Protein AF-A0A958ANE6-F1 (afdb_monomer_lite)

Radius of gyration: 26.29 Å; chains: 1; bounding box: 51×74×77 Å

Structure (mmCIF, N/CA/C/O backbone):
data_AF-A0A958ANE6-F1
#
_entry.id   AF-A0A958ANE6-F1
#
loop_
_atom_site.group_PDB
_atom_site.id
_atom_site.type_symbol
_atom_site.label_atom_id
_atom_site.label_alt_id
_atom_site.label_comp_id
_atom_site.label_asym_id
_atom_site.label_entity_id
_atom_site.label_seq_id
_atom_site.pdbx_PDB_ins_code
_atom_site.Cartn_x
_atom_site.Cartn_y
_atom_site.Cartn_z
_atom_site.occupancy
_atom_site.B_iso_or_equiv
_atom_site.auth_seq_id
_atom_site.auth_comp_id
_atom_site.auth_asym_id
_atom_site.auth_atom_id
_atom_site.pdbx_PDB_model_num
ATOM 1 N N . GLY A 1 1 ? 3.156 -2.511 0.464 1.00 87.56 1 GLY A N 1
ATOM 2 C CA . GLY A 1 1 ? 3.382 -3.022 1.827 1.00 87.56 1 GLY A CA 1
ATOM 3 C C . GLY A 1 1 ? 2.097 -2.919 2.606 1.00 87.56 1 GLY A C 1
ATOM 4 O O . GLY A 1 1 ? 2.096 -2.376 3.700 1.00 87.56 1 GLY A O 1
ATOM 5 N N . ASN A 1 2 ? 1.007 -3.394 2.005 1.00 90.38 2 ASN A N 1
ATOM 6 C CA . ASN A 1 2 ? -0.313 -3.379 2.614 1.00 90.38 2 ASN A CA 1
ATOM 7 C C . ASN A 1 2 ? -0.433 -4.604 3.530 1.00 90.38 2 ASN A C 1
ATOM 9 O O . ASN A 1 2 ? 0.039 -5.687 3.167 1.00 90.38 2 ASN A O 1
ATOM 13 N N . LEU A 1 3 ? -0.988 -4.401 4.725 1.00 94.62 3 LEU A N 1
ATOM 14 C CA . LEU A 1 3 ? -1.063 -5.440 5.743 1.00 94.62 3 LEU A CA 1
ATOM 15 C C . LEU A 1 3 ? -1.974 -6.592 5.311 1.00 94.62 3 LEU A C 1
ATOM 17 O O . LEU A 1 3 ? -1.588 -7.732 5.531 1.00 94.62 3 LEU A O 1
ATOM 21 N N . ASP A 1 4 ? -3.101 -6.328 4.646 1.00 89.88 4 ASP A N 1
ATOM 22 C CA . ASP A 1 4 ? -4.021 -7.368 4.164 1.00 89.88 4 ASP A CA 1
ATOM 23 C C . ASP A 1 4 ? -3.311 -8.356 3.229 1.00 89.88 4 ASP A C 1
ATOM 25 O O . ASP A 1 4 ? -3.366 -9.568 3.428 1.00 89.88 4 ASP A O 1
ATOM 29 N N . VAL A 1 5 ? -2.549 -7.836 2.260 1.00 90.19 5 VAL A N 1
ATOM 30 C CA . VAL A 1 5 ? -1.771 -8.640 1.303 1.00 90.19 5 VAL A CA 1
ATOM 31 C C . VAL A 1 5 ? -0.646 -9.413 1.989 1.00 90.19 5 VAL A C 1
ATOM 33 O O . VAL A 1 5 ? -0.405 -10.578 1.676 1.00 90.19 5 VAL A O 1
ATOM 36 N N . LEU A 1 6 ? 0.087 -8.774 2.902 1.00 95.00 6 LEU A N 1
ATOM 37 C CA . LEU A 1 6 ? 1.187 -9.443 3.598 1.00 95.00 6 LEU A CA 1
ATOM 38 C C . LEU A 1 6 ? 0.666 -10.520 4.552 1.00 95.00 6 LEU A C 1
ATOM 40 O O . LEU A 1 6 ? 1.262 -11.592 4.639 1.00 95.00 6 LEU A O 1
ATOM 44 N N . TYR A 1 7 ? -0.454 -10.258 5.224 1.00 96.06 7 TYR A N 1
ATOM 45 C CA . TYR A 1 7 ? -1.107 -11.205 6.114 1.00 96.06 7 TYR A CA 1
ATOM 46 C C . TYR A 1 7 ? -1.694 -12.390 5.345 1.00 96.06 7 TYR A C 1
ATOM 48 O O . TYR A 1 7 ? -1.485 -13.522 5.758 1.00 96.06 7 TYR A O 1
ATOM 56 N N . GLU A 1 8 ? -2.309 -12.181 4.180 1.00 94.19 8 GLU A N 1
ATOM 57 C CA . GLU A 1 8 ? -2.743 -13.276 3.293 1.00 94.19 8 GLU A CA 1
ATOM 58 C C . GLU A 1 8 ? -1.600 -14.259 3.001 1.00 94.19 8 GLU A C 1
ATOM 60 O O . GLU A 1 8 ? -1.764 -15.480 2.996 1.00 94.19 8 GLU A O 1
ATOM 65 N N . MET A 1 9 ? -0.400 -13.714 2.802 1.00 94.69 9 MET A N 1
ATOM 66 C CA . MET A 1 9 ? 0.757 -14.485 2.376 1.00 94.69 9 MET A CA 1
ATOM 67 C C . MET A 1 9 ? 1.637 -14.974 3.532 1.00 94.69 9 MET A C 1
ATOM 69 O O . MET A 1 9 ? 2.579 -15.722 3.272 1.00 94.69 9 MET A O 1
ATOM 73 N N . HIS A 1 10 ? 1.370 -14.595 4.788 1.00 96.12 10 HIS A N 1
ATOM 74 C CA . HIS A 1 10 ? 2.350 -14.664 5.885 1.00 96.12 10 HIS A CA 1
ATOM 75 C C . HIS A 1 10 ? 2.901 -16.068 6.189 1.00 96.12 10 HIS A C 1
ATOM 77 O O . HIS A 1 10 ? 4.015 -16.198 6.696 1.00 96.12 10 HIS A O 1
ATOM 83 N N . THR A 1 11 ? 2.149 -17.122 5.864 1.00 96.19 11 THR A N 1
ATOM 84 C CA . THR A 1 11 ? 2.558 -18.524 6.050 1.00 96.19 11 THR A CA 1
ATOM 85 C C . THR A 1 11 ? 3.411 -19.069 4.900 1.00 96.19 11 THR A C 1
ATOM 87 O O . THR A 1 11 ? 4.068 -20.097 5.061 1.00 96.19 11 THR A O 1
ATOM 90 N N . TYR A 1 12 ? 3.443 -18.383 3.754 1.00 96.06 12 TYR A N 1
ATOM 91 C CA . TYR A 1 12 ? 4.133 -18.826 2.539 1.00 96.06 12 TYR A CA 1
ATOM 92 C C . TYR A 1 12 ? 5.581 -18.340 2.435 1.00 96.06 12 TYR A C 1
ATOM 94 O O . TYR A 1 12 ? 6.358 -18.908 1.666 1.00 96.06 12 TYR A O 1
ATOM 102 N N . ALA A 1 13 ? 5.974 -17.312 3.192 1.00 95.62 13 ALA A N 1
ATOM 103 C CA . ALA A 1 13 ? 7.352 -16.834 3.218 1.00 95.62 13 ALA A CA 1
ATOM 104 C C . ALA A 1 13 ? 7.815 -16.509 4.639 1.00 95.62 13 ALA A C 1
ATOM 106 O O . ALA A 1 13 ? 7.089 -15.942 5.452 1.00 95.62 13 ALA A O 1
ATOM 107 N N . ARG A 1 14 ? 9.079 -16.837 4.928 1.00 97.00 14 ARG A N 1
ATOM 108 C CA . ARG A 1 14 ? 9.703 -16.505 6.215 1.00 97.00 14 ARG A CA 1
ATOM 109 C C . ARG A 1 14 ? 9.950 -15.005 6.360 1.00 97.00 14 ARG A C 1
ATOM 111 O O . ARG A 1 14 ? 9.785 -14.483 7.456 1.00 97.00 14 ARG A O 1
ATOM 118 N N . VAL A 1 15 ? 10.346 -14.340 5.276 1.00 97.94 15 VAL A N 1
ATOM 119 C CA . VAL A 1 15 ? 10.618 -12.900 5.209 1.00 97.94 15 VAL A CA 1
ATOM 120 C C . VAL A 1 15 ? 9.950 -12.329 3.966 1.00 97.94 15 VAL A C 1
ATOM 122 O O . VAL A 1 15 ? 10.050 -12.907 2.885 1.00 97.94 15 VAL A O 1
ATOM 125 N N . PHE A 1 16 ? 9.311 -11.178 4.131 1.00 97.56 16 PHE A N 1
ATOM 126 C CA . PHE A 1 16 ? 8.783 -10.348 3.057 1.00 97.56 16 PHE A CA 1
ATOM 127 C C . PHE A 1 16 ? 9.645 -9.107 2.931 1.00 97.56 16 PHE A C 1
ATOM 129 O O . PHE A 1 16 ? 10.003 -8.524 3.948 1.00 97.56 16 PHE A O 1
ATOM 136 N N . VAL A 1 17 ? 9.925 -8.678 1.703 1.00 95.31 17 VAL A N 1
ATOM 137 C CA . VAL A 1 17 ? 10.537 -7.378 1.414 1.00 95.31 17 VAL A CA 1
ATOM 138 C C . VAL A 1 17 ? 9.550 -6.576 0.584 1.00 95.31 17 VAL A C 1
ATOM 140 O O . VAL A 1 17 ? 9.065 -7.066 -0.436 1.00 95.31 17 VAL A O 1
ATOM 143 N N . ALA A 1 18 ? 9.219 -5.365 1.019 1.00 93.19 18 ALA A N 1
ATOM 144 C CA . ALA A 1 18 ? 8.211 -4.547 0.358 1.00 93.19 18 ALA A CA 1
ATOM 145 C C . ALA A 1 18 ? 8.467 -3.045 0.543 1.00 93.19 18 ALA A C 1
ATOM 147 O O . ALA A 1 18 ? 9.238 -2.617 1.398 1.00 93.19 18 ALA A O 1
ATOM 148 N N . SER A 1 19 ? 7.776 -2.236 -0.260 1.00 90.88 19 SER A N 1
ATOM 149 C CA . SER A 1 19 ? 7.583 -0.803 -0.019 1.00 90.88 19 SER A CA 1
ATOM 150 C C . SER A 1 19 ? 6.097 -0.546 0.253 1.00 90.88 19 SER A C 1
ATOM 152 O O . SER A 1 19 ? 5.262 -1.183 -0.396 1.00 90.88 19 SER A O 1
ATOM 154 N N . PRO A 1 20 ? 5.724 0.312 1.219 1.00 85.62 20 PRO A N 1
ATOM 155 C CA . PRO A 1 20 ? 4.340 0.758 1.427 1.00 85.62 20 PRO A CA 1
ATOM 156 C C . PRO A 1 20 ? 3.800 1.564 0.254 1.00 85.62 20 PRO A C 1
ATOM 158 O O . PRO A 1 20 ?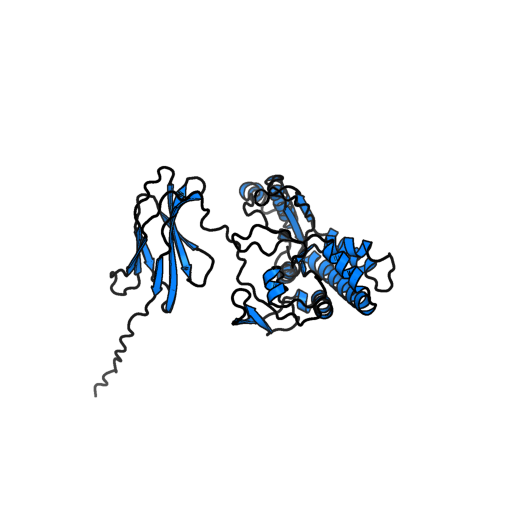 2.602 1.524 0.003 1.00 85.62 20 PRO A O 1
ATOM 161 N N . ASN A 1 21 ? 4.689 2.275 -0.434 1.00 76.25 21 ASN A N 1
ATOM 162 C CA . ASN A 1 21 ? 4.392 3.127 -1.572 1.00 76.25 21 ASN A CA 1
ATOM 163 C C . ASN A 1 21 ? 5.023 2.516 -2.839 1.00 76.25 21 ASN A C 1
ATOM 165 O O . ASN A 1 21 ? 5.506 1.380 -2.824 1.00 76.25 21 ASN A O 1
ATOM 169 N N . TYR A 1 22 ? 5.038 3.251 -3.947 1.00 68.69 22 TYR A N 1
ATOM 170 C CA . TYR A 1 22 ? 5.743 2.852 -5.157 1.00 68.69 22 TYR A CA 1
ATOM 171 C C . TYR A 1 22 ? 7.217 2.581 -4.854 1.00 68.69 22 TYR A C 1
ATOM 173 O O . TYR A 1 22 ? 7.999 3.496 -4.593 1.00 68.69 22 TYR A O 1
ATOM 181 N N . ALA A 1 23 ? 7.618 1.313 -4.941 1.00 61.44 23 ALA A N 1
ATOM 182 C CA . ALA A 1 23 ? 9.021 0.998 -5.118 1.00 61.44 23 ALA A CA 1
ATOM 183 C C . ALA A 1 23 ? 9.446 1.604 -6.464 1.00 61.44 23 ALA A C 1
ATOM 185 O O . ALA A 1 23 ? 8.895 1.258 -7.509 1.00 61.44 23 ALA A O 1
ATOM 186 N N . TRP A 1 24 ? 10.424 2.508 -6.452 1.00 69.88 24 TRP A N 1
ATOM 187 C CA . TRP A 1 24 ? 11.109 2.946 -7.664 1.00 69.88 24 TRP A CA 1
ATOM 188 C C . TRP A 1 24 ? 11.573 1.703 -8.435 1.00 69.88 24 TRP A C 1
ATOM 190 O O . TRP A 1 24 ? 12.364 0.908 -7.921 1.00 69.88 24 TRP A O 1
ATOM 200 N N . LEU A 1 25 ? 11.026 1.510 -9.640 1.00 59.69 25 LEU A N 1
ATOM 201 C CA . LEU A 1 25 ? 11.039 0.251 -10.402 1.00 59.69 25 LEU A CA 1
ATOM 202 C C . LEU A 1 25 ? 12.421 -0.220 -10.907 1.00 59.69 25 LEU A C 1
ATOM 204 O O . LEU A 1 25 ? 12.505 -1.148 -11.704 1.00 59.69 25 LEU A O 1
ATOM 208 N N . ALA A 1 26 ? 13.516 0.378 -10.444 1.00 63.47 26 ALA A N 1
ATOM 209 C CA . ALA A 1 26 ? 14.881 -0.004 -10.791 1.00 63.47 26 ALA A CA 1
ATOM 210 C C . ALA A 1 26 ? 15.586 -0.618 -9.574 1.00 63.47 26 ALA A C 1
ATOM 212 O O . ALA A 1 26 ? 16.532 -0.047 -9.029 1.00 63.47 26 ALA A O 1
ATOM 213 N N . ALA A 1 27 ? 15.112 -1.780 -9.114 1.00 72.12 27 ALA A N 1
ATOM 214 C CA . ALA A 1 27 ? 15.794 -2.486 -8.035 1.00 72.12 27 ALA A CA 1
ATOM 215 C C . ALA A 1 27 ? 17.225 -2.856 -8.487 1.00 72.12 27 ALA A C 1
ATOM 217 O O . ALA A 1 27 ? 17.397 -3.438 -9.562 1.00 72.12 27 ALA A O 1
ATOM 218 N N . PRO A 1 28 ? 18.272 -2.535 -7.705 1.00 78.31 28 PRO A N 1
ATOM 219 C CA . PRO A 1 28 ? 19.657 -2.728 -8.121 1.00 78.31 28 PRO A CA 1
ATOM 220 C C . PRO A 1 28 ? 20.097 -4.190 -7.941 1.00 78.31 28 PRO A C 1
ATOM 222 O O . PRO A 1 28 ? 21.021 -4.468 -7.183 1.00 78.31 28 PRO A O 1
ATOM 225 N N . TYR A 1 29 ? 19.449 -5.129 -8.640 1.00 82.00 29 TYR A N 1
ATOM 226 C CA . TYR A 1 29 ? 19.687 -6.577 -8.529 1.00 82.00 29 TYR A CA 1
ATOM 227 C C . TYR A 1 29 ? 21.172 -6.948 -8.611 1.00 82.00 29 TYR A C 1
ATOM 229 O O . TYR A 1 29 ? 21.667 -7.730 -7.806 1.00 82.00 29 TYR A O 1
ATOM 237 N N . HIS A 1 30 ? 21.911 -6.315 -9.526 1.00 78.50 30 HIS A N 1
ATOM 238 C CA . HIS A 1 30 ? 23.353 -6.508 -9.697 1.00 78.50 30 HIS A CA 1
ATOM 239 C C . HIS A 1 30 ? 24.185 -6.210 -8.435 1.00 78.50 30 HIS A C 1
ATOM 241 O O . HIS A 1 30 ? 25.318 -6.673 -8.347 1.00 78.50 30 HIS A O 1
ATOM 247 N N . ARG A 1 31 ? 23.657 -5.437 -7.475 1.00 79.19 31 ARG A N 1
ATOM 248 C CA . ARG A 1 31 ? 24.360 -5.062 -6.240 1.00 79.19 31 ARG A CA 1
ATOM 249 C C . ARG A 1 31 ? 24.153 -6.036 -5.091 1.00 79.19 31 ARG A C 1
ATOM 251 O O . ARG A 1 31 ? 25.072 -6.162 -4.304 1.00 79.19 31 ARG A O 1
ATOM 258 N N . TYR A 1 32 ? 22.987 -6.677 -4.989 1.00 84.12 32 TYR A N 1
ATOM 259 C CA . TYR A 1 32 ? 22.661 -7.543 -3.847 1.00 84.12 32 TYR A CA 1
ATOM 260 C C . TYR A 1 32 ? 22.518 -9.024 -4.202 1.00 84.12 32 TYR A C 1
ATOM 262 O O . TYR A 1 32 ? 22.618 -9.865 -3.317 1.00 84.12 32 TYR A O 1
ATOM 270 N N . LEU A 1 33 ? 22.320 -9.390 -5.476 1.00 88.31 33 LEU A N 1
ATOM 271 C CA . LEU A 1 33 ? 22.270 -10.809 -5.865 1.00 88.31 33 LEU A CA 1
ATOM 272 C C . LEU A 1 33 ? 23.603 -11.528 -5.623 1.00 88.31 33 LEU A C 1
ATOM 274 O O . LEU A 1 33 ? 23.615 -12.737 -5.420 1.00 88.31 33 LEU A O 1
ATOM 278 N N . ILE A 1 34 ? 24.720 -10.796 -5.615 1.00 86.94 34 ILE A N 1
ATOM 279 C CA . ILE A 1 34 ? 26.043 -11.350 -5.296 1.00 86.94 34 ILE A CA 1
ATOM 280 C C . ILE A 1 34 ? 26.152 -11.823 -3.839 1.00 86.94 34 ILE A C 1
ATOM 282 O O . ILE A 1 34 ? 26.965 -12.695 -3.544 1.00 86.94 34 ILE A O 1
ATOM 286 N N . ASP A 1 35 ? 25.303 -11.301 -2.952 1.00 85.75 35 ASP A N 1
ATOM 287 C CA . ASP A 1 35 ? 25.270 -11.658 -1.532 1.00 85.75 35 ASP A CA 1
ATOM 288 C C . ASP A 1 35 ? 24.332 -12.844 -1.253 1.00 85.75 35 ASP A C 1
ATOM 290 O O . ASP A 1 35 ? 24.246 -13.327 -0.122 1.00 85.75 35 ASP A O 1
ATOM 294 N N . PHE A 1 36 ? 23.627 -13.346 -2.276 1.00 91.12 36 PHE A N 1
ATOM 295 C CA . PHE A 1 36 ? 22.690 -14.464 -2.154 1.00 91.12 36 PHE A CA 1
ATOM 296 C C . PHE A 1 36 ? 23.459 -15.787 -2.183 1.00 91.12 36 PHE A C 1
ATOM 298 O O . PHE A 1 36 ? 23.410 -16.563 -3.138 1.00 91.12 36 PHE A O 1
ATOM 305 N N . VAL A 1 37 ? 24.206 -16.032 -1.110 1.00 91.31 37 VAL A N 1
ATOM 306 C CA . VAL A 1 37 ? 24.974 -17.262 -0.908 1.00 91.31 37 VAL A CA 1
ATOM 307 C C . VAL A 1 37 ? 24.139 -18.326 -0.183 1.00 91.31 37 VAL A C 1
ATOM 309 O O . VAL A 1 37 ? 23.283 -17.974 0.630 1.00 91.31 37 VAL A O 1
ATOM 312 N N . PRO A 1 38 ? 24.404 -19.634 -0.383 1.00 91.31 38 PRO A N 1
ATOM 313 C CA . PRO A 1 38 ? 23.616 -20.713 0.232 1.00 91.31 38 PRO A CA 1
ATOM 314 C C . PRO A 1 38 ? 23.543 -20.690 1.768 1.00 91.31 38 PRO A C 1
ATOM 316 O O . PRO A 1 38 ? 22.682 -21.339 2.353 1.00 91.31 38 PRO A O 1
ATOM 319 N N . THR A 1 39 ? 24.459 -19.979 2.430 1.00 94.19 39 THR A N 1
ATOM 320 C CA . THR A 1 39 ? 24.528 -19.860 3.893 1.00 94.19 39 THR A CA 1
ATOM 321 C C . THR A 1 39 ? 23.801 -18.635 4.450 1.00 94.19 39 THR A C 1
ATOM 323 O O . THR A 1 39 ? 23.708 -18.504 5.669 1.00 94.19 39 THR A O 1
ATOM 326 N N . ALA A 1 40 ? 23.325 -17.717 3.604 1.00 94.31 40 ALA A N 1
ATOM 327 C CA . ALA A 1 40 ? 22.613 -16.528 4.058 1.00 94.31 40 ALA A CA 1
ATOM 328 C C . ALA A 1 40 ? 21.207 -16.897 4.553 1.00 94.31 40 ALA A C 1
ATOM 330 O O . ALA A 1 40 ? 20.478 -17.647 3.901 1.00 94.31 40 ALA A O 1
ATOM 331 N N . THR A 1 41 ? 20.808 -16.368 5.713 1.00 96.81 41 THR A N 1
ATOM 332 C CA . THR A 1 41 ? 19.433 -16.541 6.200 1.00 96.81 41 THR A CA 1
ATOM 333 C C . THR A 1 41 ? 18.488 -15.577 5.479 1.00 96.81 41 THR A C 1
ATOM 335 O O . THR A 1 41 ? 18.931 -14.515 5.038 1.00 96.81 41 THR A O 1
ATOM 338 N N . PRO A 1 42 ? 17.178 -15.873 5.390 1.00 96.75 42 PRO A N 1
ATOM 339 C CA . PRO A 1 42 ? 16.216 -14.958 4.775 1.00 96.75 42 PRO A CA 1
ATOM 340 C C . PRO A 1 42 ? 16.205 -13.549 5.382 1.00 96.75 42 PRO A C 1
ATOM 342 O O . PRO A 1 42 ? 15.998 -12.586 4.656 1.00 96.75 42 PRO A O 1
ATOM 345 N N . GLU A 1 43 ? 16.465 -13.408 6.684 1.00 97.88 43 GLU A N 1
ATOM 346 C CA . GLU A 1 43 ? 16.584 -12.104 7.351 1.00 97.88 43 GLU A CA 1
ATOM 347 C C . GLU A 1 43 ? 17.821 -11.332 6.883 1.00 97.88 43 GLU A C 1
ATOM 349 O O . GLU A 1 43 ? 17.721 -10.145 6.592 1.00 97.88 43 GLU A O 1
ATOM 354 N N . VAL A 1 44 ? 18.970 -12.008 6.741 1.00 96.88 44 VAL A N 1
ATOM 355 C CA . VAL A 1 44 ? 20.181 -11.395 6.169 1.00 96.88 44 VAL A CA 1
ATOM 356 C C . VAL A 1 44 ? 19.915 -10.954 4.732 1.00 96.88 44 VAL A C 1
ATOM 358 O O . VAL A 1 44 ? 20.258 -9.835 4.370 1.00 96.88 44 VAL A O 1
ATOM 361 N N . LEU A 1 45 ? 19.247 -11.788 3.929 1.00 96.50 45 LEU A N 1
ATOM 362 C CA . LEU A 1 45 ? 18.872 -11.427 2.560 1.00 96.50 45 LEU A CA 1
ATOM 363 C C . LEU A 1 45 ? 17.918 -10.224 2.525 1.00 96.50 45 LEU A C 1
ATOM 365 O O . LEU A 1 45 ? 18.104 -9.329 1.704 1.00 96.50 45 LEU A O 1
ATOM 369 N N . GLY A 1 46 ? 16.928 -10.178 3.421 1.00 96.38 46 GLY A N 1
ATOM 370 C CA . GLY A 1 46 ? 16.016 -9.044 3.566 1.00 96.38 46 GLY A CA 1
ATOM 371 C C . GLY A 1 46 ? 16.758 -7.745 3.874 1.00 96.38 46 GLY A C 1
ATOM 372 O O . GLY A 1 46 ? 16.565 -6.750 3.173 1.00 96.38 46 GLY A O 1
ATOM 373 N N . GLU A 1 47 ? 17.661 -7.777 4.857 1.00 97.56 47 GLU A N 1
ATOM 374 C CA . GLU A 1 47 ? 18.489 -6.632 5.249 1.00 97.56 47 GLU A CA 1
ATOM 375 C C . GLU A 1 47 ? 19.389 -6.153 4.101 1.00 97.56 47 GLU A C 1
ATOM 377 O O . GLU A 1 47 ? 19.452 -4.957 3.797 1.00 97.56 47 GLU A O 1
ATOM 382 N N . THR A 1 48 ? 20.032 -7.090 3.399 1.00 94.75 48 THR A N 1
ATOM 383 C CA . THR A 1 48 ? 20.851 -6.802 2.220 1.00 94.75 48 THR A CA 1
ATOM 384 C C . THR A 1 48 ? 20.023 -6.126 1.125 1.00 94.75 48 THR A C 1
ATOM 386 O O . THR A 1 48 ? 20.438 -5.089 0.599 1.00 94.75 48 THR A O 1
ATOM 389 N N . ILE A 1 49 ? 18.840 -6.658 0.786 1.00 93.69 49 ILE A N 1
ATOM 390 C CA . ILE A 1 49 ? 17.985 -6.067 -0.254 1.00 93.69 49 ILE A CA 1
ATOM 391 C C . ILE A 1 49 ? 17.640 -4.621 0.108 1.00 93.69 49 ILE A C 1
ATOM 393 O O . ILE A 1 49 ? 17.858 -3.731 -0.717 1.00 93.69 49 ILE A O 1
ATOM 397 N N . ILE A 1 50 ? 17.132 -4.363 1.321 1.00 94.38 50 ILE A N 1
ATOM 398 C CA . ILE A 1 50 ? 16.704 -3.007 1.697 1.00 94.38 50 ILE A CA 1
ATOM 399 C C . ILE A 1 50 ? 17.873 -2.021 1.724 1.00 94.38 50 ILE A C 1
ATOM 401 O O . ILE A 1 50 ? 17.730 -0.890 1.249 1.00 94.38 50 ILE A O 1
ATOM 405 N N . THR A 1 51 ? 19.042 -2.464 2.192 1.00 93.31 51 THR A N 1
ATOM 406 C CA . THR A 1 51 ? 20.259 -1.649 2.272 1.00 93.31 51 THR A CA 1
ATOM 407 C C . THR A 1 51 ? 20.752 -1.253 0.884 1.00 93.31 51 THR A C 1
ATOM 409 O O . THR A 1 51 ? 20.931 -0.066 0.598 1.00 93.31 51 THR A O 1
ATOM 412 N N . HIS A 1 52 ? 20.934 -2.225 -0.016 1.00 87.62 52 HIS A N 1
ATOM 413 C CA . HIS A 1 52 ? 21.424 -1.949 -1.368 1.00 87.62 52 HIS A CA 1
ATOM 414 C C . HIS A 1 52 ? 20.409 -1.186 -2.212 1.00 87.62 52 HIS A C 1
ATOM 416 O O . HIS A 1 52 ? 20.804 -0.326 -3.005 1.00 87.62 52 HIS A O 1
ATOM 422 N N . TYR A 1 53 ? 19.117 -1.466 -2.030 1.00 89.06 53 TYR A N 1
ATOM 423 C CA . TYR A 1 53 ? 18.051 -0.719 -2.676 1.00 89.06 53 TYR A CA 1
ATOM 424 C C . TYR A 1 53 ? 18.105 0.759 -2.276 1.00 89.06 53 TYR A C 1
ATOM 426 O O . TYR A 1 53 ? 18.218 1.618 -3.147 1.00 89.06 53 TYR A O 1
ATOM 434 N N . GLN A 1 54 ? 18.134 1.074 -0.977 1.00 89.06 54 GLN A N 1
ATOM 435 C CA . GLN A 1 54 ? 18.173 2.468 -0.517 1.00 89.06 54 GLN A CA 1
ATOM 436 C C . GLN A 1 54 ? 19.475 3.200 -0.837 1.00 89.06 54 GLN A C 1
ATOM 438 O O . GLN A 1 54 ? 19.463 4.412 -1.076 1.00 89.06 54 GLN A O 1
ATOM 443 N N . ALA A 1 55 ? 20.596 2.480 -0.889 1.00 86.00 55 ALA A N 1
ATOM 444 C CA . ALA A 1 55 ? 21.877 3.032 -1.320 1.00 86.00 55 ALA A CA 1
ATOM 445 C C . ALA A 1 55 ? 21.904 3.398 -2.817 1.00 86.00 55 ALA A C 1
ATOM 447 O O . ALA A 1 55 ? 22.749 4.187 -3.239 1.00 86.00 55 ALA A O 1
ATOM 448 N N . ALA A 1 56 ? 21.011 2.830 -3.634 1.00 84.12 56 ALA A N 1
ATOM 449 C CA . ALA A 1 56 ? 20.876 3.186 -5.045 1.00 84.12 56 ALA A CA 1
ATOM 450 C C . ALA A 1 56 ? 19.960 4.398 -5.283 1.00 84.12 56 ALA A C 1
ATOM 452 O O . ALA A 1 56 ? 19.978 4.958 -6.378 1.00 84.12 56 ALA A O 1
ATOM 453 N N . LEU A 1 57 ? 19.182 4.816 -4.280 1.00 84.12 57 LEU A N 1
ATOM 454 C CA . LEU A 1 57 ? 18.266 5.948 -4.392 1.00 84.12 57 LEU A CA 1
ATOM 455 C C . LEU A 1 57 ? 18.936 7.274 -4.016 1.00 84.12 57 LEU A C 1
ATOM 457 O O . LEU A 1 57 ? 19.818 7.338 -3.157 1.00 84.12 57 LEU A O 1
ATOM 461 N N . THR A 1 58 ? 18.464 8.360 -4.627 1.00 83.62 58 THR A N 1
ATOM 462 C CA . THR A 1 58 ? 18.828 9.738 -4.266 1.00 83.62 58 THR A CA 1
ATOM 463 C C . THR A 1 58 ? 17.618 10.476 -3.698 1.00 83.62 58 THR A C 1
ATOM 465 O O . THR A 1 58 ? 16.515 9.938 -3.640 1.00 83.62 58 THR A O 1
ATOM 468 N N . ASN A 1 59 ? 17.782 11.739 -3.299 1.00 85.00 59 ASN A N 1
ATOM 469 C CA . ASN A 1 59 ? 16.659 12.560 -2.827 1.00 85.00 59 ASN A CA 1
ATOM 470 C C . ASN A 1 59 ?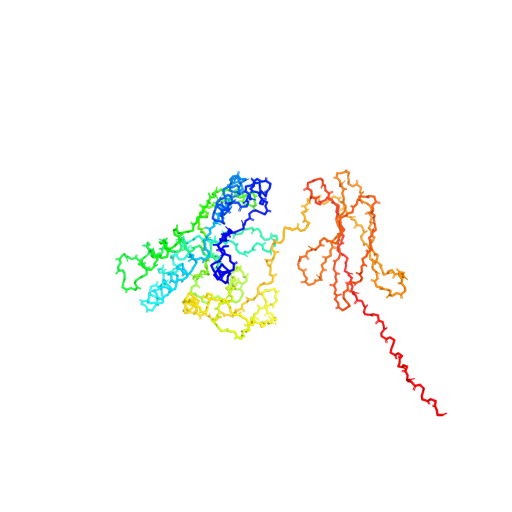 15.623 12.853 -3.932 1.00 85.00 59 ASN A C 1
ATOM 472 O O . ASN A 1 59 ? 14.546 13.350 -3.618 1.00 85.00 59 ASN A O 1
ATOM 476 N N . ALA A 1 60 ? 15.931 12.533 -5.197 1.00 80.94 60 ALA A N 1
ATOM 477 C CA . ALA A 1 60 ? 14.974 12.525 -6.302 1.00 80.94 60 ALA A CA 1
ATOM 478 C C . ALA A 1 60 ? 14.119 11.244 -6.363 1.00 80.94 60 ALA A C 1
ATOM 480 O O . ALA A 1 60 ? 13.209 11.152 -7.185 1.00 80.94 60 ALA A O 1
ATOM 481 N N . GLN A 1 61 ? 14.404 10.262 -5.503 1.00 84.56 61 GLN A N 1
ATOM 482 C CA . GLN A 1 61 ? 13.664 9.012 -5.354 1.00 84.56 61 GLN A CA 1
ATOM 483 C C . GLN A 1 61 ? 13.320 8.740 -3.876 1.00 84.56 61 GLN A C 1
ATOM 485 O O . GLN A 1 61 ? 13.777 7.748 -3.305 1.00 84.56 61 GLN A O 1
ATOM 490 N N . PRO A 1 62 ? 12.554 9.620 -3.207 1.00 86.38 62 PRO A N 1
ATOM 491 C CA . PRO A 1 62 ? 12.109 9.365 -1.840 1.00 86.38 62 PRO A CA 1
ATOM 492 C C . PRO A 1 62 ? 11.265 8.087 -1.773 1.00 86.38 62 PRO A C 1
ATOM 494 O O . PRO A 1 62 ? 10.376 7.884 -2.599 1.00 86.38 62 PRO A O 1
ATOM 497 N N . ASN A 1 63 ? 11.563 7.207 -0.820 1.00 87.56 63 ASN A N 1
ATOM 498 C CA . ASN A 1 63 ? 10.892 5.920 -0.651 1.00 87.56 63 ASN A CA 1
ATOM 499 C C . ASN A 1 63 ? 11.159 5.330 0.735 1.00 87.56 63 ASN A C 1
ATOM 501 O O . ASN A 1 63 ? 12.212 5.569 1.330 1.00 87.56 63 ASN A O 1
ATOM 505 N N . VAL A 1 64 ? 10.248 4.472 1.185 1.00 92.00 64 VAL A N 1
ATOM 506 C CA . VAL A 1 64 ? 10.482 3.538 2.289 1.00 92.00 64 VAL A CA 1
ATOM 507 C C . VAL A 1 64 ? 10.575 2.137 1.717 1.00 92.00 64 VAL A C 1
ATOM 509 O O . VAL A 1 64 ? 9.766 1.743 0.888 1.00 92.00 64 VAL A O 1
ATOM 512 N N . ILE A 1 65 ? 11.562 1.364 2.134 1.00 93.94 65 ILE A N 1
ATOM 513 C CA . ILE A 1 65 ? 11.596 -0.070 1.864 1.00 93.94 65 ILE A CA 1
ATOM 514 C C . ILE A 1 65 ? 11.862 -0.773 3.184 1.00 93.94 65 ILE A C 1
ATOM 516 O O . ILE A 1 65 ? 12.606 -0.274 4.030 1.00 93.94 65 ILE A O 1
ATOM 520 N N . PHE A 1 66 ? 11.217 -1.909 3.377 1.00 96.88 66 PHE A N 1
ATOM 521 C CA . PHE A 1 66 ? 11.302 -2.653 4.614 1.00 96.88 66 PHE A CA 1
ATOM 522 C C . PHE A 1 66 ? 11.302 -4.148 4.349 1.00 96.88 66 PHE A C 1
ATOM 524 O O . PHE A 1 66 ? 10.892 -4.609 3.280 1.00 96.88 66 PHE A O 1
ATOM 531 N N . TRP A 1 67 ? 11.727 -4.897 5.358 1.00 97.81 67 TRP A N 1
ATOM 532 C CA . TRP A 1 67 ? 11.462 -6.313 5.460 1.00 97.81 67 TRP A CA 1
ATOM 533 C C . TRP A 1 67 ? 10.825 -6.660 6.809 1.00 97.81 67 TRP A C 1
ATOM 535 O O . TRP A 1 67 ? 10.989 -5.958 7.807 1.00 97.81 67 TRP A O 1
ATOM 545 N N . VAL A 1 68 ? 10.035 -7.730 6.824 1.00 98.44 68 VAL A N 1
ATOM 546 C CA . VAL A 1 68 ? 9.323 -8.226 8.010 1.00 98.44 68 VAL A CA 1
ATOM 547 C C . VAL A 1 68 ? 9.260 -9.747 7.962 1.00 98.44 68 VAL A C 1
ATOM 549 O O . VAL A 1 68 ? 9.173 -10.326 6.874 1.00 98.44 68 VAL A O 1
ATOM 552 N N . ARG A 1 69 ? 9.311 -10.421 9.117 1.00 98.50 69 ARG A N 1
ATOM 553 C CA . ARG A 1 69 ? 9.113 -11.875 9.156 1.00 98.50 69 ARG A CA 1
ATOM 554 C C . ARG A 1 69 ? 7.632 -12.209 9.054 1.00 98.50 69 ARG A C 1
ATOM 556 O O . ARG A 1 69 ? 6.805 -11.548 9.672 1.00 98.50 69 ARG A O 1
ATOM 563 N N . GLY A 1 70 ? 7.302 -13.301 8.368 1.00 98.06 70 GLY A N 1
ATOM 564 C CA . GLY A 1 70 ? 5.924 -13.800 8.308 1.00 98.06 70 GLY A CA 1
ATOM 565 C C . GLY A 1 70 ? 5.326 -14.049 9.696 1.00 98.06 70 GLY A C 1
ATOM 566 O O . GLY A 1 70 ? 4.168 -13.734 9.940 1.00 98.06 70 GLY A O 1
ATOM 567 N N . MET A 1 71 ? 6.150 -14.505 10.647 1.00 98.06 71 MET A N 1
ATOM 568 C CA . MET A 1 71 ? 5.738 -14.727 12.039 1.00 98.06 71 MET A CA 1
ATOM 569 C C . MET A 1 71 ? 5.459 -13.447 12.845 1.00 98.06 71 MET A C 1
ATOM 571 O O . MET A 1 71 ? 4.828 -13.538 13.894 1.00 98.06 71 MET A O 1
ATOM 575 N N . ASP A 1 72 ? 5.915 -12.280 12.379 1.00 98.50 72 ASP A N 1
ATOM 576 C CA . ASP A 1 72 ? 5.698 -10.994 13.059 1.00 98.50 72 ASP A CA 1
ATOM 577 C C . ASP A 1 72 ? 4.409 -10.298 12.580 1.00 98.50 72 ASP A C 1
ATOM 579 O O . ASP A 1 72 ? 3.939 -9.361 13.221 1.00 98.50 72 ASP A O 1
ATOM 583 N N . LEU A 1 73 ? 3.790 -10.775 11.492 1.00 98.38 73 LEU A N 1
ATOM 584 C CA . LEU A 1 73 ? 2.543 -10.214 10.963 1.00 98.38 73 LEU A CA 1
ATOM 585 C C . LEU A 1 73 ? 1.307 -10.520 11.837 1.00 98.38 73 LEU A C 1
ATOM 587 O O . LEU A 1 73 ? 0.510 -9.603 12.033 1.00 98.38 73 LEU A O 1
ATOM 591 N N . PRO A 1 74 ? 1.129 -11.724 12.428 1.00 98.44 74 PRO A N 1
ATOM 592 C CA . PRO A 1 74 ? 0.008 -11.978 13.339 1.00 98.44 74 PRO A CA 1
ATOM 593 C C . PRO A 1 74 ? -0.038 -11.095 14.590 1.00 98.44 74 PRO A C 1
ATOM 595 O O . PRO A 1 74 ? -1.113 -10.574 14.883 1.00 98.44 74 PRO A O 1
ATOM 598 N N . PRO A 1 75 ? 1.073 -10.829 15.304 1.00 98.62 75 PRO A N 1
ATOM 599 C CA . PRO A 1 75 ? 1.077 -9.822 16.365 1.00 98.62 75 PRO A CA 1
ATOM 600 C C . PRO A 1 75 ? 0.606 -8.435 15.901 1.00 98.62 75 PRO A C 1
ATOM 602 O O . PRO A 1 75 ? -0.198 -7.812 16.590 1.00 98.62 75 PRO A O 1
ATOM 605 N N . VAL A 1 76 ? 1.040 -7.975 14.720 1.00 98.56 76 VAL A N 1
ATOM 606 C CA . VAL A 1 76 ? 0.608 -6.683 14.155 1.00 98.56 76 VAL A CA 1
ATOM 607 C C . VAL A 1 76 ? -0.892 -6.688 13.834 1.00 98.56 76 VAL A C 1
ATOM 609 O O . VAL A 1 76 ? -1.594 -5.740 14.180 1.00 98.56 76 VAL A O 1
ATOM 612 N N . ALA A 1 77 ? -1.406 -7.760 13.225 1.00 98.25 77 ALA A N 1
ATOM 613 C CA . ALA A 1 77 ? -2.832 -7.919 12.927 1.00 98.25 77 ALA A CA 1
ATOM 614 C C . ALA A 1 77 ? -3.703 -7.940 14.199 1.00 98.25 77 ALA A C 1
ATOM 616 O O . ALA A 1 77 ? -4.765 -7.311 14.245 1.00 98.25 77 ALA A O 1
ATOM 617 N N . ASN A 1 78 ? -3.230 -8.602 15.259 1.00 98.62 78 ASN A N 1
ATOM 618 C CA . ASN A 1 78 ? -3.902 -8.628 16.557 1.00 98.62 78 ASN A CA 1
ATOM 619 C C . ASN A 1 78 ? -3.920 -7.240 17.209 1.00 98.62 78 ASN A C 1
ATOM 621 O O . ASN A 1 78 ? -4.963 -6.810 17.700 1.00 98.62 78 ASN A O 1
ATOM 625 N N . ALA A 1 79 ? -2.799 -6.513 17.176 1.00 98.75 79 ALA A N 1
ATOM 626 C CA . ALA A 1 79 ? -2.723 -5.153 17.705 1.00 98.75 79 ALA A CA 1
ATOM 627 C C . ALA A 1 79 ? -3.624 -4.182 16.924 1.00 98.75 79 ALA A C 1
ATOM 629 O O . ALA A 1 79 ? -4.312 -3.357 17.524 1.00 98.75 79 ALA A O 1
ATOM 630 N N . LEU A 1 80 ? -3.689 -4.319 15.595 1.00 98.44 80 LEU A N 1
ATOM 631 C CA . LEU A 1 80 ? -4.622 -3.556 14.766 1.00 98.44 80 LEU A CA 1
ATOM 632 C C . LEU A 1 80 ? -6.084 -3.883 15.101 1.00 98.44 80 LEU A C 1
ATOM 634 O O . LEU A 1 80 ? -6.921 -2.985 15.127 1.00 98.44 80 LEU A O 1
ATOM 638 N N . SER A 1 81 ? -6.395 -5.146 15.388 1.00 98.44 81 SER A N 1
ATOM 639 C CA . SER A 1 81 ? -7.744 -5.563 15.783 1.00 98.44 81 SER A CA 1
ATOM 640 C C . SER A 1 81 ? -8.139 -5.013 17.155 1.00 98.44 81 SER A C 1
ATOM 642 O O . SER A 1 81 ? -9.238 -4.489 17.303 1.00 98.44 81 SER A O 1
ATOM 644 N N . ALA A 1 82 ? -7.222 -5.026 18.127 1.00 98.69 82 ALA A N 1
ATOM 645 C CA . ALA A 1 82 ? -7.436 -4.383 19.424 1.00 98.69 82 ALA A CA 1
ATOM 646 C C . ALA A 1 82 ? -7.645 -2.866 19.281 1.00 98.69 82 ALA A C 1
ATOM 648 O O . ALA A 1 82 ? -8.510 -2.288 19.939 1.00 98.69 82 ALA A O 1
ATOM 649 N N . LEU A 1 83 ? -6.895 -2.222 18.378 1.00 98.81 83 LEU A N 1
ATOM 650 C CA . LEU A 1 83 ? -7.113 -0.821 18.035 1.00 98.81 83 LEU A CA 1
ATOM 651 C C . LEU A 1 83 ? -8.493 -0.603 17.405 1.00 98.81 83 LEU A C 1
ATOM 653 O O . LEU A 1 83 ? -9.169 0.357 17.757 1.00 98.81 83 LEU A O 1
ATOM 657 N N . ALA A 1 84 ? -8.934 -1.491 16.514 1.00 98.00 84 ALA A N 1
ATOM 658 C CA . ALA A 1 84 ? -10.255 -1.415 15.901 1.00 98.00 84 ALA A CA 1
ATOM 659 C C . ALA A 1 84 ? -11.379 -1.472 16.947 1.00 98.00 84 ALA A C 1
ATOM 661 O O . ALA A 1 84 ? -12.288 -0.644 16.905 1.00 98.00 84 ALA A O 1
ATOM 662 N N . ASP A 1 85 ? -11.301 -2.401 17.904 1.00 98.44 85 ASP A N 1
ATOM 663 C CA . ASP A 1 85 ? -12.291 -2.525 18.979 1.00 98.44 85 ASP A CA 1
ATOM 664 C C . ASP A 1 85 ? -12.303 -1.269 19.880 1.00 98.44 85 ASP A C 1
ATOM 666 O O . ASP A 1 85 ? -13.373 -0.744 20.199 1.00 98.44 85 ASP A O 1
ATOM 670 N N . ALA A 1 86 ? -11.129 -0.719 20.222 1.00 98.62 86 ALA A N 1
ATOM 671 C CA . ALA A 1 86 ? -11.018 0.528 20.987 1.00 98.62 86 ALA A CA 1
ATOM 672 C C . ALA A 1 86 ? -11.614 1.730 20.231 1.00 98.62 86 ALA A C 1
ATOM 674 O O . ALA A 1 86 ? -12.354 2.534 20.799 1.00 98.62 86 ALA A O 1
ATOM 675 N N . LEU A 1 87 ? -11.355 1.836 18.923 1.00 98.12 87 LEU A N 1
ATOM 676 C CA . LEU A 1 87 ? -11.924 2.893 18.084 1.00 98.12 87 LEU A CA 1
ATOM 677 C C . LEU A 1 87 ? -13.443 2.757 17.936 1.00 98.12 87 LEU A C 1
ATOM 679 O O . LEU A 1 87 ? -14.135 3.773 17.926 1.00 98.12 87 LEU A O 1
ATOM 683 N N . GLN A 1 88 ? -13.983 1.536 17.858 1.00 97.00 88 GLN A N 1
ATOM 684 C CA . GLN A 1 88 ? -15.434 1.318 17.877 1.00 97.00 88 GLN A CA 1
ATOM 685 C C . GLN A 1 88 ? -16.057 1.822 19.186 1.00 97.00 88 GLN A C 1
ATOM 687 O O . GLN A 1 88 ? -17.083 2.504 19.135 1.00 97.00 88 GLN A O 1
ATOM 692 N N . SER A 1 89 ? -15.428 1.542 20.335 1.00 97.94 89 SER A N 1
ATOM 693 C CA . SER A 1 89 ? -15.862 2.075 21.637 1.00 97.94 89 SER A CA 1
ATOM 694 C C . SER A 1 89 ? -15.830 3.603 21.649 1.00 97.94 89 SER A C 1
ATOM 696 O O . SER A 1 89 ? -16.845 4.240 21.925 1.00 97.94 89 SER A O 1
ATOM 698 N N . ALA A 1 90 ? -14.710 4.200 21.235 1.00 97.38 90 ALA A N 1
ATOM 699 C CA . ALA A 1 90 ? -14.538 5.650 21.204 1.00 97.38 90 ALA A CA 1
ATOM 700 C C . ALA A 1 90 ? -15.567 6.346 20.300 1.00 97.38 90 ALA A C 1
ATOM 702 O O . ALA A 1 90 ? -16.152 7.364 20.673 1.00 97.38 90 ALA A O 1
ATOM 703 N N . VAL A 1 91 ? -15.847 5.779 19.125 1.00 94.69 91 VAL A N 1
ATOM 704 C CA . VAL A 1 91 ? -16.887 6.275 18.212 1.00 94.69 91 VAL A CA 1
ATOM 705 C C . VAL A 1 91 ? -18.278 6.164 18.834 1.00 94.69 91 VAL A C 1
ATOM 707 O O . VAL A 1 91 ? -19.059 7.112 18.744 1.00 94.69 91 VAL A O 1
ATOM 710 N N . ALA A 1 92 ? -18.592 5.055 19.509 1.00 95.38 92 ALA A N 1
ATOM 711 C CA . ALA A 1 92 ? -19.852 4.910 20.242 1.00 95.38 92 ALA A CA 1
ATOM 712 C C . ALA A 1 92 ? -19.982 5.932 21.390 1.00 95.38 92 ALA A C 1
ATOM 714 O O . ALA A 1 92 ? -21.088 6.392 21.680 1.00 95.38 92 ALA A O 1
ATOM 715 N N . SER A 1 93 ? -18.855 6.337 21.980 1.00 95.56 93 SER A N 1
ATOM 716 C CA . SER A 1 93 ? -18.738 7.392 22.994 1.00 95.56 93 SER A CA 1
ATOM 717 C C . SER A 1 93 ? -18.709 8.821 22.414 1.00 95.56 93 SER A C 1
ATOM 719 O O . SER A 1 93 ? -18.663 9.788 23.173 1.00 95.56 93 SER A O 1
ATOM 721 N N . GLY A 1 94 ? -18.771 8.988 21.085 1.00 95.06 94 GLY A N 1
ATOM 722 C CA . GLY A 1 94 ? -18.830 10.291 20.410 1.00 95.06 94 GLY A CA 1
ATOM 723 C C . GLY A 1 94 ? -17.476 10.907 20.029 1.00 95.06 94 GLY A C 1
ATOM 724 O O . GLY A 1 94 ? -17.426 12.084 19.680 1.00 95.06 94 GLY A O 1
ATOM 725 N N . ALA A 1 95 ? -16.381 10.144 20.050 1.00 95.69 95 ALA A N 1
ATOM 726 C CA . ALA A 1 95 ? -15.026 10.617 19.738 1.00 95.69 95 ALA A CA 1
ATOM 727 C C . ALA A 1 95 ? -14.696 10.662 18.229 1.00 95.69 95 ALA A C 1
ATOM 729 O O . ALA A 1 95 ? -13.533 10.571 17.832 1.00 95.69 95 ALA A O 1
ATOM 730 N N . ASP A 1 96 ? -15.707 10.805 17.370 1.00 92.25 96 ASP A N 1
ATOM 731 C CA . ASP A 1 96 ? -15.561 10.755 15.912 1.00 92.25 96 ASP A CA 1
ATOM 732 C C . ASP A 1 96 ? -14.543 11.758 15.366 1.00 92.25 96 ASP A C 1
ATOM 734 O O . ASP A 1 96 ? -13.711 11.418 14.527 1.00 92.25 96 ASP A O 1
ATOM 738 N N . GLU A 1 97 ? -14.597 12.999 15.849 1.00 92.06 97 GLU A N 1
ATOM 739 C CA . GLU A 1 97 ? -13.706 14.064 15.386 1.00 92.06 97 GLU A CA 1
ATOM 740 C C . GLU A 1 97 ? -12.243 13.754 15.717 1.00 92.06 97 GLU A C 1
ATOM 742 O O . GLU A 1 97 ? -11.372 13.957 14.876 1.00 92.06 97 GLU A O 1
ATOM 747 N N . LEU A 1 98 ? -11.968 13.170 16.890 1.00 95.25 98 LEU A N 1
ATOM 748 C CA . LEU A 1 98 ? -10.609 12.795 17.292 1.00 95.25 98 LEU A CA 1
ATOM 749 C C . LEU A 1 98 ? -10.032 11.707 16.383 1.00 95.25 98 LEU A C 1
ATOM 751 O O . LEU A 1 98 ? -8.882 11.809 15.949 1.00 95.25 98 LEU A O 1
ATOM 755 N N . VAL A 1 99 ? -10.836 10.687 16.068 1.00 94.25 99 VAL A N 1
ATOM 756 C CA . VAL A 1 99 ? -10.441 9.593 15.170 1.00 94.25 99 VAL A CA 1
ATOM 757 C C . VAL A 1 99 ? -10.210 10.116 13.752 1.00 94.25 99 VAL A C 1
ATOM 759 O O . VAL A 1 99 ? -9.167 9.842 13.153 1.00 94.25 99 VAL A O 1
ATOM 762 N N . GLY A 1 100 ? -11.146 10.916 13.234 1.00 90.44 100 GLY A N 1
ATOM 763 C CA . GLY A 1 100 ? -11.053 11.507 11.900 1.00 90.44 100 GLY A CA 1
ATOM 764 C C . GLY A 1 100 ? -9.845 12.434 11.752 1.00 90.44 100 GLY A C 1
ATOM 765 O O . GLY A 1 100 ? -9.089 12.312 10.789 1.00 90.44 100 GLY A O 1
ATOM 766 N N . ASP A 1 101 ? -9.601 13.311 12.726 1.00 91.25 101 ASP A N 1
ATOM 767 C CA . ASP A 1 101 ? -8.455 14.222 12.720 1.00 91.25 101 ASP A CA 1
ATOM 768 C C . ASP A 1 101 ? -7.119 13.482 12.836 1.00 91.25 101 ASP A C 1
ATOM 770 O O . ASP A 1 101 ? -6.131 13.864 12.199 1.00 91.25 101 ASP A O 1
ATOM 774 N N . ALA A 1 102 ? -7.056 12.421 13.647 1.00 94.56 102 ALA A N 1
ATOM 775 C CA . ALA A 1 102 ? -5.867 11.581 13.737 1.00 94.56 102 ALA A CA 1
ATOM 776 C C . ALA A 1 102 ? -5.561 10.913 12.390 1.00 94.56 102 ALA A C 1
ATOM 778 O O . ALA A 1 102 ? -4.416 10.958 11.930 1.00 94.56 102 ALA A O 1
ATOM 779 N N . ALA A 1 103 ? -6.580 10.374 11.717 1.00 91.56 103 ALA A N 1
ATOM 780 C CA . ALA A 1 103 ? -6.437 9.812 10.381 1.00 91.56 103 ALA A CA 1
ATOM 781 C C . ALA A 1 103 ? -5.981 10.871 9.370 1.00 91.56 103 ALA A C 1
ATOM 783 O O . ALA A 1 103 ? -4.989 10.666 8.674 1.00 91.56 103 ALA A O 1
ATOM 784 N N . LEU A 1 104 ? -6.622 12.041 9.317 1.00 87.06 104 LEU A N 1
ATOM 785 C CA . LEU A 1 104 ? -6.264 13.119 8.382 1.00 87.06 104 LEU A CA 1
ATOM 786 C C . LEU A 1 104 ? -4.817 13.606 8.549 1.00 87.06 104 LEU A C 1
ATOM 788 O O . LEU A 1 104 ? -4.151 13.896 7.559 1.00 87.06 104 LEU A O 1
ATOM 792 N N . ARG A 1 105 ? -4.297 13.644 9.781 1.00 90.25 105 ARG A N 1
ATOM 793 C CA . ARG A 1 105 ? -2.904 14.034 10.076 1.00 90.25 105 ARG A CA 1
ATOM 794 C C . ARG A 1 105 ? -1.868 12.943 9.781 1.00 90.25 105 ARG A C 1
ATOM 796 O O . ARG A 1 105 ? -0.676 13.158 10.014 1.00 90.25 105 ARG A O 1
ATOM 803 N N . SER A 1 106 ? -2.294 11.769 9.330 1.00 92.12 106 SER A N 1
ATOM 804 C CA . SER A 1 106 ? -1.411 10.626 9.090 1.00 92.12 106 SER A CA 1
ATOM 805 C C . SER A 1 106 ? -0.751 10.675 7.713 1.00 92.12 106 SER A C 1
ATOM 807 O O . SER A 1 106 ? -1.053 11.524 6.870 1.00 92.12 106 SER A O 1
ATOM 809 N N . GLN A 1 107 ? 0.223 9.795 7.507 1.00 89.75 107 GLN A N 1
ATOM 810 C CA . GLN A 1 107 ? 0.936 9.667 6.246 1.00 89.75 107 GLN A CA 1
ATOM 811 C C . GLN A 1 107 ? 0.167 8.720 5.326 1.00 89.75 107 GLN A C 1
ATOM 813 O O . GLN A 1 107 ? -0.130 7.590 5.702 1.00 89.75 107 GLN A O 1
ATOM 818 N N . TYR A 1 108 ? -0.143 9.182 4.120 1.00 83.38 108 TYR A N 1
ATOM 819 C CA . TYR A 1 108 ? -0.871 8.417 3.111 1.00 83.38 108 TYR A CA 1
ATOM 820 C C . TYR A 1 108 ? 0.076 7.969 2.008 1.00 83.38 108 TYR A C 1
ATOM 822 O O . TYR A 1 108 ? 1.052 8.665 1.706 1.00 83.38 108 TYR A O 1
ATOM 830 N N . VAL A 1 109 ? -0.220 6.820 1.410 1.00 75.81 109 VAL A N 1
ATOM 831 C CA . VAL A 1 109 ? 0.447 6.377 0.183 1.00 75.81 109 VAL A CA 1
ATOM 832 C C . VAL A 1 109 ? -0.464 6.648 -0.999 1.00 75.81 109 VAL A C 1
ATOM 834 O O . VAL A 1 109 ? -1.663 6.404 -0.910 1.00 75.81 109 VAL A O 1
ATOM 837 N N . ASP A 1 110 ? 0.108 7.165 -2.085 1.00 67.44 110 ASP A N 1
ATOM 838 C CA . ASP A 1 110 ? -0.645 7.419 -3.313 1.00 67.44 110 ASP A CA 1
ATOM 839 C C . ASP A 1 110 ? -1.032 6.073 -3.934 1.00 67.44 110 ASP A C 1
ATOM 841 O O . ASP A 1 110 ? -0.152 5.300 -4.305 1.00 67.44 110 ASP A O 1
ATOM 845 N N . THR A 1 111 ? -2.323 5.772 -4.051 1.00 58.66 111 THR A N 1
ATOM 846 C CA . THR A 1 111 ? -2.823 4.551 -4.719 1.00 58.66 111 THR A CA 1
ATOM 847 C C . THR A 1 111 ? -3.296 4.802 -6.157 1.00 58.66 111 THR A C 1
ATOM 849 O O . THR A 1 111 ? -3.720 3.882 -6.860 1.00 58.66 111 THR A O 1
ATOM 852 N N . THR A 1 112 ? -3.204 6.047 -6.632 1.00 52.81 112 THR A N 1
ATOM 853 C CA . THR A 1 112 ? -3.922 6.562 -7.805 1.00 52.81 112 THR A CA 1
ATOM 854 C C . THR A 1 112 ? -3.084 6.718 -9.083 1.00 52.81 112 THR A C 1
ATOM 856 O O . THR A 1 112 ? -3.590 7.261 -10.067 1.00 52.81 112 THR A O 1
ATOM 859 N N . GLN A 1 113 ? -1.854 6.184 -9.151 1.00 49.03 113 GLN A N 1
ATOM 860 C CA . GLN A 1 113 ? -0.881 6.358 -10.260 1.00 49.03 113 GLN A CA 1
ATOM 861 C C . GLN A 1 113 ? -1.278 5.732 -11.622 1.00 49.03 113 GLN A C 1
ATOM 863 O O . GLN A 1 113 ? -0.451 5.469 -12.495 1.00 49.03 113 GLN A O 1
ATOM 868 N N . CYS A 1 114 ? -2.555 5.496 -11.881 1.00 51.56 114 CYS A N 1
ATOM 869 C CA . CYS A 1 114 ? -3.010 4.774 -13.061 1.00 51.56 114 CYS A CA 1
ATOM 870 C C . CYS A 1 114 ? -3.414 5.762 -14.180 1.00 51.56 114 CYS A C 1
ATOM 872 O O . CYS A 1 114 ? -4.583 5.870 -14.556 1.00 51.56 114 CYS A O 1
ATOM 874 N N . GLY A 1 115 ? -2.419 6.507 -14.705 1.00 45.84 115 GLY A N 1
ATOM 875 C CA . GLY A 1 115 ? -2.507 7.359 -15.910 1.00 45.84 115 GLY A CA 1
ATOM 876 C C . GLY A 1 115 ? -1.526 8.552 -15.962 1.00 45.84 115 GLY A C 1
ATOM 877 O O . GLY A 1 115 ? -0.721 8.742 -15.063 1.00 45.84 115 GLY A O 1
ATOM 878 N N . ARG A 1 116 ? -1.642 9.426 -16.987 1.00 40.22 116 ARG A N 1
ATOM 879 C CA . ARG A 1 116 ? -0.987 10.768 -17.044 1.00 40.22 116 ARG A CA 1
ATOM 880 C C . ARG A 1 116 ? -1.481 11.736 -15.946 1.00 40.22 116 ARG A C 1
ATOM 882 O O . ARG A 1 116 ? -1.141 12.917 -15.964 1.00 40.22 116 ARG A O 1
ATOM 889 N N . GLY A 1 117 ? -2.336 11.267 -15.038 1.00 42.44 117 GLY A N 1
ATOM 890 C CA . GLY A 1 117 ? -2.720 12.007 -13.849 1.00 42.44 117 GLY A CA 1
ATOM 891 C C . GLY A 1 117 ? -1.512 12.041 -12.935 1.00 42.44 117 GLY A C 1
ATOM 892 O O . GLY A 1 117 ? -1.196 11.037 -12.312 1.00 42.44 117 GLY A O 1
ATOM 893 N N . ASN A 1 118 ? -0.812 13.174 -12.953 1.00 41.81 118 ASN A N 1
ATOM 894 C CA . ASN A 1 118 ? 0.315 13.495 -12.085 1.00 41.81 118 ASN A CA 1
ATOM 895 C C . ASN A 1 118 ? 0.103 12.929 -10.679 1.00 41.81 118 ASN A C 1
ATOM 897 O O . ASN A 1 118 ? -1.020 12.965 -10.177 1.00 41.81 118 ASN A O 1
ATOM 901 N N . LEU A 1 119 ? 1.169 12.439 -10.052 1.00 42.50 119 LEU A N 1
ATOM 902 C CA . LEU A 1 119 ? 1.085 11.931 -8.687 1.00 42.50 119 LEU A CA 1
ATOM 903 C C . LEU A 1 119 ? 0.517 13.015 -7.789 1.00 42.50 119 LEU A C 1
ATOM 905 O O . LEU A 1 119 ? 1.064 14.120 -7.693 1.00 42.50 119 LEU A O 1
ATOM 909 N N . HIS A 1 120 ? -0.589 12.690 -7.145 1.00 43.56 120 HIS A N 1
ATOM 910 C CA . HIS A 1 120 ? -1.092 13.493 -6.060 1.00 43.56 120 HIS A CA 1
ATOM 911 C C . HIS A 1 120 ? -0.890 12.643 -4.817 1.00 43.56 120 HIS A C 1
ATOM 913 O O . HIS A 1 120 ? -1.732 11.818 -4.486 1.00 43.56 120 HIS A O 1
ATOM 919 N N . LEU A 1 121 ? 0.196 12.901 -4.079 1.00 42.84 121 LEU A N 1
ATOM 920 C CA . LEU A 1 121 ? 0.132 12.723 -2.631 1.00 42.84 121 LEU A CA 1
ATOM 921 C C . LEU A 1 121 ? -0.876 13.756 -2.113 1.00 42.84 121 LEU A C 1
ATOM 923 O O . LEU A 1 121 ? -0.520 14.856 -1.692 1.00 42.84 121 LEU A O 1
ATOM 927 N N . GLY A 1 122 ? -2.156 13.440 -2.265 1.00 44.25 122 GLY A N 1
ATOM 928 C CA . GLY A 1 122 ? -3.260 14.213 -1.739 1.00 44.25 122 GLY A CA 1
ATOM 929 C C . GLY A 1 122 ? -3.717 13.545 -0.462 1.00 44.25 122 GLY A C 1
ATOM 930 O O . GLY A 1 122 ? -4.207 12.423 -0.493 1.00 44.25 122 GLY A O 1
ATOM 931 N N . GLN A 1 123 ? -3.571 14.224 0.672 1.00 53.19 123 GLN A N 1
ATOM 932 C CA . GLN A 1 123 ? -4.350 13.829 1.835 1.00 53.19 123 GLN A CA 1
ATOM 933 C C . GLN A 1 123 ? -5.835 14.101 1.540 1.00 53.19 123 GLN A C 1
ATOM 935 O O . GLN A 1 123 ? -6.156 15.216 1.111 1.00 53.19 123 GLN A O 1
ATOM 940 N N . PRO A 1 124 ? -6.752 13.167 1.830 1.00 56.12 124 PRO A N 1
ATOM 941 C CA . PRO A 1 124 ? -6.536 11.755 2.161 1.00 56.12 124 PRO A CA 1
ATOM 942 C C . PRO A 1 124 ? -6.608 10.795 0.948 1.00 56.12 124 PRO A C 1
ATOM 944 O O . PRO A 1 124 ? -7.480 10.953 0.093 1.00 56.12 124 PRO A O 1
ATOM 947 N N . ASP A 1 125 ? -5.765 9.754 0.953 1.00 68.88 125 ASP A N 1
ATOM 948 C CA . ASP A 1 125 ? -5.832 8.577 0.059 1.00 68.88 125 ASP A CA 1
ATOM 949 C C . ASP A 1 125 ? -6.450 7.367 0.805 1.00 68.88 125 ASP A C 1
ATOM 951 O O . ASP A 1 125 ? -6.668 7.412 2.015 1.00 68.88 125 ASP A O 1
ATOM 955 N N . GLU A 1 126 ? -6.755 6.277 0.108 1.00 75.81 126 GLU A N 1
ATOM 956 C CA . GLU A 1 126 ? -7.379 5.073 0.657 1.00 75.81 126 GLU A CA 1
ATOM 957 C C . GLU A 1 126 ? -6.481 4.314 1.644 1.00 75.81 126 GLU A C 1
ATOM 959 O O . GLU A 1 126 ? -6.979 3.713 2.599 1.00 75.81 126 GLU A O 1
ATOM 964 N N . LEU A 1 127 ? -5.163 4.359 1.448 1.00 83.00 127 LEU A N 1
ATOM 965 C CA . LEU A 1 127 ? -4.200 3.666 2.297 1.00 83.00 127 LEU A CA 1
ATOM 966 C C . LEU A 1 127 ? -3.420 4.652 3.171 1.00 83.00 127 LEU A C 1
ATOM 968 O O . LEU A 1 127 ? -2.756 5.570 2.683 1.00 83.00 127 LEU A O 1
ATOM 972 N N . VAL A 1 128 ? -3.455 4.408 4.479 1.00 89.50 128 VAL A N 1
ATOM 973 C CA . VAL A 1 128 ? -2.718 5.165 5.495 1.00 89.50 128 VAL A CA 1
ATOM 974 C C . VAL A 1 128 ? -1.643 4.287 6.116 1.00 89.50 128 VAL A C 1
ATOM 976 O O . VAL A 1 128 ? -1.823 3.080 6.291 1.00 89.50 128 VAL A O 1
ATOM 979 N N . GLY A 1 129 ? -0.508 4.881 6.463 1.00 93.94 129 GLY A N 1
ATOM 980 C CA . GLY A 1 129 ? 0.521 4.193 7.220 1.00 93.94 129 GLY A CA 1
ATOM 981 C C . GLY A 1 129 ? 0.064 3.923 8.660 1.00 93.94 129 GLY A C 1
ATOM 982 O O . GLY A 1 129 ? -0.358 4.824 9.390 1.00 93.94 129 GLY A O 1
ATOM 983 N N . ALA A 1 130 ? 0.146 2.658 9.077 1.00 97.06 130 ALA A N 1
ATOM 984 C CA . ALA A 1 130 ? -0.329 2.204 10.384 1.00 97.06 130 ALA A CA 1
ATOM 985 C C . ALA A 1 130 ? 0.430 2.874 11.544 1.00 97.06 130 ALA A C 1
ATOM 987 O O . ALA A 1 130 ? -0.151 3.181 12.585 1.00 97.06 130 ALA A O 1
ATOM 988 N N . GLY A 1 131 ? 1.723 3.152 11.348 1.00 97.69 131 GLY A N 1
ATOM 989 C CA . GLY A 1 131 ? 2.569 3.801 12.346 1.00 97.69 131 GLY A CA 1
ATOM 990 C C . GLY A 1 131 ? 2.180 5.257 12.603 1.00 97.69 131 GLY A C 1
ATOM 991 O O . GLY A 1 131 ? 2.051 5.669 13.754 1.00 97.69 131 GLY A O 1
ATOM 992 N N . SER A 1 132 ? 1.978 6.059 11.559 1.00 96.81 132 SER A N 1
ATOM 993 C CA . SER A 1 132 ? 1.572 7.459 11.704 1.00 96.81 132 SER A CA 1
ATOM 994 C C . SER A 1 132 ? 0.150 7.579 12.231 1.00 96.81 132 SER A C 1
ATOM 996 O O . SER A 1 132 ? -0.076 8.425 13.096 1.00 96.81 132 SER A O 1
ATOM 998 N N . LEU A 1 133 ? -0.761 6.693 11.810 1.00 97.38 133 LEU A N 1
ATOM 999 C CA . LEU A 1 133 ? -2.102 6.605 12.383 1.00 97.38 133 LEU A CA 1
ATOM 1000 C C . LEU A 1 133 ? -2.041 6.358 13.890 1.00 97.38 133 LEU A C 1
ATOM 1002 O O . LEU A 1 133 ? -2.585 7.148 14.662 1.00 97.38 133 LEU A O 1
ATOM 1006 N N . ALA A 1 134 ? -1.308 5.332 14.320 1.00 98.56 134 ALA A N 1
ATOM 1007 C CA . ALA A 1 134 ? -1.151 5.023 15.734 1.00 98.56 134 ALA A CA 1
ATOM 1008 C C . ALA A 1 134 ? -0.501 6.181 16.517 1.00 98.56 134 ALA A C 1
ATOM 1010 O O . ALA A 1 134 ? -1.022 6.584 17.553 1.00 98.56 134 ALA A O 1
ATOM 1011 N N . ARG A 1 135 ? 0.572 6.803 16.000 1.00 98.56 135 ARG A N 1
ATOM 1012 C CA . ARG A 1 135 ? 1.203 7.983 16.634 1.00 98.56 135 ARG A CA 1
ATOM 1013 C C . ARG A 1 135 ? 0.262 9.181 16.748 1.00 98.56 135 ARG A C 1
ATOM 1015 O O . ARG A 1 135 ? 0.387 9.971 17.679 1.00 98.56 135 ARG A O 1
ATOM 1022 N N . ASN A 1 136 ? -0.631 9.377 15.785 1.00 98.12 136 ASN A N 1
ATOM 1023 C CA . ASN A 1 136 ? -1.591 10.472 15.839 1.00 98.12 136 ASN A CA 1
ATOM 1024 C C . ASN A 1 136 ? -2.745 10.168 16.799 1.00 98.12 136 ASN A C 1
ATOM 1026 O O . ASN A 1 136 ? -3.209 11.084 17.473 1.00 98.12 136 ASN A O 1
ATOM 1030 N N . LEU A 1 137 ? -3.152 8.903 16.925 1.00 98.50 137 LEU A N 1
ATOM 1031 C CA . LEU A 1 137 ? -4.132 8.466 17.921 1.00 98.50 137 LEU A CA 1
ATOM 1032 C C . LEU A 1 137 ? -3.585 8.592 19.349 1.00 98.50 137 LEU A C 1
ATOM 1034 O O . LEU A 1 137 ? -4.280 9.128 20.206 1.00 98.50 137 LEU A O 1
ATOM 1038 N N . THR A 1 138 ? -2.320 8.239 19.603 1.00 98.62 138 THR A N 1
ATOM 1039 C CA . THR A 1 138 ? -1.704 8.433 20.934 1.00 98.62 138 THR A CA 1
ATOM 1040 C C . THR A 1 138 ? -1.545 9.902 21.330 1.00 98.62 138 THR A C 1
ATOM 1042 O O . THR A 1 138 ? -1.406 10.208 22.510 1.00 98.62 138 THR A O 1
ATOM 1045 N N . ARG A 1 139 ? -1.562 10.829 20.364 1.00 98.31 139 ARG A N 1
ATOM 1046 C CA . ARG A 1 139 ? -1.594 12.280 20.619 1.00 98.31 139 ARG A CA 1
ATOM 1047 C C . ARG A 1 139 ? -3.007 12.824 20.802 1.00 98.31 139 ARG A C 1
ATOM 1049 O O . ARG A 1 139 ? -3.163 13.868 21.422 1.00 98.31 139 ARG A O 1
ATOM 1056 N N . ALA A 1 140 ? -4.001 12.182 20.191 1.00 97.75 140 ALA A N 1
ATOM 1057 C CA . ALA A 1 140 ? -5.393 12.619 20.231 1.00 97.75 140 ALA A CA 1
ATOM 1058 C C . ALA A 1 140 ? -6.127 12.121 21.485 1.00 97.75 140 ALA A C 1
ATOM 1060 O O . ALA A 1 140 ? -7.028 12.802 21.965 1.00 97.75 140 ALA A O 1
ATOM 1061 N N . PHE A 1 141 ? -5.737 10.957 22.007 1.00 98.44 141 PHE A N 1
ATOM 1062 C CA . PHE A 1 141 ? -6.312 10.340 23.199 1.00 98.44 141 PHE A CA 1
ATOM 1063 C C . PHE A 1 141 ? -5.305 10.377 24.347 1.00 98.44 141 PHE A C 1
ATOM 1065 O O . PHE A 1 141 ? -4.137 10.031 24.163 1.00 98.44 141 PHE A O 1
ATOM 1072 N N . GLU A 1 142 ? -5.753 10.786 25.533 1.00 97.38 142 GLU A N 1
ATOM 1073 C CA . GLU A 1 142 ? -4.911 10.842 26.732 1.00 97.38 142 GLU A CA 1
ATOM 1074 C C . GLU A 1 142 ? -4.474 9.436 27.185 1.00 97.38 142 GLU A C 1
ATOM 1076 O O . GLU A 1 142 ? -5.218 8.468 27.011 1.00 97.38 142 GLU A O 1
ATOM 1081 N N . PRO A 1 143 ? -3.297 9.281 27.814 1.00 98.00 143 PRO A N 1
ATOM 1082 C CA . PRO A 1 143 ? -2.926 8.023 28.452 1.00 98.00 143 PRO A CA 1
ATOM 1083 C C . PRO A 1 143 ? -3.975 7.582 29.486 1.00 98.00 143 PRO A C 1
ATOM 1085 O O . PRO A 1 143 ? -4.268 8.309 30.435 1.00 98.00 143 PRO A O 1
ATOM 1088 N N . GLY A 1 144 ? -4.509 6.368 29.323 1.00 96.19 144 GLY A N 1
ATOM 1089 C CA . GLY A 1 144 ? -5.572 5.837 30.184 1.00 96.19 144 GLY A CA 1
ATOM 1090 C C . GLY A 1 144 ? -6.978 6.320 29.821 1.00 96.19 144 GLY A C 1
ATOM 1091 O O . GLY A 1 144 ? -7.860 6.279 30.680 1.00 96.19 144 GLY A O 1
ATOM 1092 N N . ASP A 1 145 ? -7.190 6.783 28.583 1.00 98.25 145 ASP A N 1
ATOM 1093 C CA . ASP A 1 145 ? -8.523 7.060 28.055 1.00 98.25 145 ASP A CA 1
ATOM 1094 C C . ASP A 1 145 ? -9.473 5.868 28.258 1.00 98.25 145 ASP A C 1
ATOM 1096 O O . ASP A 1 145 ? -9.071 4.703 28.221 1.00 98.25 145 ASP A O 1
ATOM 1100 N N . VAL A 1 146 ? -10.748 6.174 28.505 1.00 97.31 146 VAL A N 1
ATOM 1101 C CA . VAL A 1 146 ? -11.756 5.184 28.920 1.00 97.31 146 VAL A CA 1
ATOM 1102 C C . VAL A 1 146 ? -12.048 4.127 27.856 1.00 97.31 146 VAL A C 1
ATOM 1104 O O . VAL A 1 146 ? -12.463 3.025 28.205 1.00 97.31 146 VAL A O 1
ATOM 1107 N N . ASP A 1 147 ? -11.815 4.457 26.586 1.00 98.06 147 ASP A N 1
ATOM 1108 C CA . ASP A 1 147 ? -12.026 3.571 25.442 1.00 98.06 147 ASP A CA 1
ATOM 1109 C C . ASP A 1 147 ? -10.767 2.744 25.104 1.00 98.06 147 ASP A C 1
ATOM 1111 O O . ASP A 1 147 ? -10.826 1.823 24.291 1.00 98.06 147 ASP A O 1
ATOM 1115 N N . GLY A 1 148 ? -9.629 3.035 25.746 1.00 98.44 148 GLY A N 1
ATOM 1116 C CA . GLY A 1 148 ? -8.364 2.319 25.583 1.00 98.44 148 GLY A CA 1
ATOM 1117 C C . GLY A 1 148 ? -7.627 2.591 24.267 1.00 98.44 148 GLY A C 1
ATOM 1118 O O . GLY A 1 148 ? -6.712 1.837 23.921 1.00 98.44 148 GLY A O 1
ATOM 1119 N N . VAL A 1 149 ? -7.979 3.648 23.528 1.00 98.69 149 VAL A N 1
ATOM 1120 C CA . VAL A 1 149 ? -7.412 3.957 22.205 1.00 98.69 149 VAL A CA 1
ATOM 1121 C C . VAL A 1 149 ? -5.918 4.251 22.294 1.00 98.69 149 VAL A C 1
ATOM 1123 O O . VAL A 1 149 ? -5.143 3.741 21.482 1.00 98.69 149 VAL A O 1
ATOM 1126 N N . ASN A 1 150 ? -5.481 5.032 23.286 1.00 98.69 150 ASN A N 1
ATOM 1127 C CA . ASN A 1 150 ? -4.069 5.361 23.467 1.00 98.69 150 ASN A CA 1
ATOM 1128 C C . ASN A 1 150 ? -3.237 4.094 23.727 1.00 98.69 150 ASN A C 1
ATOM 1130 O O . ASN A 1 150 ? -2.179 3.903 23.123 1.00 98.69 150 ASN A O 1
ATOM 1134 N N . ALA A 1 151 ? -3.734 3.201 24.588 1.00 98.75 151 ALA A N 1
ATOM 1135 C CA . ALA A 1 151 ? -3.062 1.946 24.913 1.00 98.75 151 ALA A CA 1
ATOM 1136 C C . ALA A 1 151 ? -2.978 1.014 23.692 1.00 98.75 151 ALA A C 1
ATOM 1138 O O . ALA A 1 151 ? -1.896 0.520 23.376 1.00 98.75 151 ALA A O 1
ATOM 1139 N N . ALA A 1 152 ? -4.083 0.832 22.964 1.00 98.81 152 ALA A N 1
ATOM 1140 C CA . ALA A 1 152 ? -4.115 -0.012 21.771 1.00 98.81 152 ALA A CA 1
ATOM 1141 C C . ALA A 1 152 ? -3.231 0.538 20.636 1.00 98.81 152 ALA A C 1
ATOM 1143 O O . ALA A 1 152 ? -2.535 -0.217 19.957 1.00 98.81 152 ALA A O 1
ATOM 1144 N N . ALA A 1 153 ? -3.186 1.861 20.458 1.00 98.75 153 ALA A N 1
ATOM 1145 C CA . ALA A 1 153 ? -2.305 2.492 19.480 1.00 98.75 153 ALA A CA 1
ATOM 1146 C C . ALA A 1 153 ? -0.818 2.334 19.855 1.00 98.75 153 ALA A C 1
ATOM 1148 O O . ALA A 1 153 ? 0.012 2.074 18.984 1.00 98.75 153 ALA A O 1
ATOM 1149 N N . ASN A 1 154 ? -0.465 2.426 21.142 1.00 98.75 154 ASN A N 1
ATOM 1150 C CA . ASN A 1 154 ? 0.895 2.136 21.609 1.00 98.75 154 ASN A CA 1
ATOM 1151 C C . ASN A 1 154 ? 1.289 0.663 21.409 1.00 98.75 154 ASN A C 1
ATOM 1153 O O . ASN A 1 154 ? 2.435 0.382 21.049 1.00 98.75 154 ASN A O 1
ATOM 1157 N N . GLU A 1 155 ? 0.358 -0.274 21.587 1.00 98.75 155 GLU A N 1
ATOM 1158 C CA . GLU A 1 155 ? 0.593 -1.693 21.294 1.00 98.75 155 GLU A CA 1
ATOM 1159 C C . GLU A 1 155 ? 0.848 -1.925 19.797 1.00 98.75 155 GLU A C 1
ATOM 1161 O O . GLU A 1 155 ? 1.789 -2.627 19.415 1.00 98.75 155 GLU A O 1
ATOM 1166 N N . LEU A 1 156 ? 0.086 -1.257 18.923 1.00 98.75 156 LEU A N 1
ATOM 1167 C CA . LEU A 1 156 ? 0.344 -1.295 17.483 1.00 98.75 156 LEU A CA 1
ATOM 1168 C C . LEU A 1 156 ? 1.737 -0.740 17.144 1.00 98.75 156 LEU A C 1
ATOM 1170 O O . LEU A 1 156 ? 2.472 -1.352 16.377 1.00 98.75 156 LEU A O 1
ATOM 1174 N N . LEU A 1 157 ? 2.160 0.370 17.754 1.00 98.69 157 LEU A N 1
ATOM 1175 C CA . LEU A 1 157 ? 3.524 0.887 17.570 1.00 98.69 157 LEU A CA 1
ATOM 1176 C C . LEU A 1 157 ? 4.600 -0.091 18.055 1.00 98.69 157 LEU A C 1
ATOM 1178 O O . LEU A 1 157 ? 5.646 -0.217 17.420 1.00 98.69 157 LEU A O 1
ATOM 1182 N N . THR A 1 158 ? 4.336 -0.789 19.158 1.00 98.62 158 THR A N 1
ATOM 1183 C CA . THR A 1 158 ? 5.257 -1.770 19.742 1.00 98.62 158 THR A CA 1
ATOM 1184 C C . THR A 1 158 ? 5.437 -2.971 18.818 1.00 98.62 158 THR A C 1
ATOM 1186 O O . THR A 1 158 ? 6.566 -3.376 18.551 1.00 98.62 158 THR A O 1
ATOM 1189 N N . THR A 1 159 ? 4.349 -3.505 18.262 1.00 98.50 159 THR A N 1
ATOM 1190 C CA . THR A 1 159 ? 4.408 -4.623 17.306 1.00 98.50 159 THR A CA 1
ATOM 1191 C C . THR A 1 159 ? 5.030 -4.212 15.969 1.00 98.50 159 THR A C 1
ATOM 1193 O O . THR A 1 159 ? 5.820 -4.967 15.401 1.00 98.50 159 THR A O 1
ATOM 1196 N N . LEU A 1 160 ? 4.777 -2.985 15.498 1.00 98.31 160 LEU A N 1
ATOM 1197 C CA . LEU A 1 160 ? 5.414 -2.433 14.297 1.00 98.31 160 LEU A CA 1
ATOM 1198 C C . LEU A 1 160 ? 6.936 -2.266 14.431 1.00 98.31 160 LEU A C 1
ATOM 1200 O O . LEU A 1 160 ? 7.624 -2.243 13.412 1.00 98.31 160 LEU A O 1
ATOM 1204 N N . ALA A 1 161 ? 7.482 -2.199 15.649 1.00 97.19 161 ALA A N 1
ATOM 1205 C CA . ALA A 1 161 ? 8.927 -2.104 15.871 1.00 97.19 161 ALA A CA 1
ATOM 1206 C C . ALA A 1 161 ? 9.703 -3.350 15.394 1.00 97.19 161 ALA A C 1
ATOM 1208 O O . ALA A 1 161 ? 10.920 -3.284 15.232 1.00 97.19 161 ALA A O 1
ATOM 1209 N N . ALA A 1 162 ? 9.013 -4.470 15.146 1.00 96.12 162 ALA A N 1
ATOM 1210 C CA . ALA A 1 162 ? 9.593 -5.670 14.542 1.00 96.12 162 ALA A CA 1
ATOM 1211 C C . ALA A 1 162 ? 9.830 -5.540 13.023 1.00 96.12 162 ALA A C 1
ATOM 1213 O O . ALA A 1 162 ? 10.477 -6.398 12.422 1.00 96.12 162 ALA A O 1
ATOM 1214 N N . VAL A 1 163 ? 9.303 -4.493 12.380 1.00 97.94 163 VAL A N 1
ATOM 1215 C CA . VAL A 1 163 ? 9.503 -4.241 10.950 1.00 97.94 163 VAL A CA 1
ATOM 1216 C C . VAL A 1 163 ? 10.820 -3.499 10.740 1.00 97.94 163 VAL A C 1
ATOM 1218 O O . VAL A 1 163 ? 11.001 -2.378 11.211 1.00 97.94 163 VAL A O 1
ATOM 1221 N N . HIS A 1 164 ? 11.733 -4.105 9.987 1.00 98.19 164 HIS A N 1
ATOM 1222 C CA . HIS A 1 164 ? 13.035 -3.526 9.679 1.00 98.19 164 HIS A CA 1
ATOM 1223 C C . HIS A 1 164 ? 12.931 -2.658 8.435 1.00 98.19 164 HIS A C 1
ATOM 1225 O O . HIS A 1 164 ? 12.587 -3.150 7.363 1.00 98.19 164 HIS A O 1
ATOM 1231 N N . SER A 1 165 ? 13.233 -1.369 8.545 1.00 96.81 165 SER A N 1
ATOM 1232 C CA . SER A 1 165 ? 13.010 -0.433 7.447 1.00 96.81 165 SER A CA 1
ATOM 1233 C C . SER A 1 165 ? 14.113 0.586 7.283 1.00 96.81 165 SER A C 1
ATOM 1235 O O . SER A 1 165 ? 14.729 1.031 8.249 1.00 96.81 165 SER A O 1
ATOM 1237 N N . LEU A 1 166 ? 14.258 1.041 6.047 1.00 95.31 166 LEU A N 1
ATOM 1238 C CA . LEU A 1 166 ? 15.046 2.202 5.690 1.00 95.31 166 LEU A CA 1
ATOM 1239 C C . LEU A 1 166 ? 14.154 3.169 4.918 1.00 95.31 166 LEU A C 1
ATOM 1241 O O . LEU A 1 166 ? 13.445 2.777 3.986 1.00 95.31 166 LEU A O 1
ATOM 1245 N N . ALA A 1 167 ? 14.229 4.443 5.280 1.00 93.19 167 ALA A N 1
ATOM 1246 C CA . ALA A 1 167 ? 13.467 5.514 4.662 1.00 93.19 167 ALA A CA 1
ATOM 1247 C C . ALA A 1 167 ? 14.401 6.549 4.034 1.00 93.19 167 ALA A C 1
ATOM 1249 O O . ALA A 1 167 ? 15.483 6.842 4.546 1.00 93.19 167 ALA A O 1
ATOM 1250 N N . ARG A 1 168 ? 13.955 7.128 2.923 1.00 90.38 168 ARG A N 1
ATOM 1251 C CA . ARG A 1 168 ? 14.572 8.286 2.290 1.00 90.38 168 ARG A CA 1
ATOM 1252 C C . ARG A 1 168 ? 13.487 9.299 1.972 1.00 90.38 168 ARG A C 1
ATOM 1254 O O . ARG A 1 168 ? 12.535 8.986 1.262 1.00 90.38 168 ARG A O 1
ATOM 1261 N N . THR A 1 169 ? 13.672 10.518 2.452 1.00 91.50 169 THR A N 1
ATOM 1262 C CA . THR A 1 169 ? 12.796 11.659 2.179 1.00 91.50 169 THR A CA 1
ATOM 1263 C C . THR A 1 169 ? 13.443 12.578 1.143 1.00 91.50 169 THR A C 1
ATOM 1265 O O . THR A 1 169 ? 14.655 12.522 0.908 1.00 91.50 169 THR A O 1
ATOM 1268 N N . GLY A 1 170 ? 12.650 13.389 0.446 1.00 89.69 170 GLY A N 1
ATOM 1269 C CA . GLY A 1 170 ? 13.173 14.153 -0.684 1.00 89.69 170 GLY A CA 1
ATOM 1270 C C . GLY A 1 170 ? 12.112 14.755 -1.592 1.00 89.69 170 GLY A C 1
ATOM 1271 O O . GLY A 1 170 ? 10.933 14.780 -1.262 1.00 89.69 170 GLY A O 1
ATOM 1272 N N . ARG A 1 171 ? 12.549 15.267 -2.742 1.00 83.31 171 ARG A N 1
ATOM 1273 C CA . ARG A 1 171 ? 11.691 15.868 -3.769 1.00 83.31 171 ARG A CA 1
ATOM 1274 C C . ARG A 1 171 ? 11.720 14.963 -4.996 1.00 83.31 171 ARG A C 1
ATOM 1276 O O . ARG A 1 171 ? 12.740 14.955 -5.682 1.00 83.31 171 ARG A O 1
ATOM 1283 N N . PRO A 1 172 ? 10.679 14.161 -5.251 1.00 78.31 172 PRO A N 1
ATOM 1284 C CA . PRO A 1 172 ? 10.715 13.148 -6.302 1.00 78.31 172 PRO A CA 1
ATOM 1285 C C . PRO A 1 172 ? 10.880 13.780 -7.693 1.00 78.31 172 PRO A C 1
ATOM 1287 O O . PRO A 1 172 ? 10.288 14.818 -7.977 1.00 78.31 172 PRO A O 1
ATOM 1290 N N . SER A 1 173 ? 11.615 13.139 -8.605 1.00 72.81 173 SER A N 1
ATOM 1291 C CA . SER A 1 173 ? 11.807 13.649 -9.981 1.00 72.81 173 SER A CA 1
ATOM 1292 C C . SER A 1 173 ? 10.500 13.801 -10.769 1.00 72.81 173 SER A C 1
ATOM 1294 O O . SER A 1 173 ? 10.387 14.654 -11.642 1.00 72.81 173 SER A O 1
ATOM 1296 N N . ILE A 1 174 ? 9.509 12.980 -10.434 1.00 67.44 174 ILE A N 1
ATOM 1297 C CA . ILE A 1 174 ? 8.157 12.959 -11.005 1.00 67.44 174 ILE A CA 1
ATOM 1298 C C . ILE A 1 174 ? 7.226 14.040 -10.422 1.00 67.44 174 ILE A C 1
ATOM 1300 O O . ILE A 1 174 ? 6.175 14.305 -10.997 1.00 67.44 174 ILE A O 1
ATOM 1304 N N . ALA A 1 175 ? 7.601 14.672 -9.304 1.00 70.69 175 ALA A N 1
ATOM 1305 C CA . ALA A 1 175 ? 6.880 15.790 -8.690 1.00 70.69 175 ALA A CA 1
ATOM 1306 C C . ALA A 1 175 ? 7.857 16.704 -7.908 1.00 70.69 175 ALA A C 1
ATOM 1308 O O . ALA A 1 175 ? 7.785 16.780 -6.679 1.00 70.69 175 ALA A O 1
ATOM 1309 N N . PRO A 1 176 ? 8.790 17.396 -8.592 1.00 75.94 176 PRO A N 1
ATOM 1310 C CA . PRO A 1 176 ? 9.925 18.074 -7.948 1.00 75.94 176 PRO A CA 1
ATOM 1311 C C . PRO A 1 176 ? 9.516 19.220 -7.005 1.00 75.94 176 PRO A C 1
ATOM 1313 O O . PRO A 1 176 ? 10.235 19.549 -6.054 1.00 75.94 176 PRO A O 1
ATOM 1316 N N . ASP A 1 177 ? 8.335 19.801 -7.215 1.00 78.94 177 ASP A N 1
ATOM 1317 C CA . ASP A 1 177 ? 7.797 20.870 -6.370 1.00 78.94 177 ASP A CA 1
ATOM 1318 C C . ASP A 1 177 ? 7.229 20.356 -5.036 1.00 78.94 177 ASP A C 1
ATOM 1320 O O . ASP A 1 177 ? 7.096 21.127 -4.081 1.00 78.94 177 ASP A O 1
ATOM 1324 N N . GLN A 1 178 ? 6.980 19.050 -4.915 1.00 79.06 178 GLN A N 1
ATOM 1325 C CA . GLN A 1 178 ? 6.502 18.416 -3.687 1.00 79.06 178 GLN A CA 1
ATOM 1326 C C . GLN A 1 178 ? 7.667 17.874 -2.851 1.00 79.06 178 GLN A C 1
ATOM 1328 O O . GLN A 1 178 ? 8.675 17.417 -3.384 1.00 79.06 178 GLN A O 1
ATOM 1333 N N . PHE A 1 179 ? 7.530 17.906 -1.523 1.00 85.44 179 PHE A N 1
ATOM 1334 C CA . PHE A 1 179 ? 8.454 17.236 -0.606 1.00 85.44 179 PHE A CA 1
ATOM 1335 C C . PHE A 1 179 ? 7.771 16.014 0.000 1.00 85.44 179 PHE A C 1
ATOM 1337 O O . PHE A 1 179 ? 6.708 16.130 0.602 1.00 85.44 179 PHE A O 1
ATOM 1344 N N . TRP A 1 180 ? 8.380 14.849 -0.175 1.00 84.94 180 TRP A N 1
ATOM 1345 C CA . TRP A 1 180 ? 7.889 13.573 0.322 1.00 84.94 180 TRP A CA 1
ATOM 1346 C C . TRP A 1 180 ? 8.680 13.192 1.573 1.00 84.94 180 TRP A C 1
ATOM 1348 O O . TRP A 1 180 ? 9.888 12.951 1.508 1.00 84.94 180 TRP A O 1
ATOM 1358 N N . ASN A 1 181 ? 7.988 13.134 2.709 1.00 88.88 181 ASN A N 1
ATOM 1359 C CA . ASN A 1 181 ? 8.533 12.786 4.023 1.00 88.88 181 ASN A CA 1
ATOM 1360 C C . ASN A 1 181 ? 7.895 11.519 4.613 1.00 88.88 181 ASN A C 1
ATOM 1362 O O . ASN A 1 181 ? 7.732 11.403 5.826 1.00 88.88 181 ASN A O 1
ATOM 1366 N N . TYR A 1 182 ? 7.480 10.602 3.743 1.00 87.62 182 TYR A N 1
ATOM 1367 C CA . TYR A 1 182 ? 6.837 9.358 4.138 1.00 87.62 182 TYR A CA 1
ATOM 1368 C C . TYR A 1 182 ? 7.865 8.398 4.756 1.00 87.62 182 TYR A C 1
ATOM 1370 O O . TYR A 1 182 ? 8.903 8.139 4.147 1.00 87.62 182 TYR A O 1
ATOM 1378 N N . GLU A 1 183 ? 7.573 7.881 5.951 1.00 91.12 183 GLU A N 1
ATOM 1379 C CA . GLU A 1 183 ? 8.478 7.028 6.744 1.00 91.12 183 GLU A CA 1
ATOM 1380 C C . GLU A 1 183 ? 7.795 5.773 7.311 1.00 91.12 183 GLU A C 1
ATOM 1382 O O . GLU A 1 183 ? 8.471 4.897 7.847 1.00 91.12 183 GLU A O 1
ATOM 1387 N N . ASP A 1 184 ? 6.471 5.652 7.192 1.00 93.44 184 ASP A N 1
ATOM 1388 C CA . ASP A 1 184 ? 5.753 4.458 7.642 1.00 93.44 184 ASP A CA 1
ATOM 1389 C C . ASP A 1 184 ? 6.100 3.211 6.820 1.00 93.44 184 ASP A C 1
ATOM 1391 O O . ASP A 1 184 ? 6.598 3.310 5.707 1.00 93.44 184 ASP A O 1
ATOM 1395 N N . THR A 1 185 ? 5.826 2.020 7.356 1.00 94.88 185 THR A N 1
ATOM 1396 C CA . THR A 1 185 ? 6.189 0.735 6.731 1.00 94.88 185 THR A CA 1
ATOM 1397 C C . THR A 1 185 ? 4.979 -0.045 6.241 1.00 94.88 185 THR A C 1
ATOM 1399 O O . THR A 1 185 ? 4.865 -0.323 5.053 1.00 94.88 185 THR A O 1
ATOM 1402 N N . LEU A 1 186 ? 4.063 -0.395 7.140 1.00 95.88 186 LEU A N 1
ATOM 1403 C CA . LEU A 1 186 ? 2.843 -1.127 6.819 1.00 95.88 186 LEU A CA 1
ATOM 1404 C C . LEU A 1 186 ? 1.684 -0.157 6.610 1.00 95.88 186 LEU A C 1
ATOM 1406 O O . LEU A 1 186 ? 1.522 0.795 7.377 1.00 95.88 186 LEU A O 1
ATOM 1410 N N . THR A 1 187 ? 0.880 -0.406 5.577 1.00 93.25 187 THR A N 1
ATOM 1411 C CA . THR A 1 187 ? -0.335 0.364 5.292 1.00 93.25 187 THR A CA 1
ATOM 1412 C C . THR A 1 187 ? -1.594 -0.434 5.590 1.00 93.25 187 THR A C 1
ATOM 1414 O O . THR A 1 187 ? -1.626 -1.654 5.429 1.00 93.25 187 THR A O 1
ATOM 1417 N N . VAL A 1 188 ? -2.633 0.282 6.008 1.00 92.00 188 VAL A N 1
ATOM 1418 C CA . VAL A 1 188 ? -3.991 -0.219 6.252 1.00 92.00 188 VAL A CA 1
ATOM 1419 C C . VAL A 1 188 ? -4.989 0.698 5.552 1.00 92.00 188 VAL A C 1
ATOM 1421 O O . VAL A 1 188 ? -4.646 1.830 5.195 1.00 92.00 188 VAL A O 1
ATOM 1424 N N . VAL A 1 189 ? -6.226 0.242 5.363 1.00 86.06 189 VAL A N 1
ATOM 1425 C CA . VAL A 1 189 ? -7.289 1.122 4.860 1.00 86.06 189 VAL A CA 1
ATOM 1426 C C . VAL A 1 189 ? -7.556 2.232 5.864 1.00 86.06 189 VAL A C 1
ATOM 1428 O O . VAL A 1 189 ? -7.733 1.984 7.058 1.00 86.06 189 VAL A O 1
ATOM 1431 N N . ALA A 1 190 ? -7.593 3.462 5.375 1.00 85.62 190 ALA A N 1
ATOM 1432 C CA . ALA A 1 190 ? -7.762 4.637 6.199 1.00 85.62 190 ALA A CA 1
ATOM 1433 C C . ALA A 1 190 ? -9.229 4.833 6.633 1.00 85.62 190 ALA A C 1
ATOM 1435 O O . ALA A 1 190 ? -10.138 4.696 5.806 1.00 85.62 190 ALA A O 1
ATOM 1436 N N . PRO A 1 191 ? -9.499 5.225 7.893 1.00 85.06 191 PRO A N 1
ATOM 1437 C CA . PRO A 1 191 ? -10.801 5.747 8.292 1.00 85.06 191 PRO A CA 1
ATOM 1438 C C . PRO A 1 191 ? -10.923 7.206 7.824 1.00 85.06 191 PRO A C 1
ATOM 1440 O O . PRO A 1 191 ? -10.581 8.147 8.537 1.00 85.06 191 PRO A O 1
ATOM 1443 N N . LEU A 1 192 ? -11.374 7.394 6.580 1.00 76.31 192 LEU A N 1
ATOM 1444 C CA . LEU A 1 192 ? -11.501 8.704 5.926 1.00 76.31 192 LEU A CA 1
ATOM 1445 C C . LEU A 1 192 ? -12.731 9.484 6.401 1.00 76.31 192 LEU A C 1
ATOM 1447 O O . LEU A 1 192 ? -13.416 9.075 7.326 1.00 76.31 192 LEU A O 1
ATOM 1451 N N . LEU A 1 193 ? -13.060 10.614 5.765 1.00 69.06 193 LEU A N 1
ATOM 1452 C CA . LEU A 1 193 ? -14.214 11.440 6.144 1.00 69.06 193 LEU A CA 1
ATOM 1453 C C . LEU A 1 193 ? -15.494 10.604 6.353 1.00 69.06 193 LEU A C 1
ATOM 1455 O O . LEU A 1 193 ? -16.036 10.026 5.405 1.00 69.06 193 LEU A O 1
ATOM 1459 N N . LYS A 1 194 ? -16.008 10.623 7.593 1.00 66.69 194 LYS A N 1
ATOM 1460 C CA . LYS A 1 194 ? -17.189 9.872 8.064 1.00 66.69 194 LYS A CA 1
ATOM 1461 C C . LYS A 1 194 ? -18.474 10.180 7.274 1.00 66.69 194 LYS A C 1
ATOM 1463 O O . LYS A 1 194 ? -19.434 9.405 7.286 1.00 66.69 194 LYS A O 1
ATOM 1468 N N . ARG A 1 195 ? -18.513 11.311 6.555 1.00 66.56 195 ARG A N 1
ATOM 1469 C CA . ARG A 1 195 ? -19.696 11.765 5.812 1.00 66.56 195 ARG A CA 1
ATOM 1470 C C . ARG A 1 195 ? -19.979 10.934 4.562 1.00 66.56 195 ARG A C 1
ATOM 1472 O O . ARG A 1 195 ? -19.077 10.399 3.910 1.00 66.56 195 ARG A O 1
ATOM 1479 N N . ALA A 1 196 ? -21.252 10.919 4.184 1.00 54.81 196 ALA A N 1
ATOM 1480 C CA . ALA A 1 196 ? -21.686 10.469 2.876 1.00 54.81 196 ALA A CA 1
ATOM 1481 C C . ALA A 1 196 ? -20.993 11.301 1.781 1.00 54.81 196 ALA A C 1
ATOM 1483 O O . ALA A 1 196 ? -21.049 12.534 1.785 1.00 54.81 196 ALA A O 1
ATOM 1484 N N . MET A 1 197 ? -20.340 10.610 0.850 1.00 57.94 197 MET A N 1
ATOM 1485 C CA . MET A 1 197 ? -19.922 11.167 -0.432 1.00 57.94 197 MET A CA 1
ATOM 1486 C C . MET A 1 197 ? -20.793 10.529 -1.510 1.00 57.94 197 MET A C 1
ATOM 1488 O O . MET A 1 197 ? -20.989 9.312 -1.532 1.00 57.94 197 MET A O 1
ATOM 1492 N N . THR A 1 198 ? -21.346 11.347 -2.395 1.00 58.50 198 THR A N 1
ATOM 1493 C CA . THR A 1 198 ? -22.010 10.876 -3.611 1.00 58.50 198 THR A CA 1
ATOM 1494 C C . THR A 1 198 ? -20.998 10.170 -4.514 1.00 58.50 198 THR A C 1
ATOM 1496 O O . THR A 1 198 ? -19.806 10.464 -4.472 1.00 58.50 198 THR A O 1
ATOM 1499 N N . HIS A 1 199 ? -21.455 9.268 -5.389 1.00 57.22 199 HIS A N 1
ATOM 1500 C CA . HIS A 1 199 ? -20.570 8.652 -6.389 1.00 57.22 199 HIS A CA 1
ATOM 1501 C C . HIS A 1 199 ? -19.846 9.702 -7.242 1.00 57.22 199 HIS A C 1
ATOM 1503 O O . HIS A 1 199 ? -18.663 9.560 -7.528 1.00 57.22 199 HIS A O 1
ATOM 1509 N N . ARG A 1 200 ? -20.527 10.810 -7.564 1.00 61.66 200 ARG A N 1
ATOM 1510 C CA . ARG A 1 200 ? -19.918 11.954 -8.246 1.00 61.66 200 ARG A CA 1
ATOM 1511 C C . ARG A 1 200 ? -18.800 12.592 -7.415 1.00 61.66 200 ARG A C 1
ATOM 1513 O O . ARG A 1 200 ? -17.747 12.847 -7.978 1.00 61.66 200 ARG A O 1
ATOM 1520 N N . GLU A 1 201 ? -19.003 12.833 -6.120 1.00 60.84 201 GLU A N 1
ATOM 1521 C CA . GLU A 1 201 ? -17.954 13.366 -5.234 1.00 60.84 201 GLU A CA 1
ATOM 1522 C C . GLU A 1 201 ? -16.781 12.396 -5.082 1.00 60.84 201 GLU A C 1
ATOM 1524 O O . GLU A 1 201 ? -15.643 12.840 -5.089 1.00 60.84 201 GLU A O 1
ATOM 1529 N N . MET A 1 202 ? -17.038 11.088 -4.983 1.00 56.91 202 MET A N 1
ATOM 1530 C CA . MET A 1 202 ? -15.987 10.063 -4.935 1.00 56.91 202 MET A CA 1
ATOM 1531 C C . MET A 1 202 ? -15.139 10.084 -6.213 1.00 56.91 202 MET A C 1
ATOM 1533 O O . MET A 1 202 ? -13.917 10.159 -6.140 1.00 56.91 202 MET A O 1
ATOM 1537 N N . VAL A 1 203 ? -15.785 10.129 -7.384 1.00 55.81 203 VAL A N 1
ATOM 1538 C CA . VAL A 1 203 ? -15.105 10.239 -8.686 1.00 55.81 203 VAL A CA 1
ATOM 1539 C C . VAL A 1 203 ? -14.368 11.575 -8.839 1.00 55.81 203 VAL A C 1
ATOM 1541 O O . VAL A 1 203 ? -13.263 11.598 -9.361 1.00 55.81 203 VAL A O 1
ATOM 1544 N N . GLN A 1 204 ? -14.948 12.693 -8.392 1.00 57.44 204 GLN A N 1
ATOM 1545 C CA . GLN A 1 204 ? -14.333 14.024 -8.503 1.00 57.44 204 GLN A CA 1
ATOM 1546 C C . GLN A 1 204 ? -13.162 14.227 -7.543 1.00 57.44 204 GLN A C 1
ATOM 1548 O O . GLN A 1 204 ? -12.200 14.903 -7.894 1.00 57.44 204 GLN A O 1
ATOM 1553 N N . ALA A 1 205 ? -13.250 13.668 -6.339 1.00 51.41 205 ALA A N 1
ATOM 1554 C CA . ALA A 1 205 ? -12.197 13.745 -5.339 1.00 51.41 205 ALA A CA 1
ATOM 1555 C C . ALA A 1 205 ? -11.129 12.655 -5.526 1.00 51.41 205 ALA A C 1
ATOM 1557 O O . ALA A 1 205 ? -10.199 12.601 -4.732 1.00 51.41 205 ALA A O 1
ATOM 1558 N N . ASN A 1 206 ? -11.276 11.774 -6.529 1.00 50.62 206 ASN A N 1
ATOM 1559 C CA . ASN A 1 206 ? -10.498 10.539 -6.671 1.00 50.62 206 ASN A CA 1
ATOM 1560 C C . ASN A 1 206 ? -10.466 9.687 -5.387 1.00 50.62 206 ASN A C 1
ATOM 1562 O O . ASN A 1 206 ? -9.557 8.888 -5.191 1.00 50.62 206 ASN A O 1
ATOM 1566 N N . VAL A 1 207 ? -11.474 9.830 -4.521 1.00 51.12 207 VAL A N 1
ATOM 1567 C CA . VAL A 1 207 ? -11.606 9.038 -3.299 1.00 51.12 207 VAL A CA 1
ATOM 1568 C C . VAL A 1 207 ? -12.330 7.764 -3.679 1.00 51.12 207 VAL A C 1
ATOM 1570 O O . VAL A 1 207 ? -13.563 7.694 -3.704 1.00 51.12 207 VAL A O 1
ATOM 1573 N N . TRP A 1 208 ? -11.547 6.750 -4.002 1.00 53.34 208 TRP A N 1
ATOM 1574 C CA . TRP A 1 208 ? -12.050 5.404 -4.157 1.00 53.34 208 TRP A CA 1
ATOM 1575 C C . TRP A 1 208 ? -12.054 4.785 -2.759 1.00 53.34 208 TRP A C 1
ATOM 1577 O O . TRP A 1 208 ? -11.017 4.594 -2.148 1.00 53.34 208 TRP A O 1
ATOM 1587 N N . ARG A 1 209 ? -13.242 4.549 -2.192 1.00 54.03 209 ARG A N 1
ATOM 1588 C CA . ARG A 1 209 ? -13.391 3.723 -0.979 1.00 54.03 209 ARG A CA 1
ATOM 1589 C C . ARG A 1 209 ? -13.378 2.251 -1.404 1.00 54.03 209 ARG A C 1
ATOM 1591 O O . ARG A 1 209 ? -14.387 1.558 -1.277 1.00 54.03 209 ARG A O 1
ATOM 1598 N N . ALA A 1 210 ? -12.320 1.869 -2.103 1.00 50.03 210 ALA A N 1
ATOM 1599 C CA . ALA A 1 210 ? -12.239 0.731 -2.991 1.00 50.03 210 ALA A CA 1
ATOM 1600 C C . ALA A 1 210 ? -11.344 -0.375 -2.455 1.00 50.03 210 ALA A C 1
ATOM 1602 O O . ALA A 1 210 ? -10.329 -0.692 -3.063 1.00 50.03 210 ALA A O 1
ATOM 1603 N N . SER A 1 211 ? -11.756 -1.042 -1.380 1.00 53.38 211 SER A N 1
ATOM 1604 C CA . SER A 1 211 ? -11.083 -2.279 -1.018 1.00 53.38 211 SER A CA 1
ATOM 1605 C C . SER A 1 211 ? -12.040 -3.307 -0.438 1.00 53.38 211 SER A C 1
ATOM 1607 O O . SER A 1 211 ? -12.930 -3.029 0.368 1.00 53.38 211 SER A O 1
ATOM 1609 N N . VAL A 1 212 ? -11.899 -4.513 -0.970 1.00 59.84 212 VAL A N 1
ATOM 1610 C CA . VAL A 1 212 ? -12.752 -5.665 -0.732 1.00 59.84 212 VAL A CA 1
ATOM 1611 C C . VAL A 1 212 ? -12.342 -6.311 0.583 1.00 59.84 212 VAL A C 1
ATOM 1613 O O . VAL A 1 212 ? -11.487 -7.187 0.589 1.00 59.84 212 VAL A O 1
ATOM 1616 N N . TYR A 1 213 ? -12.982 -5.924 1.681 1.00 65.69 213 TYR A N 1
ATOM 1617 C CA . TYR A 1 213 ? -12.739 -6.567 2.968 1.00 65.69 213 TYR A CA 1
ATOM 1618 C C . TYR A 1 213 ? -14.058 -6.867 3.669 1.00 65.69 213 TYR A C 1
ATOM 1620 O O . TYR A 1 213 ? -14.630 -6.094 4.441 1.00 65.69 213 TYR A O 1
ATOM 1628 N N . ARG A 1 214 ? -14.614 -8.014 3.299 1.00 77.12 214 ARG A N 1
ATOM 1629 C CA . ARG A 1 214 ? -15.677 -8.663 4.056 1.00 77.12 214 ARG A CA 1
ATOM 1630 C C . ARG A 1 214 ? -15.140 -10.009 4.482 1.00 77.12 214 ARG A C 1
ATOM 1632 O O . ARG A 1 214 ? -14.554 -10.691 3.654 1.00 77.12 214 ARG A O 1
ATOM 1639 N N . GLU A 1 215 ? -15.421 -10.404 5.715 1.00 83.56 215 GLU A N 1
ATOM 1640 C CA . GLU A 1 215 ? -15.146 -11.748 6.240 1.00 83.56 215 GLU A CA 1
ATOM 1641 C C . GLU A 1 215 ? -15.771 -12.865 5.378 1.00 83.56 215 GLU A C 1
ATOM 1643 O O . GLU A 1 215 ? -15.272 -13.989 5.323 1.00 83.56 215 GLU A O 1
ATOM 1648 N N . THR A 1 216 ? -16.863 -12.565 4.665 1.00 84.62 216 THR A N 1
ATOM 1649 C CA . THR A 1 216 ? -17.645 -13.551 3.915 1.00 84.62 216 THR A CA 1
ATOM 1650 C C . THR A 1 216 ? -17.577 -13.352 2.402 1.00 84.62 216 THR A C 1
ATOM 1652 O O . THR A 1 216 ? -17.682 -12.243 1.873 1.00 84.62 216 THR A O 1
ATOM 1655 N N . ALA A 1 217 ? -17.464 -14.479 1.698 1.00 86.06 217 ALA A N 1
ATOM 1656 C CA . ALA A 1 217 ? -17.577 -14.605 0.251 1.00 86.06 217 ALA A CA 1
ATOM 1657 C C . ALA A 1 217 ? -18.533 -15.779 -0.089 1.00 86.06 217 ALA A C 1
ATOM 1659 O O . ALA A 1 217 ? -18.676 -16.692 0.728 1.00 86.06 217 ALA A O 1
ATOM 1660 N N . PRO A 1 218 ? -19.202 -15.790 -1.261 1.00 89.94 218 PRO A N 1
ATOM 1661 C CA . PRO A 1 218 ? -19.040 -14.847 -2.362 1.00 89.94 218 PRO A CA 1
ATOM 1662 C C . PRO A 1 218 ? -19.696 -13.484 -2.097 1.00 89.94 218 PRO A C 1
ATOM 1664 O O . PRO A 1 218 ? -20.709 -13.389 -1.409 1.00 89.94 218 PRO A O 1
ATOM 1667 N N . MET A 1 219 ? -19.145 -12.425 -2.691 1.00 85.06 219 MET A N 1
ATOM 1668 C CA . MET A 1 219 ? -19.704 -11.071 -2.621 1.00 85.06 219 MET A CA 1
ATOM 1669 C C . MET A 1 219 ? -19.699 -10.383 -3.987 1.00 85.06 219 MET A C 1
ATOM 1671 O O . MET A 1 219 ? -18.792 -10.572 -4.796 1.00 85.06 219 MET A O 1
ATOM 1675 N N . SER A 1 220 ? -20.725 -9.569 -4.246 1.00 84.81 220 SER A N 1
ATOM 1676 C CA . SER A 1 220 ? -20.794 -8.746 -5.455 1.00 84.81 220 SER A CA 1
ATOM 1677 C C . SER A 1 220 ? -19.954 -7.486 -5.277 1.00 84.81 220 SER A C 1
ATOM 1679 O O . SER A 1 220 ? -20.109 -6.769 -4.288 1.00 84.81 220 SER A O 1
ATOM 1681 N N . ALA A 1 221 ? -19.129 -7.189 -6.273 1.00 80.50 221 ALA A N 1
ATOM 1682 C CA . ALA A 1 221 ? -18.359 -5.962 -6.379 1.00 80.50 221 ALA A CA 1
ATOM 1683 C C . ALA A 1 221 ? -18.677 -5.231 -7.688 1.00 80.50 221 ALA A C 1
ATOM 1685 O O . ALA A 1 221 ? -19.146 -5.843 -8.646 1.00 80.50 221 ALA A O 1
ATOM 1686 N N . ILE A 1 222 ? -18.419 -3.929 -7.742 1.00 76.06 222 ILE A N 1
ATOM 1687 C CA . ILE A 1 222 ? -18.518 -3.111 -8.956 1.00 76.06 222 ILE A CA 1
ATOM 1688 C C . ILE A 1 222 ? -17.130 -2.978 -9.591 1.00 76.06 222 ILE A C 1
ATOM 1690 O O . ILE A 1 222 ? -16.149 -2.731 -8.892 1.00 76.06 222 ILE A O 1
ATOM 1694 N N . LEU A 1 223 ? -17.020 -3.091 -10.915 1.00 71.00 223 LEU A N 1
ATOM 1695 C CA . LEU A 1 223 ? -15.749 -2.837 -11.597 1.00 71.00 223 LEU A CA 1
ATOM 1696 C C . LEU A 1 223 ? -15.445 -1.334 -11.607 1.00 71.00 223 LEU A C 1
ATOM 1698 O O . LEU A 1 223 ? -16.174 -0.551 -12.209 1.00 71.00 223 LEU A O 1
ATOM 1702 N N . ALA A 1 224 ? -14.338 -0.906 -10.993 1.00 65.44 224 ALA A N 1
ATOM 1703 C CA . ALA A 1 224 ? -14.001 0.522 -10.900 1.00 65.44 224 ALA A CA 1
ATOM 1704 C C . ALA A 1 224 ? -13.789 1.169 -12.285 1.00 65.44 224 ALA A C 1
ATOM 1706 O O . ALA A 1 224 ? -14.071 2.347 -12.487 1.00 65.44 224 ALA A O 1
ATOM 1707 N N . GLY A 1 225 ? -13.312 0.389 -13.264 1.00 62.78 225 GLY A N 1
ATOM 1708 C CA . GLY A 1 225 ? -13.173 0.827 -14.657 1.00 62.78 225 GLY A CA 1
ATOM 1709 C C . GLY A 1 225 ? -14.502 0.976 -15.405 1.00 62.78 225 GLY A C 1
ATOM 1710 O O . GLY A 1 225 ? -14.560 1.722 -16.378 1.00 62.78 225 GLY A O 1
ATOM 1711 N N . ASN A 1 226 ? -15.561 0.306 -14.944 1.00 69.00 226 ASN A N 1
ATOM 1712 C CA . ASN A 1 226 ? -16.891 0.346 -15.537 1.00 69.00 226 ASN A CA 1
ATOM 1713 C C . ASN A 1 226 ? -17.966 0.148 -14.449 1.00 69.00 226 ASN A C 1
ATOM 1715 O O . ASN A 1 226 ? -18.394 -0.984 -14.215 1.00 69.00 226 ASN A O 1
ATOM 1719 N N . PRO A 1 227 ? -18.449 1.233 -13.812 1.00 68.69 227 PRO A N 1
ATOM 1720 C CA . PRO A 1 227 ? -19.386 1.147 -12.691 1.00 68.69 227 PRO A CA 1
ATOM 1721 C C . PRO A 1 227 ? -20.742 0.492 -13.002 1.00 68.69 227 PRO A C 1
ATOM 1723 O O . PRO A 1 227 ? -21.513 0.220 -12.086 1.00 68.69 227 PRO A O 1
ATOM 1726 N N . SER A 1 228 ? -21.053 0.258 -14.283 1.00 76.50 228 SER A N 1
ATOM 1727 C CA . SER A 1 228 ? -22.258 -0.465 -14.711 1.00 76.50 228 SER A CA 1
ATOM 1728 C C . SER A 1 228 ? -22.105 -1.990 -14.674 1.00 76.50 228 SER A C 1
ATOM 1730 O O . SER A 1 228 ? -23.097 -2.706 -14.790 1.00 76.50 228 SER A O 1
ATOM 1732 N N . GLN A 1 229 ? -20.878 -2.493 -14.518 1.00 77.69 229 GLN A N 1
ATOM 1733 C CA . GLN A 1 229 ? -20.573 -3.918 -14.469 1.00 77.69 229 GLN A CA 1
ATOM 1734 C C . GLN A 1 229 ? -20.290 -4.375 -13.042 1.00 77.69 229 GLN A C 1
ATOM 1736 O O . GLN A 1 229 ? -19.602 -3.700 -12.270 1.00 77.69 229 GLN A O 1
ATOM 1741 N N . THR A 1 230 ? -20.784 -5.567 -12.721 1.00 83.62 230 THR A N 1
ATOM 1742 C CA . THR A 1 230 ? -20.493 -6.257 -11.469 1.00 83.62 230 THR A CA 1
ATOM 1743 C C . THR A 1 230 ? -19.555 -7.438 -11.697 1.00 83.62 230 THR A C 1
ATOM 1745 O O . THR A 1 230 ? -19.543 -8.057 -12.760 1.00 83.62 230 THR A O 1
ATOM 1748 N N . ALA A 1 231 ? -18.765 -7.754 -10.677 1.00 81.56 231 ALA A N 1
ATOM 1749 C CA . ALA A 1 231 ? -17.936 -8.946 -10.587 1.00 81.56 231 ALA A CA 1
ATOM 1750 C C . ALA A 1 231 ? -18.277 -9.709 -9.302 1.00 81.56 231 ALA A C 1
ATOM 1752 O O . ALA A 1 231 ? -18.680 -9.109 -8.304 1.00 81.56 231 ALA A O 1
ATOM 1753 N N . THR A 1 232 ? -18.115 -11.032 -9.319 1.00 87.06 232 THR A N 1
ATOM 1754 C CA . THR A 1 232 ? -18.251 -11.858 -8.112 1.00 87.06 232 THR A CA 1
ATOM 1755 C C . THR A 1 232 ? -16.871 -12.106 -7.530 1.00 87.06 232 THR A C 1
ATOM 1757 O O . THR A 1 232 ? -16.033 -12.728 -8.178 1.00 87.06 232 THR A O 1
ATOM 1760 N N . VAL A 1 233 ? -16.646 -11.643 -6.306 1.00 84.12 233 VAL A N 1
ATOM 1761 C CA . VAL A 1 233 ? -15.469 -12.010 -5.523 1.00 84.12 233 VAL A CA 1
ATOM 1762 C C . VAL A 1 233 ? -15.783 -13.310 -4.796 1.00 84.12 233 VAL A C 1
ATOM 1764 O O . VAL A 1 233 ? -16.763 -13.386 -4.057 1.00 84.12 233 VAL A O 1
ATOM 1767 N N . THR A 1 234 ? -14.973 -14.339 -5.024 1.00 89.44 234 THR A N 1
ATOM 1768 C CA . THR A 1 234 ? -15.213 -15.700 -4.519 1.00 89.44 234 THR A CA 1
ATOM 1769 C C . THR A 1 234 ? -14.508 -16.005 -3.202 1.00 89.44 234 THR A C 1
ATOM 1771 O O . THR A 1 234 ? -14.807 -17.023 -2.586 1.00 89.44 234 THR A O 1
ATOM 1774 N N . SER A 1 235 ? -13.595 -15.136 -2.766 1.00 86.31 235 SER A N 1
ATOM 1775 C CA . SER A 1 235 ? -12.775 -15.334 -1.570 1.00 86.31 235 SER A CA 1
ATOM 1776 C C . SER A 1 235 ? -12.532 -14.001 -0.867 1.00 86.31 235 SER A C 1
ATOM 1778 O O . SER A 1 235 ? -12.366 -12.975 -1.524 1.00 86.31 235 SER A O 1
ATOM 1780 N N . ALA A 1 236 ? -12.542 -14.026 0.461 1.00 86.31 236 ALA A N 1
ATOM 1781 C CA . ALA A 1 236 ? -12.153 -12.903 1.304 1.00 86.31 236 ALA A CA 1
ATOM 1782 C C . ALA A 1 236 ? -10.653 -12.968 1.615 1.00 86.31 236 ALA A C 1
ATOM 1784 O O . ALA A 1 236 ? -10.079 -14.055 1.576 1.00 86.31 236 ALA A O 1
ATOM 1785 N N . PHE A 1 237 ? -10.049 -11.829 1.957 1.00 87.75 237 PHE A N 1
ATOM 1786 C CA . PHE A 1 237 ? -8.719 -11.811 2.565 1.00 87.75 237 PHE A CA 1
ATOM 1787 C C . PHE A 1 237 ? -8.765 -12.422 3.966 1.00 87.75 237 PHE A C 1
ATOM 1789 O O . PHE A 1 237 ? -9.702 -12.156 4.720 1.00 87.75 237 PHE A O 1
ATOM 1796 N N . VAL A 1 238 ? -7.728 -13.169 4.340 1.00 91.69 238 VAL A N 1
ATOM 1797 C CA . VAL A 1 238 ? -7.610 -13.806 5.659 1.00 91.69 238 VAL A CA 1
ATOM 1798 C C . VAL A 1 238 ? -7.624 -12.755 6.776 1.00 91.69 238 VAL A C 1
ATOM 1800 O O . VAL A 1 238 ? -8.264 -12.964 7.800 1.00 91.69 238 VAL A O 1
ATOM 1803 N N . LEU A 1 239 ? -7.032 -11.570 6.570 1.00 91.62 239 LEU A N 1
ATOM 1804 C CA . LEU A 1 239 ? -7.075 -10.502 7.583 1.00 91.62 239 LEU A CA 1
ATOM 1805 C C . LEU A 1 239 ? -8.494 -9.973 7.828 1.00 91.62 239 LEU A C 1
ATOM 1807 O O . LEU A 1 239 ? -8.830 -9.646 8.960 1.00 91.62 239 LEU A O 1
ATOM 1811 N N . ALA A 1 240 ? -9.335 -9.939 6.795 1.00 89.44 240 ALA A N 1
ATOM 1812 C CA . ALA A 1 240 ? -10.733 -9.542 6.933 1.00 89.44 240 ALA A CA 1
ATOM 1813 C C . ALA A 1 240 ? -11.583 -10.618 7.634 1.00 89.44 240 ALA A C 1
ATOM 1815 O O . ALA A 1 240 ? -12.699 -10.324 8.052 1.00 89.44 240 ALA A O 1
ATOM 1816 N N . GLN A 1 241 ? -11.094 -11.862 7.713 1.00 91.12 241 GLN A N 1
ATOM 1817 C CA . GLN A 1 241 ? -11.733 -12.975 8.424 1.00 91.12 241 GLN A CA 1
ATOM 1818 C C . GLN A 1 241 ? -11.281 -13.052 9.883 1.00 91.12 241 GLN A C 1
ATOM 1820 O O . GLN A 1 241 ? -12.102 -13.247 10.776 1.00 91.12 241 GLN A O 1
ATOM 1825 N N . ASP A 1 242 ? -9.978 -12.897 10.112 1.00 93.88 242 ASP A N 1
ATOM 1826 C CA . ASP A 1 242 ? -9.358 -13.061 11.427 1.00 93.88 242 ASP A CA 1
ATOM 1827 C C . ASP A 1 242 ? -9.332 -11.751 12.234 1.00 93.88 242 ASP A C 1
ATOM 1829 O O . ASP A 1 242 ? -9.235 -11.769 13.462 1.00 93.88 242 ASP A O 1
ATOM 1833 N N . GLY A 1 243 ? -9.385 -10.606 11.549 1.00 93.50 243 GLY A N 1
ATOM 1834 C CA . GLY A 1 243 ? -9.209 -9.276 12.120 1.00 93.50 243 GLY A CA 1
ATOM 1835 C C . GLY A 1 243 ? -10.504 -8.490 12.330 1.00 93.50 243 GLY A C 1
ATOM 1836 O O . GLY A 1 243 ? -11.589 -8.870 11.904 1.00 93.50 243 GLY A O 1
ATOM 1837 N N . ARG A 1 244 ? -10.375 -7.344 13.010 1.00 94.69 244 ARG A N 1
ATOM 1838 C CA . ARG A 1 244 ? -11.502 -6.462 13.393 1.00 94.69 244 ARG A CA 1
ATOM 1839 C C . ARG A 1 244 ? -11.475 -5.088 12.725 1.00 94.69 244 ARG A C 1
ATOM 1841 O O . ARG A 1 244 ? -12.378 -4.275 12.930 1.00 94.69 244 ARG A O 1
ATOM 1848 N N . TRP A 1 245 ? -10.445 -4.815 11.924 1.00 93.94 245 TRP A N 1
ATOM 1849 C CA . TRP A 1 245 ? -10.248 -3.513 11.283 1.00 93.94 245 TRP A CA 1
ATOM 1850 C C . TRP A 1 245 ? -11.394 -3.159 10.330 1.00 93.94 245 TRP A C 1
ATOM 1852 O O . TRP A 1 245 ? -11.953 -2.065 10.400 1.00 93.94 245 TRP A O 1
ATOM 1862 N N . ASP A 1 246 ? -11.822 -4.113 9.508 1.00 87.88 246 ASP A N 1
ATOM 1863 C CA . ASP A 1 246 ? -12.895 -3.895 8.535 1.00 87.88 246 ASP A CA 1
ATOM 1864 C C . ASP A 1 246 ? -14.275 -3.763 9.173 1.00 87.88 246 ASP A C 1
ATOM 1866 O O . ASP A 1 246 ? -15.145 -3.075 8.634 1.00 87.88 246 ASP A O 1
ATOM 1870 N N . ASP A 1 247 ? -14.478 -4.368 10.344 1.00 88.19 247 ASP A N 1
ATOM 1871 C CA . ASP A 1 247 ? -15.685 -4.166 11.145 1.00 88.19 247 ASP A CA 1
ATOM 1872 C C . ASP A 1 247 ? -15.758 -2.731 11.667 1.00 88.19 247 ASP A C 1
ATOM 1874 O O . ASP A 1 247 ? -16.802 -2.081 11.548 1.00 88.19 247 ASP A O 1
ATOM 1878 N N . PHE A 1 248 ? -14.632 -2.203 12.164 1.00 91.69 248 PHE A N 1
ATOM 1879 C CA . PHE A 1 248 ? -14.532 -0.800 12.556 1.00 91.69 248 PHE A CA 1
ATOM 1880 C C . PHE A 1 248 ? -14.810 0.120 11.363 1.00 91.69 248 PHE A C 1
ATOM 1882 O O . PHE A 1 248 ? -15.672 0.993 11.460 1.00 91.69 248 PHE A O 1
ATOM 1889 N N . LEU A 1 249 ? -14.161 -0.103 10.217 1.00 87.56 249 LEU A N 1
ATOM 1890 C CA . LEU A 1 249 ? -14.379 0.712 9.019 1.00 87.56 249 LEU A CA 1
ATOM 1891 C C . LEU A 1 249 ? -15.835 0.659 8.539 1.00 87.56 249 LEU A C 1
ATOM 1893 O O . LEU A 1 249 ? -16.402 1.681 8.147 1.00 87.56 249 LEU A O 1
ATOM 1897 N N . ARG A 1 250 ? -16.478 -0.510 8.607 1.00 82.12 250 ARG A N 1
ATOM 1898 C CA . ARG A 1 250 ? -17.891 -0.673 8.245 1.00 82.12 250 ARG A CA 1
ATOM 1899 C C . ARG A 1 250 ? -18.819 0.126 9.156 1.00 82.12 250 ARG A C 1
ATOM 1901 O O . ARG A 1 250 ? -19.785 0.693 8.655 1.00 82.12 250 ARG A O 1
ATOM 1908 N N . GLY A 1 251 ? -18.536 0.172 10.458 1.00 84.19 251 GLY A N 1
ATOM 1909 C CA . GLY A 1 251 ? -19.273 1.002 11.417 1.00 84.19 251 GLY A CA 1
ATOM 1910 C C . GLY A 1 251 ? -18.947 2.495 11.306 1.00 84.19 251 GLY A C 1
ATOM 1911 O O . GLY A 1 251 ? -19.800 3.342 11.566 1.00 84.19 251 GLY A O 1
ATOM 1912 N N . TRP A 1 252 ? -17.726 2.821 10.884 1.00 86.12 252 TRP A N 1
ATOM 1913 C CA . TRP A 1 252 ? -17.258 4.186 10.689 1.00 86.12 252 TRP A CA 1
ATOM 1914 C C . TRP A 1 252 ? -17.985 4.877 9.529 1.00 86.12 252 TRP A C 1
ATOM 1916 O O . TRP A 1 252 ? -18.480 5.996 9.678 1.00 86.12 252 TRP A O 1
ATOM 1926 N N . TYR A 1 253 ? -18.104 4.226 8.370 1.00 79.25 253 TYR A N 1
ATOM 1927 C CA . TYR A 1 253 ? -18.723 4.847 7.201 1.00 79.25 253 TYR A CA 1
ATOM 1928 C C . TYR A 1 253 ? -20.256 4.852 7.259 1.00 79.25 253 TYR A C 1
ATOM 1930 O O . TYR A 1 253 ? -20.913 3.827 7.385 1.00 79.25 253 TYR A O 1
ATOM 1938 N N . THR A 1 254 ? -20.844 6.031 7.049 1.00 71.06 254 THR A N 1
ATOM 1939 C CA . THR A 1 254 ? -22.307 6.236 7.076 1.00 71.06 254 THR A CA 1
ATOM 1940 C C . THR A 1 254 ? -23.060 5.698 5.852 1.00 71.06 254 THR A C 1
ATOM 1942 O O . THR A 1 254 ? -24.278 5.545 5.905 1.00 71.06 254 THR A O 1
ATOM 1945 N N . ASN A 1 255 ? -22.360 5.385 4.756 1.00 63.84 255 ASN A N 1
ATOM 1946 C CA . ASN A 1 255 ? -22.937 4.765 3.561 1.00 63.84 255 ASN A CA 1
ATOM 1947 C C . ASN A 1 255 ? -22.439 3.324 3.424 1.00 63.84 255 ASN A C 1
ATOM 1949 O O . ASN A 1 255 ? -21.264 3.076 3.707 1.00 63.84 255 ASN A O 1
ATOM 1953 N N . PRO A 1 256 ? -23.262 2.399 2.893 1.00 60.25 256 PRO A N 1
ATOM 1954 C CA . PRO A 1 256 ? -22.788 1.066 2.563 1.00 60.25 256 PRO A CA 1
ATOM 1955 C C . PRO A 1 256 ? -21.627 1.165 1.570 1.00 60.25 256 PRO A C 1
ATOM 1957 O O . PRO A 1 256 ? -21.788 1.643 0.442 1.00 60.25 256 PRO A O 1
ATOM 1960 N N . LEU A 1 257 ? -20.455 0.694 1.997 1.00 64.94 257 LEU A N 1
ATOM 1961 C CA . LEU A 1 257 ? -19.325 0.467 1.110 1.00 64.94 257 LEU A CA 1
ATOM 1962 C C . LEU A 1 257 ? -19.715 -0.653 0.145 1.00 64.94 257 LEU A C 1
ATOM 1964 O O . LEU A 1 257 ? -19.768 -1.834 0.507 1.00 64.94 257 LEU A O 1
ATOM 1968 N N . THR A 1 258 ? -20.059 -0.270 -1.083 1.00 66.44 258 THR A N 1
ATOM 1969 C CA . THR A 1 258 ? -20.191 -1.247 -2.160 1.00 66.44 258 THR A CA 1
ATOM 1970 C C . THR A 1 258 ? -18.779 -1.660 -2.546 1.00 66.44 258 THR A C 1
ATOM 1972 O O . THR A 1 258 ? -18.019 -0.776 -2.943 1.00 66.44 258 THR A O 1
ATOM 1975 N N . PRO A 1 259 ? -18.406 -2.949 -2.423 1.00 71.31 259 PRO A N 1
ATOM 1976 C CA . PRO A 1 259 ? -17.078 -3.394 -2.808 1.00 71.31 259 PRO A CA 1
ATOM 1977 C C . PRO A 1 259 ? -16.821 -3.003 -4.258 1.00 71.31 259 PRO A C 1
ATOM 1979 O O . PRO A 1 259 ? -17.696 -3.160 -5.115 1.00 71.31 259 PRO A O 1
ATOM 1982 N N . THR A 1 260 ? -15.635 -2.495 -4.547 1.00 66.12 260 THR A N 1
ATOM 1983 C CA . THR A 1 260 ? -15.212 -2.232 -5.917 1.00 66.12 260 THR A CA 1
ATOM 1984 C C . THR A 1 260 ? -13.957 -3.038 -6.209 1.00 66.12 260 THR A C 1
ATOM 1986 O O . THR A 1 260 ? -13.111 -3.242 -5.345 1.00 66.12 260 THR A O 1
ATOM 1989 N N . VAL A 1 261 ? -13.857 -3.541 -7.435 1.00 66.19 261 VAL A N 1
ATOM 1990 C CA . VAL A 1 261 ? -12.657 -4.211 -7.937 1.00 66.19 261 VAL A CA 1
ATOM 1991 C C . VAL A 1 261 ? -12.048 -3.305 -8.991 1.00 66.19 261 VAL A C 1
ATOM 1993 O O . VAL A 1 261 ? -12.644 -3.034 -10.039 1.00 66.19 261 VAL A O 1
ATOM 1996 N N . GLY A 1 262 ? -10.862 -2.788 -8.693 1.00 59.84 262 GLY A N 1
ATOM 1997 C CA . GLY A 1 262 ? -10.075 -2.012 -9.636 1.00 59.84 262 GLY A CA 1
ATOM 1998 C C . GLY A 1 262 ? -9.249 -2.920 -10.538 1.00 59.84 262 GLY A C 1
ATOM 1999 O O . GLY A 1 262 ? -8.405 -3.661 -10.061 1.00 59.84 262 GLY A O 1
ATOM 2000 N N . VAL A 1 263 ? -9.426 -2.807 -11.857 1.00 53.94 263 VAL A N 1
ATOM 2001 C CA . VAL A 1 263 ? -8.507 -3.403 -12.854 1.00 53.94 263 VAL A CA 1
ATOM 2002 C C . VAL A 1 263 ? -7.321 -2.473 -13.157 1.00 53.94 263 VAL A C 1
ATOM 2004 O O . VAL A 1 263 ? -6.540 -2.712 -14.074 1.00 53.94 263 VAL A O 1
ATOM 2007 N N . ARG A 1 264 ? -7.224 -1.333 -12.459 1.00 50.38 264 ARG A N 1
ATOM 2008 C CA . ARG A 1 264 ? -6.475 -0.179 -12.965 1.00 50.38 264 ARG A CA 1
ATOM 2009 C C . ARG A 1 264 ? -4.972 -0.221 -12.734 1.00 50.38 264 ARG A C 1
ATOM 2011 O O . ARG A 1 264 ? -4.293 0.558 -13.388 1.00 50.38 264 ARG A O 1
ATOM 2018 N N . CYS A 1 265 ? -4.435 -1.097 -11.891 1.00 47.94 265 CYS A N 1
ATOM 2019 C CA . CYS A 1 265 ? -3.080 -0.880 -11.389 1.00 47.94 265 CYS A CA 1
ATOM 2020 C C . CYS A 1 265 ? -2.217 -2.145 -11.373 1.00 47.94 265 CYS A C 1
ATOM 2022 O O . CYS A 1 265 ? -1.644 -2.522 -10.360 1.00 47.94 265 CYS A O 1
ATOM 2024 N N . HIS A 1 266 ? -2.025 -2.738 -12.550 1.00 39.38 266 HIS A N 1
ATOM 2025 C CA . HIS A 1 266 ? -0.674 -3.176 -12.885 1.00 39.38 266 HIS A CA 1
ATOM 2026 C C . HIS A 1 266 ? 0.042 -1.939 -13.437 1.00 39.38 266 HIS A C 1
ATOM 2028 O O . HIS A 1 266 ? -0.080 -1.645 -14.626 1.00 39.38 266 HIS A O 1
ATOM 2034 N N . TYR A 1 267 ? 0.739 -1.166 -12.592 1.00 38.72 267 TYR A N 1
ATOM 2035 C CA . TYR A 1 267 ? 1.752 -0.244 -13.112 1.00 38.72 267 TYR A CA 1
ATOM 2036 C C . TYR A 1 267 ? 2.901 -1.105 -13.637 1.00 38.72 267 TYR A C 1
ATOM 2038 O O . TYR A 1 267 ? 3.873 -1.408 -12.951 1.00 38.72 267 TYR A O 1
ATOM 2046 N N . MET A 1 268 ? 2.724 -1.583 -14.862 1.00 38.59 268 MET A N 1
ATOM 2047 C CA . MET A 1 268 ? 3.841 -1.909 -15.720 1.00 38.59 268 MET A CA 1
ATOM 2048 C C . MET A 1 268 ? 4.429 -0.551 -16.119 1.00 38.59 268 MET A C 1
ATOM 2050 O O . MET A 1 268 ? 3.642 0.351 -16.436 1.00 38.59 268 MET A O 1
ATOM 2054 N N . PRO A 1 269 ? 5.762 -0.355 -16.069 1.00 40.31 269 PRO A N 1
ATOM 2055 C CA . PRO A 1 269 ? 6.358 0.853 -16.635 1.00 40.31 269 PRO A CA 1
ATOM 2056 C C . PRO A 1 269 ? 5.736 1.053 -18.019 1.00 40.31 269 PRO A C 1
ATOM 2058 O O . PRO A 1 269 ? 5.520 0.043 -18.703 1.00 40.31 269 PRO A O 1
ATOM 2061 N N . PRO A 1 270 ? 5.345 2.288 -18.397 1.00 45.84 270 PRO A N 1
ATOM 2062 C CA . PRO A 1 270 ? 4.662 2.493 -19.659 1.00 45.84 270 PRO A CA 1
ATOM 2063 C C . PRO A 1 270 ? 5.517 1.817 -20.714 1.00 45.84 270 PRO A C 1
ATOM 2065 O O . PRO A 1 270 ? 6.683 2.172 -20.870 1.00 45.84 270 PRO A O 1
ATOM 2068 N N . ALA A 1 271 ? 4.949 0.812 -21.386 1.00 55.81 271 ALA A N 1
ATOM 2069 C CA . ALA A 1 271 ? 5.698 0.039 -22.368 1.00 55.81 271 ALA A CA 1
ATOM 2070 C C . ALA A 1 271 ? 6.331 0.987 -23.409 1.00 55.81 271 ALA A C 1
ATOM 2072 O O . ALA A 1 271 ? 7.364 0.688 -23.981 1.00 55.81 271 ALA A O 1
ATOM 2073 N N . ILE A 1 272 ? 5.733 2.177 -23.556 1.00 67.94 272 ILE A N 1
ATOM 2074 C CA . ILE A 1 272 ? 6.138 3.266 -24.425 1.00 67.94 272 ILE A CA 1
ATOM 2075 C C . ILE A 1 272 ? 6.458 4.506 -23.581 1.00 67.94 272 ILE A C 1
ATOM 2077 O O . ILE A 1 272 ? 5.552 5.217 -23.127 1.00 67.94 272 ILE A O 1
ATOM 2081 N N . VAL A 1 273 ? 7.742 4.816 -23.424 1.00 72.06 273 VAL A N 1
ATOM 2082 C CA . VAL A 1 273 ? 8.197 6.131 -22.954 1.00 72.06 273 VAL A CA 1
ATOM 2083 C C . VAL A 1 273 ? 8.171 7.071 -24.155 1.00 72.06 273 VAL A C 1
ATOM 2085 O O . VAL A 1 273 ? 8.839 6.802 -25.144 1.00 72.06 273 VAL A O 1
ATOM 2088 N N . ARG A 1 274 ? 7.372 8.145 -24.123 1.00 76.38 274 ARG A N 1
ATOM 2089 C CA . ARG A 1 274 ? 7.267 9.089 -25.251 1.00 76.38 274 ARG A CA 1
ATOM 2090 C C . ARG A 1 274 ? 8.134 10.316 -25.025 1.00 76.38 274 ARG A C 1
ATOM 2092 O O . ARG A 1 274 ? 7.923 11.028 -24.044 1.00 76.38 274 ARG A O 1
ATOM 2099 N N . GLY A 1 275 ? 9.053 10.565 -25.952 1.00 74.06 275 GLY A N 1
ATOM 2100 C CA . GLY A 1 275 ? 9.734 11.845 -26.088 1.00 74.06 275 GLY A CA 1
ATOM 2101 C C . GLY A 1 275 ? 8.935 12.799 -26.974 1.00 74.06 275 GLY A C 1
ATOM 2102 O O . GLY A 1 275 ? 7.719 12.662 -27.148 1.00 74.06 275 GLY A O 1
ATOM 2103 N N . THR A 1 276 ? 9.627 13.769 -27.563 1.00 81.44 276 THR A N 1
ATOM 2104 C CA . THR A 1 276 ? 9.065 14.576 -28.649 1.00 81.44 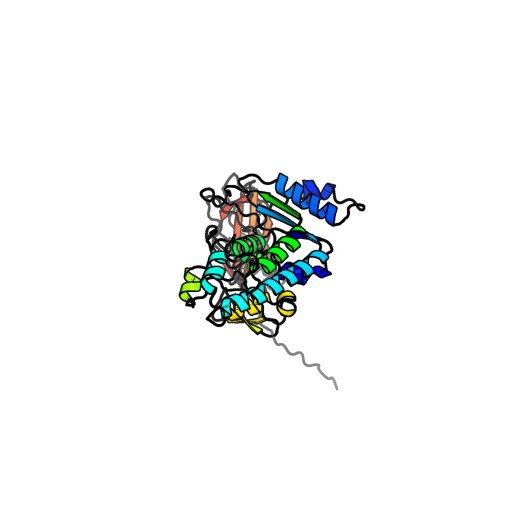276 THR A CA 1
ATOM 2105 C C . THR A 1 276 ? 8.955 13.706 -29.896 1.00 81.44 276 THR A C 1
ATOM 2107 O O . THR A 1 276 ? 9.969 13.353 -30.486 1.00 81.44 276 THR A O 1
ATOM 2110 N N . ILE A 1 277 ? 7.729 13.377 -30.305 1.00 86.38 277 ILE A N 1
ATOM 2111 C CA . ILE A 1 277 ? 7.483 12.625 -31.540 1.00 86.38 277 ILE A CA 1
ATOM 2112 C C . ILE A 1 277 ? 7.715 13.550 -32.732 1.00 86.38 277 ILE A C 1
ATOM 2114 O O . ILE A 1 277 ? 6.979 14.522 -32.917 1.00 86.38 277 ILE A O 1
ATOM 2118 N N . THR A 1 278 ? 8.743 13.262 -33.522 1.00 82.81 278 THR A N 1
ATOM 2119 C CA . THR A 1 278 ? 9.131 14.071 -34.688 1.00 82.81 278 THR A CA 1
ATOM 2120 C C . THR A 1 278 ? 8.632 13.480 -36.004 1.00 82.81 278 THR A C 1
ATOM 2122 O O . THR A 1 278 ? 8.552 14.197 -37.001 1.00 82.81 278 THR A O 1
ATOM 2125 N N . GLU A 1 279 ? 8.236 12.206 -36.001 1.00 94.12 279 GLU A N 1
ATOM 2126 C CA . GLU A 1 279 ? 7.785 11.474 -37.182 1.00 94.12 279 GLU A CA 1
ATOM 2127 C C . GLU A 1 279 ? 6.576 10.577 -36.873 1.00 94.12 279 GLU A C 1
ATOM 2129 O O . GLU A 1 279 ? 6.467 9.987 -35.795 1.00 94.12 279 GLU A O 1
ATOM 2134 N N . THR A 1 280 ? 5.659 10.463 -37.842 1.00 95.69 280 THR A N 1
ATOM 2135 C CA . THR A 1 280 ? 4.532 9.523 -37.792 1.00 95.69 280 THR A CA 1
ATOM 2136 C C . THR A 1 280 ? 4.734 8.382 -38.782 1.00 95.69 280 THR A C 1
ATOM 2138 O O . THR A 1 280 ? 4.785 8.617 -39.987 1.00 95.69 280 THR A O 1
ATOM 2141 N N . LEU A 1 281 ? 4.786 7.146 -38.281 1.00 96.38 281 LEU A N 1
ATOM 2142 C CA . LEU A 1 281 ? 4.924 5.942 -39.105 1.00 96.38 281 LEU A CA 1
ATOM 2143 C C . LEU A 1 281 ? 3.552 5.503 -39.651 1.00 96.38 281 LEU A C 1
ATOM 2145 O O . LEU A 1 281 ? 2.540 5.567 -38.949 1.00 96.38 281 LEU A O 1
ATOM 2149 N N . ALA A 1 282 ? 3.486 5.015 -40.889 1.00 96.19 282 ALA A N 1
ATOM 2150 C CA . ALA A 1 282 ? 2.255 4.447 -41.437 1.00 96.19 282 ALA A CA 1
ATOM 2151 C C . ALA A 1 282 ? 2.217 2.941 -41.169 1.00 96.19 282 ALA A C 1
ATOM 2153 O O . ALA A 1 282 ? 2.973 2.206 -41.789 1.00 96.19 282 ALA A O 1
ATOM 2154 N N . LEU A 1 283 ? 1.344 2.502 -40.258 1.00 96.69 283 LEU A N 1
ATOM 2155 C CA . LEU A 1 283 ? 1.131 1.097 -39.894 1.00 96.69 283 LEU A CA 1
ATOM 2156 C C . LEU A 1 283 ? -0.076 0.524 -40.646 1.00 96.69 283 LEU A C 1
ATOM 2158 O O . LEU A 1 283 ? -1.131 1.156 -40.715 1.00 96.69 283 LEU A O 1
ATOM 2162 N N . THR A 1 284 ? 0.056 -0.694 -41.162 1.00 95.38 284 THR A N 1
ATOM 2163 C CA . THR A 1 284 ? -1.020 -1.442 -41.820 1.00 95.38 284 THR A CA 1
ATOM 2164 C C . THR A 1 284 ? -1.041 -2.889 -41.344 1.00 95.38 284 THR A C 1
ATOM 2166 O O . THR A 1 284 ? -0.019 -3.437 -40.939 1.00 95.38 284 THR A O 1
ATOM 2169 N N . ILE A 1 285 ? -2.229 -3.496 -41.351 1.00 91.75 285 ILE A N 1
ATOM 2170 C CA . ILE A 1 285 ? -2.438 -4.891 -40.959 1.00 91.75 285 ILE A CA 1
ATOM 2171 C C . ILE A 1 285 ? -3.191 -5.583 -42.087 1.00 91.75 285 ILE A C 1
ATOM 2173 O O . ILE A 1 285 ? -4.247 -5.104 -42.510 1.00 91.75 285 ILE A O 1
ATOM 2177 N N . ALA A 1 286 ? -2.666 -6.713 -42.541 1.00 87.69 286 ALA A N 1
ATOM 2178 C CA . ALA A 1 286 ? -3.273 -7.567 -43.549 1.00 87.69 286 ALA A CA 1
ATOM 2179 C C . ALA A 1 286 ? -3.372 -9.010 -43.039 1.00 87.69 286 ALA A C 1
ATOM 2181 O O . ALA A 1 286 ? -2.518 -9.486 -42.294 1.00 87.69 286 ALA A O 1
ATOM 2182 N N . GLU A 1 287 ? -4.420 -9.725 -43.443 1.00 82.94 287 GLU A N 1
ATOM 2183 C CA . GLU A 1 287 ? -4.509 -11.167 -43.202 1.00 82.94 287 GLU A CA 1
ATOM 2184 C C . GLU A 1 287 ? -3.667 -11.903 -44.255 1.00 82.94 287 GLU A C 1
ATOM 2186 O O . GLU A 1 287 ? -3.833 -11.690 -45.460 1.00 82.94 287 GLU A O 1
ATOM 2191 N N . GLY A 1 288 ? -2.735 -12.741 -43.795 1.00 64.75 288 GLY A N 1
ATOM 2192 C CA . GLY A 1 288 ? -1.897 -13.575 -44.652 1.00 64.75 288 GLY A CA 1
ATOM 2193 C C . GLY A 1 288 ? -2.656 -14.801 -45.166 1.00 64.75 288 GLY A C 1
ATOM 2194 O O . GLY A 1 288 ? -3.583 -15.292 -44.522 1.00 64.75 288 GLY A O 1
ATOM 2195 N N . SER A 1 289 ? -2.255 -15.316 -46.331 1.00 52.75 289 SER A N 1
ATOM 2196 C CA . SER A 1 289 ? -2.907 -16.456 -47.001 1.00 52.75 289 SER A CA 1
ATOM 2197 C C . SER A 1 289 ? -2.114 -17.772 -46.952 1.00 52.75 289 SER A C 1
ATOM 2199 O O . SER A 1 289 ? -2.522 -18.735 -47.599 1.00 52.75 289 SER A O 1
ATOM 2201 N N . ASP A 1 290 ? -1.019 -17.849 -46.185 1.00 47.00 290 ASP A N 1
ATOM 2202 C CA . ASP A 1 290 ? -0.136 -19.024 -46.176 1.00 47.00 290 ASP A CA 1
ATOM 2203 C C . ASP A 1 290 ? 0.377 -19.363 -44.756 1.00 47.00 290 ASP A C 1
ATOM 2205 O O . ASP A 1 290 ? 0.992 -18.496 -44.127 1.00 47.00 290 ASP A O 1
ATOM 2209 N N . PRO A 1 291 ? 0.133 -20.583 -44.219 1.00 50.03 291 PRO A N 1
ATOM 2210 C CA . PRO A 1 291 ? -0.625 -21.694 -44.813 1.00 50.03 291 PRO A CA 1
ATOM 2211 C C . PRO A 1 291 ? -2.134 -21.378 -44.920 1.00 50.03 291 PRO A C 1
ATOM 2213 O O . PRO A 1 291 ? -2.594 -20.398 -44.331 1.00 50.03 291 PRO A O 1
ATOM 2216 N N . PRO A 1 292 ? -2.935 -22.179 -45.662 1.00 49.44 292 PRO A N 1
ATOM 2217 C CA . PRO A 1 292 ? -4.315 -21.854 -46.070 1.00 49.44 292 PRO A CA 1
ATOM 2218 C C . PRO A 1 292 ? -5.358 -21.801 -44.932 1.00 49.44 292 PRO A C 1
ATOM 2220 O O . PRO A 1 292 ? -6.555 -21.935 -45.180 1.00 49.44 292 PRO A O 1
ATOM 2223 N N . SER A 1 293 ? -4.934 -21.607 -43.683 1.00 52.66 293 SER A N 1
ATOM 2224 C CA . SER A 1 293 ? -5.807 -21.468 -42.520 1.00 52.66 293 SER A CA 1
ATOM 2225 C C . SER A 1 293 ? -6.246 -20.023 -42.239 1.00 52.66 293 SER A C 1
ATOM 2227 O O . SER A 1 293 ? -7.203 -19.829 -41.492 1.00 52.66 293 SER A O 1
ATOM 2229 N N . GLY A 1 294 ? -5.611 -18.999 -42.834 1.00 58.31 294 GLY A N 1
ATOM 2230 C CA . GLY A 1 294 ? -5.940 -17.591 -42.536 1.00 58.31 294 GLY A CA 1
ATOM 2231 C C . G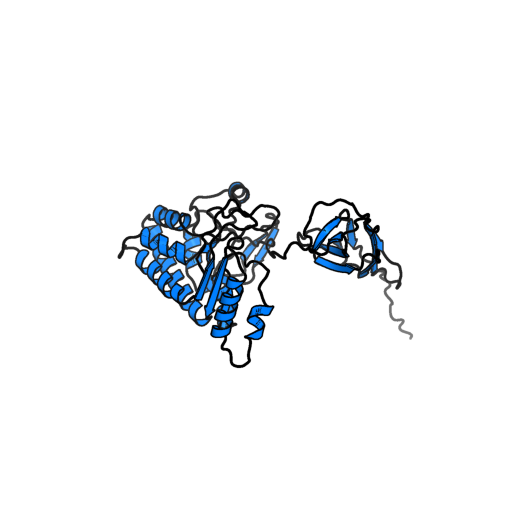LY A 1 294 ? -5.688 -17.216 -41.066 1.00 58.31 294 GLY A C 1
ATOM 2232 O O . GLY A 1 294 ? -6.310 -16.303 -40.520 1.00 58.31 294 GLY A O 1
ATOM 2233 N N . GLU A 1 295 ? -4.800 -17.960 -40.404 1.00 70.75 295 GLU A N 1
ATOM 2234 C CA . GLU A 1 295 ? -4.498 -17.851 -38.972 1.00 70.75 295 GLU A CA 1
ATOM 2235 C C . GLU A 1 295 ? -3.354 -16.875 -38.677 1.00 70.75 295 GLU A C 1
ATOM 2237 O O . GLU A 1 295 ? -2.863 -16.824 -37.551 1.00 70.75 295 GLU A O 1
ATOM 2242 N N . ILE A 1 296 ? -2.907 -16.106 -39.670 1.00 80.31 296 ILE A N 1
ATOM 2243 C CA . ILE A 1 296 ? -1.726 -15.253 -39.570 1.00 80.31 296 ILE A CA 1
ATOM 2244 C C . ILE A 1 296 ? -2.068 -13.816 -39.978 1.00 80.31 296 ILE A C 1
ATOM 2246 O O . ILE A 1 296 ? -2.736 -13.579 -40.985 1.00 80.31 296 ILE A O 1
ATOM 2250 N N . LEU A 1 297 ? -1.572 -12.855 -39.200 1.00 87.69 297 LEU A N 1
ATOM 2251 C CA . LEU A 1 297 ? -1.584 -11.430 -39.513 1.00 87.69 297 LEU A CA 1
ATOM 2252 C C . LEU A 1 297 ? -0.191 -10.968 -39.918 1.00 87.69 297 LEU A C 1
ATOM 2254 O O . LEU A 1 297 ? 0.781 -11.202 -39.196 1.00 87.69 297 LEU A O 1
ATOM 2258 N N . THR A 1 298 ? -0.124 -10.266 -41.041 1.00 91.00 298 THR A N 1
ATOM 2259 C CA . THR A 1 298 ? 1.042 -9.499 -41.469 1.00 91.00 298 THR A CA 1
ATOM 2260 C C . THR A 1 298 ? 0.841 -8.049 -41.054 1.00 91.00 298 THR A C 1
ATOM 2262 O O . THR A 1 298 ? -0.222 -7.463 -41.267 1.00 91.00 298 THR A O 1
ATOM 2265 N N . ILE A 1 299 ? 1.851 -7.493 -40.403 1.00 94.56 299 ILE A N 1
ATOM 2266 C CA . ILE A 1 299 ? 1.860 -6.140 -39.865 1.00 94.56 299 ILE A CA 1
ATOM 2267 C C . ILE A 1 299 ? 3.027 -5.418 -40.528 1.00 94.56 299 ILE A C 1
ATOM 2269 O O . ILE A 1 299 ? 4.169 -5.812 -40.312 1.00 94.56 299 ILE A O 1
ATOM 2273 N N . ASP A 1 300 ? 2.747 -4.378 -41.308 1.00 96.69 300 ASP A N 1
ATOM 2274 C CA . ASP A 1 300 ? 3.738 -3.633 -42.093 1.00 96.69 300 ASP A CA 1
ATOM 2275 C C . ASP A 1 300 ? 3.752 -2.159 -41.688 1.00 96.69 300 ASP A C 1
ATOM 2277 O O . ASP A 1 300 ? 2.692 -1.575 -41.436 1.00 96.69 300 ASP A O 1
ATOM 2281 N N . TRP A 1 301 ? 4.932 -1.536 -41.661 1.00 97.94 301 TRP A N 1
ATOM 2282 C CA . TRP A 1 301 ? 5.076 -0.104 -41.395 1.00 97.94 301 TRP A CA 1
ATOM 2283 C C . TRP A 1 301 ? 6.093 0.600 -42.294 1.00 97.94 301 TRP A C 1
ATOM 2285 O O . TRP A 1 301 ? 6.931 -0.025 -42.934 1.00 97.94 301 TRP A O 1
ATOM 2295 N N . THR A 1 302 ? 6.031 1.930 -42.365 1.00 97.81 302 THR A N 1
ATOM 2296 C CA . THR A 1 302 ? 7.073 2.730 -43.031 1.00 97.81 302 THR A CA 1
ATOM 2297 C C . THR A 1 302 ? 8.339 2.796 -42.187 1.00 97.81 302 THR A C 1
ATOM 2299 O O . THR A 1 302 ? 8.260 2.927 -40.966 1.00 97.81 302 THR A O 1
ATOM 2302 N N . ALA A 1 303 ? 9.506 2.763 -42.834 1.00 97.00 303 ALA A N 1
ATOM 2303 C CA . ALA A 1 303 ? 10.772 2.979 -42.145 1.00 97.00 303 ALA A CA 1
ATOM 2304 C C . ALA A 1 303 ? 10.864 4.410 -41.583 1.00 97.00 303 ALA A C 1
ATOM 2306 O O . ALA A 1 303 ? 10.487 5.355 -42.272 1.00 97.00 303 ALA A O 1
ATOM 2307 N N . THR A 1 304 ? 11.394 4.547 -40.368 1.00 96.75 304 THR A N 1
ATOM 2308 C CA . THR A 1 304 ? 11.732 5.826 -39.740 1.00 96.75 304 THR A CA 1
ATOM 2309 C C . THR A 1 304 ? 12.899 6.494 -40.460 1.00 96.75 304 THR A C 1
ATOM 2311 O O . THR A 1 304 ? 13.835 5.833 -40.920 1.00 96.75 304 THR A O 1
ATOM 2314 N N . THR A 1 305 ? 12.858 7.818 -40.530 1.00 96.06 305 THR A N 1
ATOM 2315 C CA . THR A 1 305 ? 13.958 8.674 -40.996 1.00 96.06 305 THR A CA 1
ATOM 2316 C C . THR A 1 305 ? 14.735 9.318 -39.847 1.00 96.06 305 THR A C 1
ATOM 2318 O O . THR A 1 305 ? 15.765 9.956 -40.076 1.00 96.06 305 THR A O 1
ATOM 2321 N N . VAL A 1 306 ? 14.259 9.136 -38.613 1.00 94.06 306 VAL A N 1
ATOM 2322 C CA . VAL A 1 306 ? 14.886 9.634 -37.388 1.00 94.06 306 VAL A CA 1
ATOM 2323 C C . VAL A 1 306 ? 16.229 8.933 -37.147 1.00 94.06 306 VAL A C 1
ATOM 2325 O O . VAL A 1 306 ? 16.292 7.714 -37.008 1.00 94.06 306 VAL A O 1
ATOM 2328 N N . THR A 1 307 ? 17.319 9.703 -37.120 1.00 93.06 307 THR A N 1
ATOM 2329 C CA . THR A 1 307 ? 18.699 9.181 -37.148 1.00 93.06 307 THR A CA 1
ATOM 2330 C C . THR A 1 307 ? 19.200 8.605 -35.828 1.00 93.06 307 THR A C 1
ATOM 2332 O O . THR A 1 307 ? 20.142 7.821 -35.836 1.00 93.06 307 THR A O 1
ATOM 2335 N N . ASP A 1 308 ? 18.626 9.032 -34.707 1.00 91.12 308 ASP A N 1
ATOM 2336 C CA . ASP A 1 308 ? 18.925 8.549 -33.355 1.00 91.12 308 ASP A CA 1
ATOM 2337 C C . ASP A 1 308 ? 18.064 7.345 -32.950 1.00 91.12 308 ASP A C 1
ATOM 2339 O O . ASP A 1 308 ? 18.236 6.820 -31.855 1.00 91.12 308 ASP A O 1
ATOM 2343 N N . ALA A 1 309 ? 17.177 6.875 -33.834 1.00 93.19 309 ALA A N 1
ATOM 2344 C CA . ALA A 1 309 ? 16.450 5.636 -33.612 1.00 93.19 309 ALA A CA 1
ATOM 2345 C C . ALA A 1 309 ? 17.384 4.414 -33.711 1.00 93.19 309 ALA A C 1
ATOM 2347 O O . ALA A 1 309 ? 18.297 4.375 -34.540 1.00 93.19 309 ALA A O 1
ATOM 2348 N N . THR A 1 310 ? 17.111 3.383 -32.915 1.00 91.88 310 THR A N 1
ATOM 2349 C C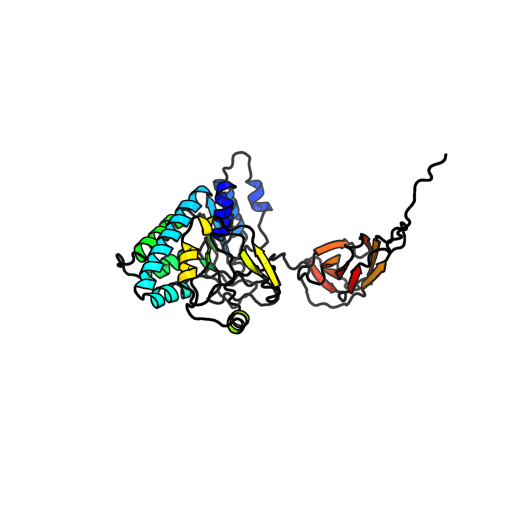A . THR A 1 310 ? 17.943 2.173 -32.795 1.00 91.88 310 THR A CA 1
ATOM 2350 C C . THR A 1 310 ? 17.188 0.904 -33.164 1.00 91.88 310 THR A C 1
ATOM 2352 O O . THR A 1 310 ? 17.758 -0.017 -33.756 1.00 91.88 310 THR A O 1
ATOM 2355 N N . ASP A 1 311 ? 15.889 0.867 -32.880 1.00 92.12 311 ASP A N 1
ATOM 2356 C CA . ASP A 1 311 ? 15.032 -0.296 -33.084 1.00 92.12 311 ASP A CA 1
ATOM 2357 C C . ASP A 1 311 ? 13.544 0.092 -33.132 1.00 92.12 311 ASP A C 1
ATOM 2359 O O . ASP A 1 311 ? 13.140 1.194 -32.749 1.00 92.12 311 ASP A O 1
ATOM 2363 N N . TYR A 1 312 ? 12.727 -0.827 -33.654 1.00 95.81 312 TYR A N 1
ATOM 2364 C CA . TYR A 1 312 ? 11.272 -0.746 -33.600 1.00 95.81 312 TYR A CA 1
ATOM 2365 C C . TYR A 1 312 ? 10.721 -1.632 -32.496 1.00 95.81 312 TYR A C 1
ATOM 2367 O O . TYR A 1 312 ? 11.103 -2.795 -32.368 1.00 95.81 312 TYR A O 1
ATOM 2375 N N . TRP A 1 313 ? 9.730 -1.119 -31.776 1.00 94.19 313 TRP A N 1
ATOM 2376 C CA . TRP A 1 313 ? 8.909 -1.912 -30.869 1.00 94.19 313 TRP A CA 1
ATOM 2377 C C . TRP A 1 313 ? 7.489 -1.958 -31.406 1.00 94.19 313 TRP A C 1
ATOM 2379 O O . TRP A 1 313 ? 6.846 -0.925 -31.605 1.00 94.19 313 TRP A O 1
ATOM 2389 N N . LEU A 1 314 ? 7.004 -3.174 -31.630 1.00 93.00 314 LEU A N 1
ATOM 2390 C CA . LEU A 1 314 ? 5.628 -3.446 -32.007 1.00 93.00 314 LEU A CA 1
ATOM 2391 C C . LEU A 1 314 ? 4.838 -3.801 -30.753 1.00 93.00 314 LEU A C 1
ATOM 2393 O O . LEU A 1 314 ? 5.193 -4.738 -30.037 1.00 93.00 314 LEU A O 1
ATOM 2397 N N . TYR A 1 315 ? 3.748 -3.084 -30.515 1.00 89.44 315 TYR A N 1
ATOM 2398 C CA . TYR A 1 315 ? 2.861 -3.292 -29.385 1.00 89.44 315 TYR A CA 1
ATOM 2399 C C . TYR A 1 315 ? 1.492 -3.791 -29.822 1.00 89.44 315 TYR A C 1
ATOM 2401 O O . TYR A 1 315 ? 0.998 -3.460 -30.903 1.00 89.44 315 TYR A O 1
ATOM 2409 N N . VAL A 1 316 ? 0.853 -4.535 -28.924 1.00 88.62 316 VAL A N 1
ATOM 2410 C CA . VAL A 1 316 ? -0.530 -4.991 -29.054 1.00 88.62 316 VAL A CA 1
ATOM 2411 C C . VAL A 1 316 ? -1.273 -4.815 -27.734 1.00 88.62 316 VAL A C 1
ATOM 2413 O O . VAL A 1 316 ? -0.689 -4.929 -26.654 1.00 88.62 316 VAL A O 1
ATOM 2416 N N . ARG A 1 317 ? -2.577 -4.553 -27.809 1.00 82.31 317 ARG A N 1
ATOM 2417 C CA . ARG A 1 317 ? -3.487 -4.653 -26.663 1.00 82.31 317 ARG A CA 1
ATOM 2418 C C . ARG A 1 317 ? -4.899 -5.048 -27.094 1.00 82.31 317 ARG A C 1
ATOM 2420 O O . ARG A 1 317 ? -5.300 -4.700 -28.204 1.00 82.31 317 ARG A O 1
ATOM 2427 N N . PRO A 1 318 ? -5.688 -5.717 -26.239 1.00 77.94 318 PRO A N 1
ATOM 2428 C CA . PRO A 1 318 ? -7.144 -5.729 -26.384 1.00 77.94 318 PRO A CA 1
ATOM 2429 C C . PRO A 1 318 ? -7.694 -4.293 -26.410 1.00 77.94 318 PRO A C 1
ATOM 2431 O O . PRO A 1 318 ? -7.200 -3.440 -25.677 1.00 77.94 318 PRO A O 1
ATOM 2434 N N . ALA A 1 319 ? -8.705 -4.007 -27.232 1.00 73.19 319 ALA A N 1
ATOM 2435 C CA . ALA A 1 319 ? -9.246 -2.650 -27.399 1.00 73.19 319 ALA A CA 1
ATOM 2436 C C . ALA A 1 319 ? -9.918 -2.085 -26.127 1.00 73.19 319 ALA A C 1
ATOM 2438 O O . ALA A 1 319 ? -10.113 -0.879 -26.007 1.00 73.19 319 ALA A O 1
ATOM 2439 N N . ASP A 1 320 ? -10.293 -2.951 -25.187 1.00 64.44 320 ASP A N 1
ATOM 2440 C CA . ASP A 1 320 ? -10.816 -2.620 -23.857 1.00 64.44 320 ASP A CA 1
ATOM 2441 C C . ASP A 1 320 ? -9.729 -2.603 -22.764 1.00 64.44 320 ASP A C 1
ATOM 2443 O O . ASP A 1 320 ? -9.994 -2.208 -21.626 1.00 64.44 320 ASP A O 1
ATOM 2447 N N . SER A 1 321 ? -8.495 -2.983 -23.105 1.00 60.84 321 SER A N 1
ATOM 2448 C CA . SER A 1 321 ? -7.337 -2.902 -22.220 1.00 60.84 321 SER A CA 1
ATOM 2449 C C . SER A 1 321 ? -6.679 -1.529 -22.307 1.00 60.84 321 SER A C 1
ATOM 2451 O O . SER A 1 321 ? -6.515 -0.936 -23.372 1.00 60.84 321 SER A O 1
ATOM 2453 N N . ILE A 1 322 ? -6.210 -1.036 -21.165 1.00 56.38 322 ILE A N 1
ATOM 2454 C CA . ILE A 1 322 ? -5.377 0.171 -21.098 1.00 56.38 322 ILE A CA 1
ATOM 2455 C C . ILE A 1 322 ? -3.883 -0.135 -21.281 1.00 56.38 322 ILE A C 1
ATOM 2457 O O . ILE A 1 322 ? -3.111 0.780 -21.565 1.00 56.38 322 ILE A O 1
ATOM 2461 N N . GLN A 1 323 ? -3.477 -1.402 -21.144 1.00 60.44 323 GLN A N 1
ATOM 2462 C CA . GLN A 1 323 ? -2.077 -1.831 -21.125 1.00 60.44 323 GLN A CA 1
ATOM 2463 C C . GLN A 1 323 ? -1.606 -2.296 -22.502 1.00 60.44 323 GLN A C 1
ATOM 2465 O O . GLN A 1 323 ? -2.218 -3.184 -23.094 1.00 60.44 323 GLN A O 1
ATOM 2470 N N . TRP A 1 324 ? -0.494 -1.726 -22.968 1.00 71.69 324 TRP A N 1
ATOM 2471 C CA . TRP A 1 324 ? 0.230 -2.183 -24.154 1.00 71.69 324 TRP A CA 1
ATOM 2472 C C . TRP A 1 324 ? 1.203 -3.299 -23.783 1.00 71.69 324 TRP A C 1
ATOM 2474 O O . TRP A 1 324 ? 1.928 -3.191 -22.797 1.00 71.69 324 TRP A O 1
ATOM 2484 N N . GLN A 1 325 ? 1.246 -4.347 -24.596 1.00 74.75 325 GLN A N 1
ATOM 2485 C CA . GLN A 1 325 ? 2.222 -5.426 -24.490 1.00 74.75 325 GLN A CA 1
ATOM 2486 C C . GLN A 1 325 ? 3.201 -5.333 -25.650 1.00 74.75 325 GLN A C 1
ATOM 2488 O O . GLN A 1 325 ? 2.782 -5.088 -26.780 1.00 74.75 325 GLN A O 1
ATOM 2493 N N . VAL A 1 326 ? 4.490 -5.542 -25.377 1.00 82.00 326 VAL A N 1
ATOM 2494 C CA . VAL A 1 326 ? 5.499 -5.677 -26.432 1.00 82.00 326 VAL A CA 1
ATOM 2495 C C . VAL A 1 326 ? 5.255 -7.004 -27.132 1.00 82.00 326 VAL A C 1
ATOM 2497 O O . VAL A 1 326 ? 5.395 -8.065 -26.527 1.00 82.00 326 VAL A O 1
ATOM 2500 N N . LEU A 1 327 ? 4.866 -6.935 -28.398 1.00 85.56 327 LEU A N 1
ATOM 2501 C CA . LEU A 1 327 ? 4.728 -8.101 -29.252 1.00 85.56 327 LEU A CA 1
ATOM 2502 C C . LEU A 1 327 ? 6.089 -8.518 -29.819 1.00 85.56 327 LEU A C 1
ATOM 2504 O O . LEU A 1 327 ? 6.396 -9.706 -29.860 1.00 85.56 327 LEU A O 1
ATOM 2508 N N . ALA A 1 328 ? 6.900 -7.543 -30.239 1.00 86.81 328 ALA A N 1
ATOM 2509 C CA . ALA A 1 328 ? 8.245 -7.772 -30.757 1.00 86.81 328 ALA A CA 1
ATOM 2510 C C . ALA A 1 328 ? 9.125 -6.516 -30.663 1.00 86.81 328 ALA A C 1
ATOM 2512 O O . ALA A 1 328 ? 8.625 -5.397 -30.786 1.00 86.81 328 ALA A O 1
ATOM 2513 N N . THR A 1 329 ? 10.437 -6.729 -30.535 1.00 91.31 329 THR A N 1
ATOM 2514 C CA . THR A 1 329 ? 11.489 -5.721 -30.744 1.00 91.31 329 THR A CA 1
ATOM 2515 C C . THR A 1 329 ? 12.290 -6.116 -31.980 1.00 91.31 329 THR A C 1
ATOM 2517 O O . THR A 1 329 ? 12.693 -7.274 -32.106 1.00 91.31 329 THR A O 1
ATOM 2520 N N . LEU A 1 330 ? 12.474 -5.187 -32.915 1.00 94.50 330 LEU A N 1
ATOM 2521 C CA . LEU A 1 330 ? 12.935 -5.468 -34.273 1.00 94.50 330 LEU A CA 1
ATOM 2522 C C . LEU A 1 330 ? 14.020 -4.467 -34.697 1.00 94.50 330 LEU A C 1
ATOM 2524 O O . LEU A 1 330 ? 13.924 -3.291 -34.353 1.00 94.50 330 LEU A O 1
ATOM 2528 N N . PRO A 1 331 ? 15.038 -4.889 -35.468 1.00 96.19 331 PRO A N 1
ATOM 2529 C CA . PRO A 1 331 ? 16.042 -3.963 -35.988 1.00 96.19 331 PRO A CA 1
ATOM 2530 C C . PRO A 1 331 ? 15.411 -2.964 -36.970 1.00 96.19 331 PRO A C 1
ATOM 2532 O O . PRO A 1 331 ? 14.453 -3.301 -37.666 1.00 96.19 331 PRO A O 1
ATOM 2535 N N . LEU A 1 332 ? 15.995 -1.767 -37.115 1.00 96.19 332 LEU A N 1
ATOM 2536 C CA . LEU A 1 332 ? 15.481 -0.743 -38.043 1.00 96.19 332 LEU A CA 1
ATOM 2537 C C . LEU A 1 332 ? 15.454 -1.163 -39.521 1.00 96.19 332 LEU A C 1
ATOM 2539 O O . LEU A 1 332 ? 14.772 -0.538 -40.332 1.00 96.19 332 LEU A O 1
ATOM 2543 N N . THR A 1 333 ? 16.177 -2.225 -39.882 1.00 95.00 333 THR A N 1
ATOM 2544 C CA . THR A 1 333 ? 16.150 -2.823 -41.224 1.00 95.00 333 THR A CA 1
ATOM 2545 C C . THR A 1 333 ? 14.876 -3.620 -41.507 1.00 95.00 333 THR A C 1
ATOM 2547 O O . THR A 1 333 ? 14.644 -3.997 -42.655 1.00 95.00 333 THR A O 1
ATOM 2550 N N . GLN A 1 334 ? 14.058 -3.892 -40.490 1.00 96.44 334 GLN A N 1
ATOM 2551 C CA . GLN A 1 334 ? 12.831 -4.665 -40.603 1.00 96.44 334 GLN A CA 1
ATOM 2552 C C . GLN A 1 334 ? 11.608 -3.756 -40.477 1.00 96.44 334 GLN A C 1
ATOM 2554 O O . GLN A 1 334 ? 11.448 -3.041 -39.494 1.00 96.44 334 GLN A O 1
ATOM 2559 N N . THR A 1 335 ? 10.720 -3.829 -41.466 1.00 96.88 335 THR A N 1
ATOM 2560 C CA . THR A 1 335 ? 9.496 -3.013 -41.548 1.00 96.88 335 THR A CA 1
ATOM 2561 C C . THR A 1 335 ? 8.220 -3.848 -41.655 1.00 96.88 335 THR A C 1
ATOM 2563 O O . THR A 1 335 ? 7.171 -3.340 -42.042 1.00 96.88 335 THR A O 1
ATOM 2566 N N . ALA A 1 336 ? 8.325 -5.143 -41.358 1.00 94.88 336 ALA A N 1
ATOM 2567 C CA . ALA A 1 336 ? 7.229 -6.097 -41.416 1.00 94.88 336 ALA A CA 1
ATOM 2568 C C . ALA A 1 336 ? 7.376 -7.147 -40.307 1.00 94.88 336 ALA A C 1
ATOM 2570 O O . ALA A 1 336 ? 8.488 -7.587 -40.000 1.00 94.88 336 ALA A O 1
ATOM 2571 N N . TYR A 1 337 ? 6.266 -7.583 -39.719 1.00 94.19 337 TYR A N 1
ATOM 2572 C CA . TYR A 1 337 ? 6.217 -8.648 -38.719 1.00 94.19 337 TYR A CA 1
ATOM 2573 C C . TYR A 1 337 ? 4.997 -9.537 -38.936 1.00 94.19 337 TYR A C 1
ATOM 2575 O O . TYR A 1 337 ? 3.973 -9.105 -39.456 1.00 94.19 337 TYR A O 1
ATOM 2583 N N . THR A 1 338 ? 5.110 -10.804 -38.554 1.00 90.94 338 THR A N 1
ATOM 2584 C CA . THR A 1 338 ? 4.059 -11.802 -38.748 1.00 90.94 338 THR A CA 1
ATOM 2585 C C . THR A 1 338 ? 3.697 -12.431 -37.409 1.00 90.94 338 THR A C 1
ATOM 2587 O O . THR A 1 338 ? 4.580 -12.887 -36.686 1.00 90.94 338 THR A O 1
ATOM 2590 N N . VAL A 1 339 ? 2.408 -12.453 -37.071 1.00 87.69 339 VAL A N 1
ATOM 2591 C CA . VAL A 1 339 ? 1.891 -12.960 -35.789 1.00 87.69 339 VAL A CA 1
ATOM 2592 C C . VAL A 1 339 ? 0.689 -13.872 -36.012 1.00 87.69 339 VAL A C 1
ATOM 2594 O O . VAL A 1 339 ? -0.029 -13.736 -37.001 1.00 87.69 339 VAL A O 1
ATOM 2597 N N . GLN A 1 340 ? 0.439 -14.795 -35.085 1.00 83.69 340 GLN A N 1
ATOM 2598 C CA . GLN A 1 340 ? -0.810 -15.553 -35.079 1.00 83.69 340 GLN A CA 1
ATOM 2599 C C . GLN A 1 340 ? -2.015 -14.636 -34.847 1.00 83.69 340 GLN A C 1
ATOM 2601 O O . GLN A 1 340 ? -1.964 -13.693 -34.052 1.00 83.69 340 GLN A O 1
ATOM 2606 N N . LYS A 1 341 ? -3.115 -14.931 -35.538 1.00 78.00 341 LYS A N 1
ATOM 2607 C CA . LYS A 1 341 ? -4.372 -14.204 -35.416 1.00 78.00 341 LYS A CA 1
ATOM 2608 C C . LYS A 1 341 ? -4.882 -14.299 -33.969 1.00 78.00 341 LYS A C 1
ATOM 2610 O O . LYS A 1 341 ? -5.007 -15.403 -33.437 1.00 78.00 341 LYS A O 1
ATOM 2615 N N . PRO A 1 342 ? -5.195 -13.163 -33.330 1.00 73.06 342 PRO A N 1
ATOM 2616 C CA . PRO A 1 342 ? -5.790 -13.155 -32.005 1.00 73.06 342 PRO A CA 1
ATOM 2617 C C . PRO A 1 342 ? -7.159 -13.849 -31.968 1.00 73.06 342 PRO A C 1
ATOM 2619 O O . PRO A 1 342 ? -7.815 -14.019 -32.998 1.00 73.06 342 PRO A O 1
ATOM 2622 N N . THR A 1 343 ? -7.619 -14.213 -30.770 1.00 73.56 343 THR A N 1
ATOM 2623 C CA . THR A 1 343 ? -8.890 -14.920 -30.555 1.00 73.56 343 THR A CA 1
ATOM 2624 C C . THR A 1 343 ? -10.067 -14.224 -31.247 1.00 73.56 343 THR A C 1
ATOM 2626 O O . THR A 1 343 ? -10.286 -13.021 -31.081 1.00 73.56 343 THR A O 1
ATOM 2629 N N . ALA A 1 344 ? -10.852 -14.995 -32.006 1.00 71.38 344 ALA A N 1
ATOM 2630 C CA . ALA A 1 344 ? -12.008 -14.494 -32.745 1.00 71.38 344 ALA A CA 1
ATOM 2631 C C . ALA A 1 344 ? -13.040 -13.805 -31.833 1.00 71.38 344 ALA A C 1
ATOM 2633 O O . ALA A 1 344 ? -13.299 -14.250 -30.716 1.00 71.38 344 ALA A O 1
ATOM 2634 N N . GLY A 1 345 ? -13.661 -12.734 -32.335 1.00 68.44 345 GLY A N 1
ATOM 2635 C CA . GLY A 1 345 ? -14.683 -11.965 -31.615 1.00 68.44 345 GLY A CA 1
ATOM 2636 C C . GLY A 1 345 ? -14.140 -10.884 -30.676 1.00 68.44 345 GLY A C 1
ATOM 2637 O O . GLY A 1 345 ? -14.930 -10.110 -30.139 1.00 68.44 345 GLY A O 1
ATOM 2638 N N . LEU A 1 346 ? -12.818 -10.780 -30.515 1.00 76.56 346 LEU A N 1
ATOM 2639 C CA . LEU A 1 346 ? -12.171 -9.705 -29.766 1.00 76.56 346 LEU A CA 1
ATOM 2640 C C . LEU A 1 346 ? -11.558 -8.663 -30.714 1.00 76.56 346 LEU A C 1
ATOM 2642 O O . LEU A 1 346 ? -11.099 -8.972 -31.818 1.00 76.56 346 LEU A O 1
ATOM 2646 N N . ALA A 1 347 ? -11.580 -7.405 -30.274 1.00 82.88 347 ALA A N 1
ATOM 2647 C CA . ALA A 1 347 ? -10.918 -6.302 -30.957 1.00 82.88 347 ALA A CA 1
ATOM 2648 C C . ALA A 1 347 ? -9.553 -6.048 -30.316 1.00 82.88 347 ALA A C 1
ATOM 2650 O O . ALA A 1 347 ? -9.441 -6.018 -29.092 1.00 82.88 347 ALA A O 1
ATOM 2651 N N . TYR A 1 348 ? -8.549 -5.816 -31.150 1.00 86.50 348 TYR A N 1
ATOM 2652 C CA . TYR A 1 348 ? -7.182 -5.516 -30.746 1.00 86.50 348 TYR A CA 1
ATOM 2653 C C . TYR A 1 348 ? -6.724 -4.213 -31.386 1.00 86.50 348 TYR A C 1
ATOM 2655 O O . TYR A 1 348 ? -7.182 -3.842 -32.467 1.00 86.50 348 TYR A O 1
ATOM 2663 N N . GLU A 1 349 ? -5.811 -3.527 -30.720 1.00 90.06 349 GLU A N 1
ATOM 2664 C CA . GLU A 1 349 ? -5.124 -2.352 -31.236 1.00 90.06 349 GLU A CA 1
ATOM 2665 C C . GLU A 1 349 ? -3.633 -2.648 -31.326 1.00 90.06 349 GLU A C 1
ATOM 2667 O O . GLU A 1 349 ? -3.060 -3.262 -30.423 1.00 90.06 349 GLU A O 1
ATOM 2672 N N . PHE A 1 350 ? -3.024 -2.206 -32.422 1.00 93.81 350 PHE A N 1
ATOM 2673 C CA . PHE A 1 350 ? -1.598 -2.332 -32.687 1.00 93.81 350 PHE A CA 1
ATOM 2674 C C . PHE A 1 350 ? -0.969 -0.957 -32.851 1.00 93.81 350 PHE A C 1
ATOM 2676 O O . PHE A 1 350 ? -1.615 -0.009 -33.312 1.00 93.81 350 PHE A O 1
ATOM 2683 N N . LEU A 1 351 ? 0.300 -0.870 -32.478 1.00 94.19 351 LEU A N 1
ATOM 2684 C CA . LEU A 1 351 ? 1.085 0.352 -32.525 1.00 94.19 351 LEU A CA 1
ATOM 2685 C C . LEU A 1 351 ? 2.547 -0.008 -32.752 1.00 94.19 351 LEU A C 1
ATOM 2687 O O . LEU A 1 351 ? 3.060 -0.887 -32.065 1.00 94.19 351 LEU A O 1
ATOM 2691 N N . VAL A 1 352 ? 3.224 0.677 -33.667 1.00 96.31 352 VAL A N 1
ATOM 2692 C CA . VAL A 1 352 ? 4.679 0.575 -33.803 1.00 96.31 352 VAL A CA 1
ATOM 2693 C C . VAL A 1 352 ? 5.319 1.891 -33.400 1.00 96.31 352 VAL A C 1
ATOM 2695 O O . VAL A 1 352 ? 4.800 2.969 -33.704 1.00 96.31 352 VAL A O 1
ATOM 2698 N N . VAL A 1 353 ? 6.446 1.801 -32.708 1.00 94.38 353 VAL A N 1
ATOM 2699 C CA . VAL A 1 353 ? 7.259 2.960 -32.355 1.00 94.38 353 VAL A CA 1
ATOM 2700 C C . VAL A 1 353 ? 8.720 2.698 -32.696 1.00 94.38 353 VAL A C 1
ATOM 2702 O O . VAL A 1 353 ? 9.156 1.551 -32.642 1.00 94.38 353 VAL A O 1
ATOM 2705 N N . ALA A 1 354 ? 9.467 3.748 -33.024 1.00 94.38 354 ALA A N 1
ATOM 2706 C CA . ALA A 1 354 ? 10.925 3.718 -33.068 1.00 94.38 354 ALA A CA 1
ATOM 2707 C C . ALA A 1 354 ? 11.475 4.357 -31.787 1.00 94.38 354 ALA A C 1
ATOM 2709 O O . ALA A 1 354 ? 10.992 5.423 -31.384 1.00 94.38 354 ALA A O 1
ATOM 2710 N N . GLN A 1 355 ? 12.449 3.709 -31.152 1.00 89.12 355 GLN A N 1
ATOM 2711 C CA . GLN A 1 355 ? 13.069 4.182 -29.910 1.00 89.12 355 GLN A CA 1
ATOM 2712 C C . GLN A 1 355 ? 14.516 4.613 -30.134 1.00 89.12 355 GLN A C 1
ATOM 2714 O O . GLN A 1 355 ? 15.146 4.137 -31.073 1.00 89.12 355 GLN A O 1
ATOM 2719 N N . ASP A 1 356 ? 15.008 5.523 -29.294 1.00 85.81 356 ASP A N 1
ATOM 2720 C CA . ASP A 1 356 ? 16.429 5.860 -29.177 1.00 85.81 356 ASP A CA 1
ATOM 2721 C C . ASP A 1 356 ? 17.174 4.923 -28.203 1.00 85.81 356 ASP A C 1
ATOM 2723 O O . ASP A 1 356 ? 16.564 4.108 -27.505 1.00 85.81 356 ASP A O 1
ATOM 2727 N N . ASP A 1 357 ? 18.497 5.091 -28.089 1.00 81.88 357 ASP A N 1
ATOM 2728 C CA . ASP A 1 357 ? 19.366 4.327 -27.168 1.00 81.88 357 ASP A CA 1
ATOM 2729 C C . ASP A 1 357 ? 18.956 4.457 -25.682 1.00 81.88 357 ASP A C 1
ATOM 2731 O O . ASP A 1 357 ? 19.377 3.667 -24.832 1.00 81.88 357 ASP A O 1
ATOM 2735 N N . GLY A 1 358 ? 18.153 5.470 -25.339 1.00 76.12 358 GLY A N 1
ATOM 2736 C CA . GLY A 1 358 ? 17.600 5.689 -24.005 1.00 76.12 358 GLY A CA 1
ATOM 2737 C C . GLY A 1 358 ? 16.255 4.996 -23.765 1.00 76.12 358 GLY A C 1
ATOM 2738 O O . GLY A 1 358 ? 15.701 5.133 -22.671 1.00 76.12 358 GLY A O 1
ATOM 2739 N N . GLY A 1 359 ? 15.712 4.279 -24.756 1.00 76.50 359 GLY A N 1
ATOM 2740 C CA . GLY A 1 359 ? 14.380 3.672 -24.712 1.00 76.50 359 GLY A CA 1
ATOM 2741 C C . GLY A 1 359 ? 13.240 4.685 -24.862 1.00 76.50 359 GLY A C 1
ATOM 2742 O O . GLY A 1 359 ? 12.095 4.397 -24.501 1.00 76.50 359 GLY A O 1
ATOM 2743 N N . THR A 1 360 ? 13.530 5.891 -25.358 1.00 79.50 360 THR A N 1
ATOM 2744 C CA . THR A 1 360 ? 12.538 6.945 -25.582 1.00 79.50 360 THR A CA 1
ATOM 2745 C C . THR A 1 360 ? 12.005 6.864 -27.003 1.00 79.50 360 THR A C 1
ATOM 2747 O O . THR A 1 360 ? 12.748 6.757 -27.968 1.00 79.50 360 THR A O 1
ATOM 2750 N N . THR A 1 361 ? 10.688 6.947 -27.152 1.00 85.94 361 THR A N 1
ATOM 2751 C CA . THR A 1 361 ? 10.027 6.944 -28.456 1.00 85.94 361 THR A CA 1
ATOM 2752 C C . THR A 1 361 ? 10.256 8.267 -29.171 1.00 85.94 361 THR A C 1
ATOM 2754 O O . THR A 1 361 ? 9.893 9.322 -28.639 1.00 85.94 361 THR A O 1
ATOM 2757 N N . VAL A 1 362 ? 10.781 8.175 -30.392 1.00 90.50 362 VAL A N 1
ATOM 2758 C CA . VAL A 1 362 ? 11.110 9.310 -31.265 1.00 90.50 362 VAL A CA 1
ATOM 2759 C C . VAL A 1 362 ? 10.249 9.357 -32.537 1.00 90.50 362 VAL A C 1
ATOM 2761 O O . VAL A 1 362 ? 9.972 10.439 -33.055 1.00 90.50 362 VAL A O 1
ATOM 2764 N N . ALA A 1 363 ? 9.722 8.210 -32.980 1.00 93.88 363 ALA A N 1
ATOM 2765 C CA . ALA A 1 363 ? 8.716 8.104 -34.041 1.00 93.88 363 ALA A CA 1
ATOM 2766 C C . ALA A 1 363 ? 7.614 7.110 -33.644 1.00 93.88 363 ALA A C 1
ATOM 2768 O O . ALA A 1 363 ? 7.890 6.111 -32.982 1.00 93.88 363 ALA A O 1
ATOM 2769 N N . GLU A 1 364 ? 6.367 7.357 -34.043 1.00 95.56 364 GLU A N 1
ATOM 2770 C CA . GLU A 1 364 ? 5.216 6.540 -33.624 1.00 95.56 364 GLU A CA 1
ATOM 2771 C C . GLU A 1 364 ? 4.166 6.437 -34.737 1.00 95.56 364 GLU A C 1
ATOM 2773 O O . GLU A 1 364 ? 3.923 7.402 -35.455 1.00 95.56 364 GLU A O 1
ATOM 2778 N N . SER A 1 365 ? 3.515 5.282 -34.897 1.00 96.38 365 SER A N 1
ATOM 2779 C CA . SER A 1 365 ? 2.368 5.162 -35.803 1.00 96.38 365 SER A CA 1
ATOM 2780 C C . SER A 1 365 ? 1.056 5.644 -35.185 1.00 96.38 365 SER A C 1
ATOM 2782 O O . SER A 1 365 ? 0.891 5.713 -33.972 1.00 96.38 365 SER A O 1
ATOM 2784 N N . ALA A 1 366 ? 0.037 5.877 -36.014 1.00 92.12 366 ALA A N 1
ATOM 2785 C CA . ALA A 1 366 ? -1.332 5.839 -35.503 1.00 92.12 366 ALA A CA 1
ATOM 2786 C C . ALA A 1 366 ? -1.668 4.426 -34.977 1.00 92.12 366 ALA A C 1
ATOM 2788 O O . ALA A 1 366 ? -1.106 3.428 -35.439 1.00 92.12 366 ALA A O 1
ATOM 2789 N N . GLN A 1 367 ? -2.600 4.339 -34.024 1.00 92.19 367 GLN A N 1
ATOM 2790 C CA . GLN A 1 367 ? -3.121 3.053 -33.553 1.00 92.19 367 GLN A CA 1
ATOM 2791 C C . GLN A 1 367 ? -4.007 2.435 -34.634 1.00 92.19 367 GLN A C 1
ATOM 2793 O O . GLN A 1 367 ? -4.932 3.084 -35.129 1.00 92.19 367 GLN A O 1
ATOM 2798 N N . VAL A 1 368 ? -3.751 1.175 -34.976 1.00 93.62 368 VAL A N 1
ATOM 2799 C CA . VAL A 1 368 ? -4.559 0.433 -35.949 1.00 93.62 368 VAL A CA 1
ATOM 2800 C C . VAL A 1 368 ? -5.397 -0.597 -35.214 1.00 93.62 368 VAL A C 1
ATOM 2802 O O . VAL A 1 368 ? -4.873 -1.479 -34.533 1.00 93.62 368 VAL A O 1
ATOM 2805 N N . ARG A 1 369 ? -6.719 -0.485 -35.358 1.00 91.06 369 ARG A N 1
ATOM 2806 C CA . ARG A 1 369 ? -7.674 -1.429 -34.781 1.00 91.06 369 ARG A CA 1
ATOM 2807 C C . ARG A 1 369 ? -7.904 -2.599 -35.731 1.00 91.06 369 ARG A C 1
ATOM 2809 O O . ARG A 1 369 ? -8.256 -2.399 -36.890 1.00 91.06 369 ARG A O 1
ATOM 2816 N N . TYR A 1 370 ? -7.794 -3.810 -35.206 1.00 88.62 370 TYR A N 1
ATOM 2817 C CA . TYR A 1 370 ? -8.098 -5.059 -35.893 1.00 88.62 370 TYR A CA 1
ATOM 2818 C C . TYR A 1 370 ? -9.193 -5.824 -35.139 1.00 88.62 370 TYR A C 1
ATOM 2820 O O . TYR A 1 370 ? -9.205 -5.867 -33.909 1.00 88.62 370 TYR A O 1
ATOM 2828 N N . VAL A 1 371 ? -10.129 -6.430 -35.870 1.00 85.31 371 VAL A N 1
ATOM 2829 C CA . VAL A 1 371 ? -11.191 -7.271 -35.298 1.00 85.31 371 VAL A CA 1
ATOM 2830 C C . VAL A 1 371 ? -11.045 -8.669 -35.873 1.00 85.31 371 VAL A C 1
ATOM 2832 O O . VAL A 1 371 ? -11.205 -8.866 -37.076 1.00 85.31 371 VAL A O 1
ATOM 2835 N N . ALA A 1 372 ? -10.756 -9.644 -35.012 1.00 72.81 372 ALA A N 1
ATOM 2836 C CA . ALA A 1 372 ? -10.587 -11.021 -35.442 1.00 72.81 372 ALA A CA 1
ATOM 2837 C C . ALA A 1 372 ? -11.943 -11.620 -35.851 1.00 72.81 372 ALA A C 1
ATOM 2839 O O . ALA A 1 372 ? -12.799 -11.899 -35.008 1.00 72.81 372 ALA A O 1
ATOM 2840 N N . VAL A 1 373 ? -12.144 -11.827 -37.154 1.00 69.38 373 VAL A N 1
ATOM 2841 C CA . VAL A 1 373 ? -13.333 -12.509 -37.687 1.00 69.38 373 VAL A CA 1
ATOM 2842 C C . VAL A 1 373 ? -13.133 -14.020 -37.574 1.00 69.38 373 VAL A C 1
ATOM 2844 O O . VAL A 1 373 ? -12.090 -14.530 -37.989 1.00 69.38 373 VAL A O 1
ATOM 2847 N N . ALA A 1 374 ? -14.110 -14.735 -37.009 1.00 59.41 374 ALA A N 1
ATOM 2848 C CA . ALA A 1 374 ? -14.086 -16.196 -36.967 1.00 59.41 374 ALA A CA 1
ATOM 2849 C C . ALA A 1 374 ? -14.075 -16.770 -38.397 1.00 59.41 374 ALA A C 1
ATOM 2851 O O . ALA A 1 374 ? -14.809 -16.253 -39.246 1.00 59.41 374 ALA A O 1
ATOM 2852 N N . PRO A 1 375 ? -13.299 -17.832 -38.684 1.00 57.28 375 PRO A N 1
ATOM 2853 C CA . PRO A 1 375 ? -13.403 -18.504 -39.970 1.00 57.28 375 PRO A CA 1
ATOM 2854 C C . PRO A 1 375 ? -14.846 -19.001 -40.173 1.00 57.28 375 PRO A C 1
ATOM 2856 O O . PRO A 1 375 ? -15.490 -19.426 -39.204 1.00 57.28 375 PRO A O 1
ATOM 2859 N N . PRO A 1 376 ? -15.389 -18.948 -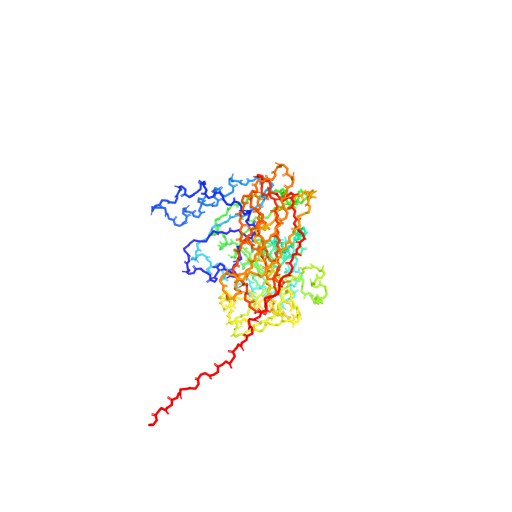41.404 1.00 52.44 376 PRO A N 1
ATOM 2860 C CA . PRO A 1 376 ? -16.694 -19.527 -41.685 1.00 52.44 376 PRO A CA 1
ATOM 2861 C C . PRO A 1 376 ? -16.662 -21.007 -41.295 1.00 52.44 376 PRO A C 1
ATOM 2863 O O . PRO A 1 376 ? -15.823 -21.772 -41.764 1.00 52.44 376 PRO A O 1
ATOM 2866 N N . THR A 1 377 ? -17.564 -21.414 -40.402 1.00 49.06 377 THR A N 1
ATOM 2867 C CA . THR A 1 377 ? -17.707 -22.824 -40.038 1.00 49.06 377 THR A CA 1
ATOM 2868 C C . THR A 1 377 ? -18.312 -23.564 -41.225 1.00 49.06 377 THR A C 1
ATOM 2870 O O . THR A 1 377 ? -19.526 -23.561 -41.421 1.00 49.06 377 THR A O 1
ATOM 2873 N N . ASP A 1 378 ? -17.470 -24.203 -42.037 1.00 43.19 378 ASP A N 1
ATOM 2874 C CA . ASP A 1 378 ? -17.924 -25.135 -43.067 1.00 43.19 378 ASP A CA 1
ATOM 2875 C C . ASP A 1 378 ? -18.472 -26.395 -42.373 1.00 43.19 378 ASP A C 1
ATOM 2877 O O . ASP A 1 378 ? -17.757 -27.357 -42.090 1.00 43.19 378 ASP A O 1
ATOM 2881 N N . ARG A 1 379 ? -19.755 -26.367 -41.994 1.00 41.31 379 ARG A N 1
ATOM 2882 C CA . ARG A 1 379 ? -20.459 -27.516 -41.412 1.00 41.31 379 ARG A CA 1
ATOM 2883 C C . ARG A 1 379 ? -20.771 -28.541 -42.506 1.00 41.31 379 ARG A C 1
ATOM 2885 O O . ARG A 1 379 ? -21.928 -28.722 -42.880 1.00 41.31 379 ARG A O 1
ATOM 2892 N N . ARG A 1 380 ? -19.759 -29.261 -42.991 1.00 43.53 380 ARG A N 1
ATOM 2893 C CA . ARG A 1 380 ? -19.979 -30.518 -43.723 1.00 43.53 380 ARG A CA 1
ATOM 2894 C C . ARG A 1 380 ? -20.046 -31.662 -42.723 1.00 43.53 380 ARG A C 1
ATOM 2896 O O . ARG A 1 380 ? -19.050 -32.029 -42.108 1.00 43.53 380 ARG A O 1
ATOM 2903 N N . ILE A 1 381 ? -21.240 -32.220 -42.551 1.00 39.44 381 ILE A N 1
ATOM 2904 C CA . ILE A 1 381 ? -21.439 -33.467 -41.812 1.00 39.44 381 ILE A CA 1
ATOM 2905 C C . ILE A 1 381 ? -21.096 -34.611 -42.770 1.00 39.44 381 ILE A C 1
ATOM 2907 O O . ILE A 1 381 ? -21.824 -34.850 -43.732 1.00 39.44 381 ILE A O 1
ATOM 2911 N N . PHE A 1 382 ? -20.001 -35.322 -42.513 1.00 40.22 382 PHE A N 1
ATOM 2912 C CA . PHE A 1 382 ? -19.749 -36.612 -43.148 1.00 40.22 382 PHE A CA 1
ATOM 2913 C C . PHE A 1 382 ? -20.526 -37.678 -42.376 1.00 40.22 382 PHE A C 1
ATOM 2915 O O . PHE A 1 382 ? -20.168 -38.031 -41.253 1.00 40.22 382 PHE A O 1
ATOM 2922 N N . LEU A 1 383 ? -21.626 -38.158 -42.956 1.00 34.38 383 LEU A N 1
ATOM 2923 C CA . LEU A 1 383 ? -22.332 -39.328 -42.440 1.00 34.38 383 LEU A CA 1
ATOM 2924 C C . LEU A 1 383 ? -21.555 -40.593 -42.844 1.00 34.38 383 LEU A C 1
ATOM 2926 O O . LEU A 1 383 ? -21.170 -40.704 -44.012 1.00 34.38 383 LEU A O 1
ATOM 2930 N N . PRO A 1 384 ? -21.323 -41.555 -41.934 1.00 32.97 384 PRO A N 1
ATOM 2931 C CA . PRO A 1 384 ? -20.739 -42.833 -42.313 1.00 32.97 384 PRO A CA 1
ATOM 2932 C C . PRO A 1 384 ? -21.700 -43.586 -43.240 1.00 32.97 384 PRO A C 1
ATOM 2934 O O . PRO A 1 384 ? -22.869 -43.796 -42.913 1.00 32.97 384 PRO A O 1
ATOM 2937 N N . VAL A 1 385 ? -21.198 -44.002 -44.404 1.00 38.03 385 VAL A N 1
ATOM 2938 C CA . VAL A 1 385 ? -21.899 -44.940 -45.285 1.00 38.03 385 VAL A CA 1
ATOM 2939 C C . VAL A 1 385 ? -21.848 -46.313 -44.621 1.00 38.03 385 VAL A C 1
ATOM 2941 O O . VAL A 1 385 ? -20.779 -46.911 -44.516 1.00 38.03 385 VAL A O 1
ATOM 2944 N N . VAL A 1 386 ? -22.996 -46.815 -44.168 1.00 37.97 386 VAL A N 1
ATOM 2945 C CA . VAL A 1 386 ? -23.143 -48.231 -43.820 1.00 37.97 386 VAL A CA 1
ATOM 2946 C C . VAL A 1 386 ? -23.365 -48.980 -45.131 1.00 37.97 386 VAL A C 1
ATOM 2948 O O . VAL A 1 386 ? -24.417 -48.851 -45.754 1.00 37.97 386 VAL A O 1
ATOM 2951 N N . LEU A 1 387 ? -22.341 -49.700 -45.585 1.00 41.06 387 LEU A N 1
ATOM 2952 C CA . LEU A 1 387 ? -22.472 -50.656 -46.682 1.00 41.06 387 LEU A CA 1
ATOM 2953 C C . LEU A 1 387 ? -23.158 -51.909 -46.120 1.00 41.06 387 LEU A C 1
ATOM 2955 O O . LEU A 1 387 ? -22.623 -52.520 -45.195 1.00 41.06 387 LEU A O 1
ATOM 2959 N N . ASN A 1 388 ? -24.337 -52.246 -46.650 1.00 44.69 388 ASN A N 1
ATOM 2960 C CA . ASN A 1 388 ? -24.973 -53.553 -46.449 1.00 44.69 388 ASN A CA 1
ATOM 2961 C C . ASN A 1 388 ? -24.424 -54.574 -47.441 1.00 44.69 388 ASN A C 1
ATOM 2963 O O . ASN A 1 388 ? -24.246 -54.188 -48.621 1.00 44.69 388 ASN A O 1
#

Sequence (388 aa):
GNLDVLYEMHTYARVFVASPNYAWLAAPYHRYLIDFVPTATPEVLGETIITHYQAALTNAQPNVIFWVRGMDLPPVANALSALADALQSAVASGADELVGDAALRSQYVDTTQCGRGNLHLGQPDELVGAGSLARNLTRAFEPGDVDGVNAAANELLTTLAAVHSLARTGRPSIAPDQFWNYEDTLTVVAPLLKRAMTHREMVQANVWRASVYRETAPMSAILAGNPSQTATVTSAFVLAQDGRWDDFLRGWYTNPLTPTVGVRCHYMPPAIVRGTITETLALTIAEGSDPPSGEILTIDWTATTVTDATDYWLYVRPADSIQWQVLATLPLTQTAYTVQKPTAGLAYEFLVVAQDDGGTTVAESAQVRYVAVAPPTDRRIFLPVVLN

Foldseek 3Di:
DALLVLLLCLVVFQKDKDWQADQPPPQPCVQLVVVPDPPDDVVNSNVSSQVSSVVPDDLQDWTKMWMFGSVLSVLLLVLLQLLLQLLLQCVVVVVLVLLQVLLQQFQEYQPPPQDPPQTDPDPPEFKTFLLSSLVSQLVSADVPHPSCNNVSSVSSNVSQVRMGMDTHWHQHPSGNVDTGPDHGGYIYGTLHDQDDDDPVRCVVVVHDNADDQALDDQDWAAEPLHRVDIDTDGDHRPSSNVGNNVVSSCVSHPDPNRHYDYPRDPPDPQLAAADPAPAAKAKDKDQDCPPPPSFKIKIFIDQDPDPQFFWKWKWKDFPSDPHIDGPDIGGSVDGMDMDTQPDAATKMKMKMFTAGPVRYTHYIYDIDIDHHHDDPPPPDDDDDDDDD

pLDDT: mean 81.73, std 17.31, range [32.97, 98.81]

Secondary structure (DSSP, 8-state):
-BHHHHHHHTTT-SEEEE-SS---S---HHHHGGG--TT--HHHHHHHHHHHHHHH--TTS-EEEEEEEGGGHHHHHHHHHHHHHHHHHHHHTT-HHHHHHHHHTS-EE----SSSS-----SSPSEEEHHHHHHHHHHHS-TT-TT-HHHHHHHHHHHHTTSEEEEE-B--TTSTTS-B------EEE-----S---HHHHHHTT--------SS-SEEEEETTEEEEEEEE----HHHHH-SHHHHHHHH-SS----EE------PPPSSEEEEEEEEE-EEEEE--SSTT--EEEEEEPPP--TTEEEEEEEEEETT-S--EEEEEEETT--EEEEEPPPTT-EEEEEEEEEETTSEEEEEEPPEEEE-PPPP------------